Protein AF-M5S3R7-F1 (afdb_monomer_lite)

InterPro domains:
  IPR040481 DpnII/MboI-like, REase domain [PF18742] (263-420)

Secondary structure (DSSP, 8-state):
--PPP-S-HHHHHHHHHHHHHHH--TT-HHHHHHHHHHHS-SSS----PPPPPPPTT--S-SHHHHHHHHHHHHH-TTTTGGGHHHHHHHHHHHHTS-SS-TT--SGGG-HHHHHHHHHHHHHHS-TT-HHHHHHHHHHHHHHHHS--SHHHHHHHHHHHHHH-TT---PPP---SS--HHHHHHHHHHHTSHHHHTTS-HHHHHHHHHHHHHHHHHT------HHHHHHHHHHHHHHHHHHHHHHHHHTTTS--SHHHHHHHHHHHHHHHHHHHHHHH--S--EE-TT-SSEEPPP-----SHHHHHHHHHHHHTTT-S--B-------SSS------EEEGGGTEEEEEEE--TT--HHHHHHHHHHHHHHHHHH-S-SEEEEEEE-TT---S-HHHHHHHH-B--SS-EEEEEEESPP-

Structure (mmCIF, N/CA/C/O backbone):
data_AF-M5S3R7-F1
#
_entry.id   AF-M5S3R7-F1
#
loop_
_atom_site.group_PDB
_atom_site.id
_atom_site.type_symbol
_atom_site.label_atom_id
_atom_site.label_alt_id
_atom_site.label_comp_id
_atom_site.label_asym_id
_atom_site.label_entity_id
_atom_site.label_seq_id
_atom_site.pdbx_PDB_ins_code
_atom_site.Cartn_x
_atom_site.Cartn_y
_atom_site.Cartn_z
_atom_site.occupancy
_atom_site.B_iso_or_equiv
_atom_site.auth_seq_id
_atom_site.auth_comp_id
_atom_site.auth_asym_id
_atom_site.auth_atom_id
_atom_site.pdbx_PDB_model_num
ATOM 1 N N . MET A 1 1 ? -26.407 0.211 -7.112 1.00 44.34 1 MET A N 1
ATOM 2 C CA . MET A 1 1 ? -25.237 -0.408 -7.764 1.00 44.34 1 MET A CA 1
ATOM 3 C C . MET A 1 1 ? -25.490 -1.900 -7.708 1.00 44.34 1 MET A C 1
ATOM 5 O O . MET A 1 1 ? -25.219 -2.494 -6.680 1.00 44.34 1 MET A O 1
ATOM 9 N N . ASP A 1 2 ? -26.092 -2.449 -8.763 1.00 52.12 2 ASP A N 1
ATOM 10 C CA . ASP A 1 2 ? -26.502 -3.860 -8.855 1.00 52.12 2 ASP A CA 1
ATOM 11 C C . ASP A 1 2 ? -25.746 -4.544 -10.008 1.00 52.12 2 ASP A C 1
ATOM 13 O O . ASP A 1 2 ? -26.348 -5.133 -10.902 1.00 52.12 2 ASP A O 1
ATOM 17 N N . GLU A 1 3 ? -24.417 -4.414 -10.051 1.00 67.62 3 GLU A N 1
ATOM 18 C CA . GLU A 1 3 ? -23.612 -5.304 -10.895 1.00 67.62 3 GLU A CA 1
ATOM 19 C C . GLU A 1 3 ? -23.214 -6.521 -10.045 1.00 67.62 3 GLU A C 1
ATOM 21 O O . GLU A 1 3 ? -22.602 -6.342 -8.988 1.00 67.62 3 GLU A O 1
ATOM 26 N N . PRO A 1 4 ? -23.574 -7.754 -10.447 1.00 76.38 4 PRO A N 1
ATOM 27 C CA . PRO A 1 4 ? -23.186 -8.945 -9.705 1.00 76.38 4 PRO A CA 1
ATOM 28 C C . PRO A 1 4 ? -21.662 -9.103 -9.709 1.00 76.38 4 PRO A C 1
ATOM 30 O O . PRO A 1 4 ? -20.989 -8.747 -10.676 1.00 76.38 4 PRO A O 1
ATOM 33 N N . LEU A 1 5 ? -21.116 -9.685 -8.640 1.00 80.94 5 LEU A N 1
ATOM 34 C CA . LEU A 1 5 ? -19.714 -10.096 -8.615 1.00 80.94 5 LEU A CA 1
ATOM 35 C C . LEU A 1 5 ? -19.476 -11.135 -9.716 1.00 80.94 5 LEU A C 1
ATOM 37 O O . LEU A 1 5 ? -20.125 -12.181 -9.742 1.00 80.94 5 LEU A O 1
ATOM 41 N N . VAL A 1 6 ? -18.530 -10.853 -10.609 1.00 79.69 6 VAL A N 1
ATOM 42 C CA . VAL A 1 6 ? -18.191 -11.725 -11.742 1.00 79.69 6 VAL A CA 1
ATOM 43 C C . VAL A 1 6 ? -16.968 -12.590 -11.425 1.00 79.69 6 VAL A C 1
ATOM 45 O O . VAL A 1 6 ? -16.870 -13.717 -11.917 1.00 79.69 6 VAL A O 1
ATOM 48 N N . GLN A 1 7 ? -16.039 -12.113 -10.586 1.00 79.50 7 GLN A N 1
ATOM 49 C CA . GLN A 1 7 ? -14.849 -12.861 -10.158 1.00 79.50 7 GLN A CA 1
ATOM 50 C C . GLN A 1 7 ? -14.432 -12.528 -8.719 1.00 79.50 7 GLN A C 1
ATOM 52 O O . GLN A 1 7 ? -14.655 -11.425 -8.230 1.00 79.50 7 GLN A O 1
ATOM 57 N N . SER A 1 8 ? -13.784 -13.484 -8.043 1.00 86.75 8 SER A N 1
ATOM 58 C CA . SER A 1 8 ? -13.124 -13.223 -6.761 1.00 86.75 8 SER A CA 1
ATOM 59 C C . SER A 1 8 ? -11.762 -12.555 -6.975 1.00 86.75 8 SER A C 1
ATOM 61 O O . SER A 1 8 ? -11.049 -12.880 -7.927 1.00 86.75 8 SER A O 1
ATOM 63 N N . PHE A 1 9 ? -11.353 -11.681 -6.049 1.00 89.88 9 PHE A N 1
ATOM 64 C CA . PHE A 1 9 ? -10.032 -11.038 -6.097 1.00 89.88 9 PHE A CA 1
ATOM 65 C C . PHE A 1 9 ? -8.880 -12.049 -6.119 1.00 89.88 9 PHE A C 1
ATOM 67 O O . PHE A 1 9 ? -7.880 -11.822 -6.792 1.00 89.88 9 PHE A O 1
ATOM 74 N N . ALA A 1 10 ? -9.035 -13.182 -5.423 1.00 87.81 10 ALA A N 1
ATOM 75 C CA . ALA A 1 10 ? -8.046 -14.256 -5.421 1.00 87.81 10 ALA A CA 1
ATOM 76 C C . ALA A 1 10 ? -7.815 -14.812 -6.834 1.00 87.81 10 ALA A C 1
ATOM 78 O O . ALA A 1 10 ? -6.676 -14.885 -7.283 1.00 87.81 10 ALA A O 1
ATOM 79 N N . LYS A 1 11 ? -8.896 -15.105 -7.570 1.00 89.75 11 LYS A N 1
ATOM 80 C CA . LYS A 1 11 ? -8.805 -15.598 -8.948 1.00 89.75 11 LYS A CA 1
ATOM 81 C C . LYS A 1 11 ? -8.145 -14.573 -9.872 1.00 89.75 11 LYS A C 1
ATOM 83 O O . LYS A 1 11 ? -7.261 -14.930 -10.640 1.00 89.75 11 LYS A O 1
ATOM 88 N N . VAL A 1 12 ? -8.546 -13.304 -9.769 1.00 90.69 12 VAL A N 1
ATOM 89 C CA . VAL A 1 12 ? -7.959 -12.211 -10.562 1.00 90.69 12 VAL A CA 1
ATOM 90 C C . VAL A 1 12 ? -6.454 -12.097 -10.304 1.00 90.69 12 VAL A C 1
ATOM 92 O O . VAL A 1 12 ? -5.668 -12.000 -11.246 1.00 90.69 12 VAL A O 1
ATOM 95 N N . ALA A 1 13 ? -6.042 -12.138 -9.035 1.00 90.94 13 ALA A N 1
ATOM 96 C CA . ALA A 1 13 ? -4.635 -12.082 -8.661 1.00 90.94 13 ALA A CA 1
ATOM 97 C C . ALA A 1 13 ? -3.851 -13.290 -9.201 1.00 90.94 13 ALA A C 1
ATOM 99 O O . ALA A 1 13 ? -2.754 -13.113 -9.723 1.00 90.94 13 ALA A O 1
ATOM 100 N N . ASP A 1 14 ? -4.413 -14.498 -9.133 1.00 90.50 14 ASP A N 1
ATOM 101 C CA . ASP A 1 14 ? -3.775 -15.711 -9.658 1.00 90.50 14 ASP A CA 1
ATOM 102 C C . ASP A 1 14 ? -3.641 -15.696 -11.187 1.00 90.50 14 ASP A C 1
ATOM 104 O O . ASP A 1 14 ? -2.612 -16.114 -11.722 1.00 90.50 14 ASP A O 1
ATOM 108 N N . ASP A 1 15 ? -4.644 -15.191 -11.906 1.00 92.88 15 ASP A N 1
ATOM 109 C CA . ASP A 1 15 ? -4.592 -15.032 -13.363 1.00 92.88 15 ASP A CA 1
ATOM 110 C C . ASP A 1 15 ? -3.490 -14.038 -13.769 1.00 92.88 15 ASP A C 1
ATOM 112 O O . ASP A 1 15 ? -2.685 -14.328 -14.660 1.00 92.88 15 ASP A O 1
ATOM 116 N N . LEU A 1 16 ? -3.395 -12.903 -13.066 1.00 93.44 16 LEU A N 1
ATOM 117 C CA . LEU A 1 16 ? -2.339 -11.910 -13.277 1.00 93.44 16 LEU A CA 1
ATOM 118 C C . LEU A 1 16 ? -0.948 -12.468 -12.953 1.00 93.44 16 LEU A C 1
ATOM 120 O O . LEU A 1 16 ? -0.031 -12.293 -13.752 1.00 93.44 16 LEU A O 1
ATOM 124 N N . ARG A 1 17 ? -0.780 -13.167 -11.821 1.00 93.38 17 ARG A N 1
ATOM 125 C CA . ARG A 1 17 ? 0.504 -13.781 -11.431 1.00 93.38 17 ARG A CA 1
ATOM 126 C C . ARG A 1 17 ? 0.995 -14.767 -12.481 1.00 93.38 17 ARG A C 1
ATOM 128 O O . ARG A 1 17 ? 2.126 -14.637 -12.938 1.00 93.38 17 ARG A O 1
ATOM 135 N N . ARG A 1 18 ? 0.131 -15.687 -12.925 1.00 93.12 18 ARG A N 1
ATOM 136 C CA . ARG A 1 18 ? 0.484 -16.677 -13.956 1.00 93.12 18 ARG A CA 1
ATOM 137 C C . ARG A 1 18 ? 0.896 -16.018 -15.266 1.00 93.12 18 ARG A C 1
ATOM 139 O O . ARG A 1 18 ? 1.861 -16.452 -15.890 1.00 93.12 18 ARG A O 1
ATOM 146 N N . TYR A 1 19 ? 0.192 -14.965 -15.678 1.00 95.38 19 TYR A N 1
ATOM 147 C CA . TYR A 1 19 ? 0.578 -14.206 -16.863 1.00 95.38 19 TYR A CA 1
ATOM 148 C C . TYR A 1 19 ? 1.941 -13.526 -16.684 1.00 95.38 19 TYR A C 1
ATOM 150 O O . TYR A 1 19 ? 2.788 -13.624 -17.568 1.00 95.38 19 TYR A O 1
ATOM 158 N N . ILE A 1 20 ? 2.182 -12.876 -15.544 1.00 94.56 20 ILE A N 1
ATOM 159 C CA . ILE A 1 20 ? 3.451 -12.195 -15.259 1.00 94.56 20 ILE A CA 1
ATOM 160 C C . ILE A 1 20 ? 4.618 -13.188 -15.270 1.00 94.56 20 ILE A C 1
ATOM 162 O O . ILE A 1 20 ? 5.624 -12.943 -15.935 1.00 94.56 20 ILE A O 1
ATOM 166 N N . GLU A 1 21 ? 4.476 -14.323 -14.589 1.00 91.19 21 GLU A N 1
ATOM 167 C CA . GLU A 1 21 ? 5.498 -15.374 -14.529 1.00 91.19 21 GLU A CA 1
ATOM 168 C C . GLU A 1 21 ? 5.821 -15.940 -15.917 1.00 91.19 21 GLU A C 1
ATOM 170 O O . GLU A 1 21 ? 6.989 -16.129 -16.246 1.00 91.19 21 GLU A O 1
ATOM 175 N N . ALA A 1 22 ? 4.805 -16.150 -16.760 1.00 93.06 22 ALA A N 1
ATOM 176 C CA . ALA A 1 22 ? 4.986 -16.698 -18.102 1.00 93.06 22 ALA A CA 1
ATOM 177 C C . ALA A 1 22 ? 5.637 -15.721 -19.101 1.00 93.06 22 ALA A C 1
ATOM 179 O O . ALA A 1 22 ? 6.207 -16.170 -20.093 1.00 93.06 22 ALA A O 1
ATOM 180 N N . ASN A 1 23 ? 5.538 -14.406 -18.870 1.00 94.81 23 ASN A N 1
ATOM 181 C CA . ASN A 1 23 ? 5.964 -13.379 -19.832 1.00 94.81 23 ASN A CA 1
ATOM 182 C C . ASN A 1 23 ? 7.184 -12.560 -19.376 1.00 94.81 23 ASN A C 1
ATOM 184 O O . ASN A 1 23 ? 7.691 -11.744 -20.142 1.00 94.81 23 ASN A O 1
ATOM 188 N N . THR A 1 24 ? 7.688 -12.763 -18.156 1.00 94.38 24 THR A N 1
ATOM 189 C CA . THR A 1 24 ? 8.873 -12.044 -17.658 1.00 94.38 24 THR A CA 1
ATOM 190 C C . THR A 1 24 ? 10.153 -12.657 -18.237 1.00 94.38 24 THR A C 1
ATOM 192 O O . THR A 1 24 ? 10.716 -13.595 -17.674 1.00 94.38 24 THR A O 1
ATOM 195 N N . VAL A 1 25 ? 10.626 -12.117 -19.366 1.00 94.38 25 VAL A N 1
ATOM 196 C CA . VAL A 1 25 ? 11.817 -12.600 -20.088 1.00 94.38 25 VAL A CA 1
ATOM 197 C C . VAL A 1 25 ? 12.818 -11.462 -20.307 1.00 94.38 25 VAL A C 1
ATOM 199 O O . VAL A 1 25 ? 12.508 -10.464 -20.946 1.00 94.38 25 VAL A O 1
ATOM 202 N N . LEU A 1 26 ? 14.044 -11.604 -19.795 1.00 95.50 26 LEU A N 1
ATOM 203 C CA . LEU A 1 26 ? 15.118 -10.623 -20.008 1.00 95.50 26 LEU A CA 1
ATOM 204 C C . LEU A 1 26 ? 15.719 -10.740 -21.426 1.00 95.50 26 LEU A C 1
ATOM 206 O O . LEU A 1 26 ? 15.764 -11.852 -21.960 1.00 95.50 26 LEU A O 1
ATOM 210 N N . PRO A 1 27 ? 16.256 -9.651 -22.019 1.00 96.19 27 PRO A N 1
ATOM 211 C CA . PRO A 1 27 ? 16.450 -8.304 -21.465 1.00 96.19 27 PRO A CA 1
ATOM 212 C C . PRO A 1 27 ? 15.354 -7.302 -21.890 1.00 96.19 27 PRO A C 1
ATOM 214 O O . PRO A 1 27 ? 15.657 -6.183 -22.304 1.00 96.19 27 PRO A O 1
ATOM 217 N N . ASP A 1 28 ? 14.084 -7.705 -21.831 1.00 96.62 28 ASP A N 1
ATOM 218 C CA . ASP A 1 28 ? 12.961 -6.845 -22.205 1.00 96.62 28 ASP A CA 1
ATOM 219 C C . ASP A 1 28 ? 12.647 -5.776 -21.126 1.00 96.62 28 ASP A C 1
ATOM 221 O O . ASP A 1 28 ? 12.605 -6.095 -19.931 1.00 96.62 28 ASP A O 1
ATOM 225 N N . PRO A 1 29 ? 12.425 -4.498 -21.497 1.00 97.88 29 PRO A N 1
ATOM 226 C CA . PRO A 1 29 ? 12.160 -3.427 -20.538 1.00 97.88 29 PRO A CA 1
ATOM 227 C C . PRO A 1 29 ? 10.859 -3.620 -19.751 1.00 97.88 29 PRO A C 1
ATOM 229 O O . PRO A 1 29 ? 10.823 -3.250 -18.575 1.00 97.88 29 PRO A O 1
ATOM 232 N N . ASP A 1 30 ? 9.827 -4.236 -20.333 1.00 98.00 30 ASP A N 1
ATOM 233 C CA . ASP A 1 30 ? 8.583 -4.534 -19.625 1.00 98.00 30 ASP A CA 1
ATOM 234 C C . ASP A 1 30 ? 8.801 -5.647 -18.593 1.00 98.00 30 ASP A C 1
ATOM 236 O O . ASP A 1 30 ? 8.251 -5.589 -17.489 1.00 98.00 30 ASP A O 1
ATOM 240 N N . ALA A 1 31 ? 9.663 -6.624 -18.897 1.00 96.88 31 ALA A N 1
ATOM 241 C CA . ALA A 1 31 ? 10.099 -7.631 -17.929 1.00 96.88 31 ALA A CA 1
ATOM 242 C C . ALA A 1 31 ? 10.888 -7.003 -16.767 1.00 96.88 31 ALA A C 1
ATOM 244 O O . ALA A 1 31 ? 10.620 -7.307 -15.600 1.00 96.88 31 ALA A O 1
ATOM 245 N N . GLY A 1 32 ? 11.808 -6.079 -17.062 1.00 96.88 32 GLY A N 1
ATOM 246 C CA . GLY A 1 32 ? 12.521 -5.304 -16.042 1.00 96.88 32 GLY A CA 1
ATOM 247 C C . GLY A 1 32 ? 11.570 -4.493 -15.154 1.00 96.88 32 GLY A C 1
ATOM 248 O O . GLY A 1 32 ? 11.647 -4.568 -13.925 1.00 96.88 32 GLY A O 1
ATOM 249 N N . PHE A 1 33 ? 10.618 -3.780 -15.760 1.00 97.44 33 PHE A N 1
ATOM 250 C CA . PHE A 1 33 ? 9.603 -3.012 -15.039 1.00 97.44 33 PHE A CA 1
ATOM 251 C C . PHE A 1 33 ? 8.707 -3.902 -14.177 1.00 97.44 33 PHE A C 1
ATOM 253 O O . PHE A 1 33 ? 8.433 -3.568 -13.028 1.00 97.44 33 PHE A O 1
ATOM 260 N N . SER A 1 34 ? 8.294 -5.060 -14.691 1.00 95.56 34 SER A N 1
ATOM 261 C CA . SER A 1 34 ? 7.494 -6.040 -13.956 1.00 95.56 34 SER A CA 1
ATOM 262 C C . SER A 1 34 ? 8.185 -6.510 -12.673 1.00 95.56 34 SER A C 1
ATOM 264 O O . SER A 1 34 ? 7.587 -6.476 -11.592 1.00 95.56 34 SER A O 1
ATOM 266 N N . LEU A 1 35 ? 9.471 -6.870 -12.765 1.00 93.69 35 LEU A N 1
ATOM 267 C CA . LEU A 1 35 ? 10.288 -7.241 -11.605 1.00 93.69 35 LEU A CA 1
ATOM 268 C C . LEU A 1 35 ? 10.420 -6.074 -10.618 1.00 93.69 35 LEU A C 1
ATOM 270 O O . LEU A 1 35 ? 10.322 -6.269 -9.404 1.00 93.69 35 LEU A O 1
ATOM 274 N N . PHE A 1 36 ? 10.593 -4.858 -11.136 1.00 93.69 36 PHE A N 1
ATOM 275 C CA . PHE A 1 36 ? 10.688 -3.644 -10.334 1.00 93.69 36 PHE A CA 1
ATOM 276 C C . PHE A 1 36 ? 9.396 -3.334 -9.568 1.00 93.69 36 PHE A C 1
ATOM 278 O O . PHE A 1 36 ? 9.432 -3.096 -8.359 1.00 93.69 36 PHE A O 1
ATOM 285 N N . VAL A 1 37 ? 8.238 -3.409 -10.225 1.00 92.62 37 VAL A N 1
ATOM 286 C CA . VAL A 1 37 ? 6.916 -3.257 -9.596 1.00 92.62 37 VAL A CA 1
ATOM 287 C C . VAL A 1 37 ? 6.689 -4.343 -8.543 1.00 92.62 37 VAL A C 1
ATOM 289 O O . VAL A 1 37 ? 6.270 -4.048 -7.425 1.00 92.62 37 VAL A O 1
ATOM 292 N N . GLY A 1 38 ? 7.010 -5.598 -8.870 1.00 85.69 38 GLY A N 1
ATOM 293 C CA . GLY A 1 38 ? 6.806 -6.744 -7.985 1.00 85.69 38 GLY A CA 1
ATOM 294 C C . GLY A 1 38 ? 7.581 -6.661 -6.668 1.00 85.69 38 GLY A C 1
ATOM 295 O O . GLY A 1 38 ? 7.084 -7.130 -5.646 1.00 85.69 38 GLY A O 1
ATOM 296 N N . ARG A 1 39 ? 8.764 -6.038 -6.666 1.00 80.12 39 ARG A N 1
ATOM 297 C CA . ARG A 1 39 ? 9.597 -5.870 -5.460 1.00 80.12 39 ARG A CA 1
ATOM 298 C C . ARG A 1 39 ? 9.388 -4.565 -4.711 1.00 80.12 39 ARG A C 1
ATOM 300 O O . ARG A 1 39 ? 9.771 -4.470 -3.554 1.00 80.12 39 ARG A O 1
ATOM 307 N N . THR A 1 40 ? 8.767 -3.580 -5.348 1.00 70.81 40 THR A N 1
ATOM 308 C CA . THR A 1 40 ? 8.394 -2.306 -4.717 1.00 70.81 40 THR A CA 1
ATOM 309 C C . THR A 1 40 ? 6.968 -2.335 -4.159 1.00 70.81 40 THR A C 1
ATOM 311 O O . THR A 1 40 ? 6.379 -1.283 -3.913 1.00 70.81 40 THR A O 1
ATOM 314 N N . ARG A 1 41 ? 6.389 -3.533 -3.958 1.00 65.56 41 ARG A N 1
ATOM 315 C CA . ARG A 1 41 ? 5.066 -3.702 -3.339 1.00 65.56 41 ARG A CA 1
ATOM 316 C C . ARG A 1 41 ? 5.042 -3.009 -1.975 1.00 65.56 41 ARG A C 1
ATOM 318 O O . ARG A 1 41 ? 5.942 -3.178 -1.162 1.00 65.56 41 ARG A O 1
ATOM 325 N N . CYS A 1 42 ? 3.980 -2.247 -1.720 1.00 51.75 42 CYS A N 1
ATOM 326 C CA . CYS A 1 42 ? 3.808 -1.407 -0.528 1.00 51.75 42 CYS A CA 1
ATOM 327 C C . CYS A 1 42 ? 3.545 -2.185 0.778 1.00 51.75 42 CYS A C 1
ATOM 329 O O . CYS A 1 42 ? 3.085 -1.594 1.753 1.00 51.75 42 CYS A O 1
ATOM 331 N N . LEU A 1 43 ? 3.778 -3.497 0.788 1.00 46.66 43 LEU A N 1
ATOM 332 C CA . LEU A 1 43 ? 3.544 -4.388 1.917 1.00 46.66 43 LEU A CA 1
ATOM 333 C C . LEU A 1 43 ? 4.881 -5.024 2.290 1.00 46.66 43 LEU A C 1
ATOM 335 O O . LEU A 1 43 ? 5.538 -5.626 1.443 1.00 46.66 43 LEU A O 1
ATOM 339 N N . ASP A 1 44 ? 5.279 -4.811 3.540 1.00 39.72 44 ASP A N 1
ATOM 340 C CA . ASP A 1 44 ? 6.582 -5.152 4.102 1.00 39.72 44 ASP A CA 1
ATOM 341 C C . ASP A 1 44 ? 7.121 -6.531 3.684 1.00 39.72 44 ASP A C 1
ATOM 343 O O . ASP A 1 44 ? 6.416 -7.539 3.711 1.00 39.72 44 ASP A O 1
ATOM 347 N N . ASN A 1 45 ? 8.422 -6.555 3.376 1.00 40.97 45 ASN A N 1
ATOM 348 C CA . ASN A 1 45 ? 9.284 -7.736 3.281 1.00 40.97 45 ASN A CA 1
ATOM 349 C C . ASN A 1 45 ? 8.729 -8.910 2.458 1.00 40.97 45 ASN A C 1
ATOM 351 O O . ASN A 1 45 ? 8.699 -10.052 2.925 1.00 40.97 45 ASN A O 1
ATOM 355 N N . ALA A 1 46 ? 8.391 -8.670 1.188 1.00 41.97 46 ALA A N 1
ATOM 356 C CA . ALA A 1 46 ? 8.387 -9.763 0.222 1.00 41.97 46 ALA A CA 1
ATOM 357 C C . ALA A 1 46 ? 9.792 -10.395 0.198 1.00 41.97 46 ALA A C 1
ATOM 359 O O . ALA A 1 46 ? 10.777 -9.740 -0.147 1.00 41.97 46 ALA A O 1
ATOM 360 N N . VAL A 1 47 ? 9.876 -11.659 0.626 1.00 40.69 47 VAL A N 1
ATOM 361 C CA . VAL A 1 47 ? 11.097 -12.473 0.620 1.00 40.69 47 VAL A CA 1
ATOM 362 C C . VAL A 1 47 ? 11.773 -12.337 -0.742 1.00 40.69 47 VAL A C 1
ATOM 364 O O . VAL A 1 47 ? 11.154 -12.570 -1.780 1.00 40.69 47 VAL A O 1
ATOM 367 N N . VAL A 1 48 ? 13.045 -11.937 -0.727 1.00 45.66 48 VAL A N 1
ATOM 368 C CA . VAL A 1 48 ? 13.868 -11.772 -1.926 1.00 45.66 48 VAL A CA 1
ATOM 369 C C . VAL A 1 48 ? 14.006 -13.134 -2.608 1.00 45.66 48 VAL A C 1
ATOM 371 O O . VAL A 1 48 ? 14.858 -13.940 -2.239 1.00 45.66 48 VAL A O 1
ATOM 374 N N . SER A 1 49 ? 13.187 -13.405 -3.626 1.00 58.44 49 SER A N 1
ATOM 375 C CA . SER A 1 49 ? 13.572 -14.371 -4.654 1.00 58.44 49 SER A CA 1
ATOM 376 C C . SER A 1 49 ? 14.854 -13.855 -5.316 1.00 58.44 49 SER A C 1
ATOM 378 O O . SER A 1 49 ? 15.074 -12.646 -5.391 1.00 58.44 49 SER A O 1
ATOM 380 N N . GLN A 1 50 ? 15.769 -14.714 -5.759 1.00 76.88 50 GLN A N 1
ATOM 381 C CA . GLN A 1 50 ? 16.943 -14.228 -6.495 1.00 76.88 50 GLN A CA 1
ATOM 382 C C . GLN A 1 50 ? 16.495 -13.531 -7.791 1.00 76.88 50 GLN A C 1
ATOM 384 O O . GLN A 1 50 ? 15.537 -13.966 -8.430 1.00 76.88 50 GLN A O 1
ATOM 389 N N . LEU A 1 51 ? 17.141 -12.413 -8.155 1.00 87.81 51 LEU A N 1
ATOM 390 C CA . LEU A 1 51 ? 16.906 -11.797 -9.467 1.00 87.81 51 LEU A CA 1
ATOM 391 C C . LEU A 1 51 ? 17.359 -12.777 -10.561 1.00 87.81 51 LEU A C 1
ATOM 393 O O . LEU A 1 51 ? 18.384 -13.439 -10.377 1.00 87.81 51 LEU A O 1
ATOM 397 N N . PRO A 1 52 ? 16.645 -12.867 -11.696 1.00 91.06 52 PRO A N 1
ATOM 398 C CA . PRO A 1 52 ? 17.104 -13.672 -12.820 1.00 91.06 52 PRO A CA 1
ATOM 399 C C . PRO A 1 52 ? 18.466 -13.172 -13.315 1.00 91.06 52 PRO A C 1
ATOM 401 O O . PRO A 1 52 ? 18.730 -11.966 -13.357 1.00 91.06 52 PRO A O 1
ATOM 404 N N . GLY A 1 53 ? 19.341 -14.107 -13.686 1.00 92.50 53 GLY A N 1
ATOM 405 C CA . GLY A 1 53 ? 20.636 -13.781 -14.277 1.00 92.50 53 GLY A CA 1
ATOM 406 C C . GLY A 1 53 ? 20.474 -13.094 -15.632 1.00 92.50 53 GLY A C 1
ATOM 407 O O . GLY A 1 53 ? 19.540 -13.394 -16.378 1.00 92.50 53 GLY A O 1
ATOM 408 N N . TRP A 1 54 ? 21.387 -12.178 -15.953 1.00 96.19 54 TRP A N 1
ATOM 409 C CA . TRP A 1 54 ? 21.386 -11.512 -17.252 1.00 96.19 54 TRP A CA 1
ATOM 410 C C . TRP A 1 54 ? 21.637 -12.538 -18.374 1.00 96.19 54 TRP A C 1
ATOM 412 O O . TRP A 1 54 ? 22.526 -13.383 -18.217 1.00 96.19 54 TRP A O 1
ATOM 422 N N . PRO A 1 55 ? 20.891 -12.509 -19.496 1.00 95.44 55 PRO A N 1
ATOM 423 C CA . PRO A 1 55 ? 21.049 -13.498 -20.559 1.00 95.44 55 PRO A CA 1
ATOM 424 C C . PRO A 1 55 ? 22.460 -13.498 -21.157 1.00 95.44 55 PRO A C 1
ATOM 426 O O . PRO A 1 55 ? 23.022 -12.450 -21.483 1.00 95.44 55 PRO A O 1
ATOM 429 N N . ALA A 1 56 ? 23.033 -14.688 -21.345 1.00 91.06 56 ALA A N 1
ATOM 430 C CA . ALA A 1 56 ? 24.360 -14.828 -21.934 1.00 91.06 56 ALA A CA 1
ATOM 431 C C . ALA A 1 56 ? 24.388 -14.252 -23.362 1.00 91.06 56 ALA A C 1
ATOM 433 O O . ALA A 1 56 ? 23.570 -14.611 -24.205 1.00 91.06 56 ALA A O 1
ATOM 434 N N . GLY A 1 57 ? 25.344 -13.361 -23.633 1.00 85.31 57 GLY A N 1
ATOM 435 C CA . GLY A 1 57 ? 25.501 -12.719 -24.941 1.00 85.31 57 GLY A CA 1
ATOM 436 C C . GLY A 1 57 ? 24.575 -11.524 -25.201 1.00 85.31 57 GLY A C 1
ATOM 437 O O . GLY A 1 57 ? 24.754 -10.860 -26.221 1.00 85.31 57 GLY A O 1
ATOM 438 N N . ALA A 1 58 ? 23.640 -11.204 -24.296 1.00 91.25 58 ALA A N 1
ATOM 439 C CA . ALA A 1 58 ? 22.863 -9.970 -24.383 1.00 91.25 58 ALA A CA 1
ATOM 440 C C . ALA A 1 58 ? 23.742 -8.760 -24.034 1.00 91.25 58 ALA A C 1
ATOM 442 O O . ALA A 1 58 ? 24.339 -8.697 -22.955 1.00 91.25 58 ALA A O 1
ATOM 443 N N . GLY A 1 59 ? 23.830 -7.808 -24.963 1.00 91.88 59 GLY A N 1
ATOM 444 C CA . GLY A 1 59 ? 24.585 -6.572 -24.781 1.00 91.88 59 GLY A CA 1
ATOM 445 C C . GLY A 1 59 ? 23.800 -5.505 -24.019 1.00 91.88 59 GLY A C 1
ATOM 446 O O . GLY A 1 59 ? 22.664 -5.710 -23.606 1.00 91.88 59 GLY A O 1
ATOM 447 N N . LEU A 1 60 ? 24.433 -4.345 -23.852 1.00 96.00 60 LEU A N 1
ATOM 448 C CA . LEU A 1 60 ? 23.819 -3.131 -23.313 1.00 96.00 60 LEU A CA 1
ATOM 449 C C . LEU A 1 60 ? 23.960 -1.996 -24.324 1.00 96.00 60 LEU A C 1
ATOM 451 O O . LEU A 1 60 ? 24.561 -0.972 -24.033 1.00 96.00 60 LEU A O 1
ATOM 455 N N . LYS A 1 61 ? 23.492 -2.201 -25.554 1.00 94.56 61 LYS A N 1
ATOM 456 C CA . LYS A 1 61 ? 23.685 -1.241 -26.655 1.00 94.56 61 LYS A CA 1
ATOM 457 C C . LYS A 1 61 ? 22.455 -0.374 -26.873 1.00 94.56 61 LYS A C 1
ATOM 459 O O . LYS A 1 61 ? 22.581 0.807 -27.217 1.00 94.56 61 LYS A O 1
ATOM 464 N N . HIS A 1 62 ? 21.278 -0.969 -26.722 1.00 96.12 62 HIS A N 1
ATOM 465 C CA . HIS A 1 62 ? 20.010 -0.344 -27.068 1.00 96.12 62 HIS A CA 1
ATOM 466 C C . HIS A 1 62 ? 19.266 0.161 -25.824 1.00 96.12 62 HIS A C 1
ATOM 468 O O . HIS A 1 62 ? 19.401 -0.432 -24.753 1.00 96.12 62 HIS A O 1
ATOM 474 N N . PRO A 1 63 ? 18.458 1.233 -25.939 1.00 97.50 63 PRO A N 1
ATOM 475 C CA . PRO A 1 63 ? 17.703 1.774 -24.808 1.00 97.50 63 PRO A CA 1
ATOM 476 C C . PRO A 1 63 ? 16.815 0.750 -24.086 1.00 97.50 63 PRO A C 1
ATOM 478 O O . PRO A 1 63 ? 16.725 0.808 -22.864 1.00 97.50 63 PRO A O 1
ATOM 481 N N . GLN A 1 64 ? 16.246 -0.225 -24.806 1.00 97.56 64 GLN A N 1
ATOM 482 C CA . GLN A 1 64 ? 15.447 -1.316 -24.229 1.00 97.56 64 GLN A CA 1
ATOM 483 C C . GLN A 1 64 ? 16.250 -2.138 -23.209 1.00 97.56 64 GLN A C 1
ATOM 485 O O . GLN A 1 64 ? 15.824 -2.321 -22.069 1.00 97.56 64 GLN A O 1
ATOM 490 N N . GLU A 1 65 ? 17.446 -2.580 -23.610 1.00 98.19 65 GLU A N 1
ATOM 491 C CA . GLU A 1 65 ? 18.359 -3.373 -22.779 1.00 98.19 65 GLU A CA 1
ATOM 492 C C . GLU A 1 65 ? 18.850 -2.543 -21.587 1.00 98.19 65 GLU A C 1
ATOM 494 O O . GLU A 1 65 ? 18.866 -3.013 -20.450 1.00 98.19 65 GLU A O 1
ATOM 499 N N . LEU A 1 66 ? 19.210 -1.278 -21.839 1.00 98.56 66 LEU A N 1
ATOM 500 C CA . LEU A 1 66 ? 19.667 -0.352 -20.804 1.00 98.56 66 LEU A CA 1
ATOM 501 C C . LEU A 1 66 ? 18.580 -0.088 -19.758 1.00 98.56 66 LEU A C 1
ATOM 503 O O . LEU A 1 66 ? 18.887 -0.072 -18.566 1.00 98.56 66 LEU A O 1
ATOM 507 N N . ALA A 1 67 ? 17.329 0.093 -20.178 1.00 98.75 67 ALA A N 1
ATOM 508 C CA . ALA A 1 67 ? 16.204 0.303 -19.278 1.00 98.75 67 ALA A CA 1
ATOM 509 C C . ALA A 1 67 ? 15.899 -0.947 -18.448 1.00 98.75 67 ALA A C 1
ATOM 511 O O . ALA A 1 67 ? 15.765 -0.850 -17.227 1.00 98.75 67 ALA A O 1
ATOM 512 N N . CYS A 1 68 ? 15.862 -2.122 -19.088 1.00 98.56 68 CYS A N 1
ATOM 513 C CA . CYS A 1 68 ? 15.714 -3.398 -18.395 1.00 98.56 68 CYS A CA 1
ATOM 514 C C . CYS A 1 68 ? 16.802 -3.577 -17.326 1.00 98.56 68 CYS A C 1
ATOM 516 O O . CYS A 1 68 ? 16.501 -3.891 -16.175 1.00 98.56 68 CYS A O 1
ATOM 518 N N . PHE A 1 69 ? 18.068 -3.343 -17.683 1.00 98.44 69 PHE A N 1
ATOM 519 C CA . PHE A 1 69 ? 19.192 -3.425 -16.750 1.00 98.44 69 PHE A CA 1
ATOM 520 C C . PHE A 1 69 ? 19.084 -2.385 -15.627 1.00 98.44 69 PHE A C 1
ATOM 522 O O . PHE A 1 69 ? 19.336 -2.703 -14.466 1.00 98.44 69 PHE A O 1
ATOM 529 N N . GLY A 1 70 ? 18.653 -1.163 -15.951 1.00 98.31 70 GLY A N 1
ATOM 530 C CA . GLY A 1 70 ? 18.452 -0.082 -14.987 1.00 98.31 70 GLY A CA 1
ATOM 531 C C . GLY A 1 70 ? 17.459 -0.451 -13.884 1.00 98.31 70 GLY A C 1
ATOM 532 O O . GLY A 1 70 ? 17.746 -0.226 -12.708 1.00 98.31 70 GLY A O 1
ATOM 533 N N . TYR A 1 71 ? 16.349 -1.111 -14.231 1.00 98.00 71 TYR A N 1
ATOM 534 C CA . TYR A 1 71 ? 15.413 -1.656 -13.244 1.00 98.00 71 TYR A CA 1
ATOM 535 C C . TYR A 1 71 ? 16.059 -2.690 -12.315 1.00 98.00 71 TYR A C 1
ATOM 537 O O . TYR A 1 71 ? 15.844 -2.643 -11.105 1.00 98.00 71 TYR A O 1
ATOM 545 N N . LEU A 1 72 ? 16.860 -3.611 -12.855 1.00 96.44 72 LEU A N 1
ATOM 546 C CA . LEU A 1 72 ? 17.497 -4.675 -12.072 1.00 96.44 72 LEU A CA 1
ATOM 547 C C . LEU A 1 72 ? 18.544 -4.121 -11.102 1.00 96.44 72 LEU A C 1
ATOM 549 O O . LEU A 1 72 ? 18.581 -4.528 -9.942 1.00 96.44 72 LEU A O 1
ATOM 553 N N . VAL A 1 73 ? 19.337 -3.144 -11.542 1.00 96.38 73 VAL A N 1
ATOM 554 C CA . VAL A 1 73 ? 20.317 -2.476 -10.678 1.00 96.38 73 VAL A CA 1
ATOM 555 C C . VAL A 1 73 ? 19.647 -1.626 -9.602 1.00 96.38 73 VAL A C 1
ATOM 557 O O . VAL A 1 73 ? 20.117 -1.584 -8.467 1.00 96.38 73 VAL A O 1
ATOM 560 N N . ALA A 1 74 ? 18.516 -0.990 -9.910 1.00 94.38 74 ALA A N 1
ATOM 561 C CA . ALA A 1 74 ? 17.742 -0.270 -8.903 1.00 94.38 74 ALA A CA 1
ATOM 562 C C . ALA A 1 74 ? 17.203 -1.198 -7.794 1.00 94.38 74 ALA A C 1
ATOM 564 O O . ALA A 1 74 ? 16.986 -0.743 -6.673 1.00 94.38 74 ALA A O 1
ATOM 565 N N . LEU A 1 75 ? 17.004 -2.489 -8.090 1.00 91.94 75 LEU A N 1
ATOM 566 C CA . LEU A 1 75 ? 16.626 -3.509 -7.104 1.00 91.94 75 LEU A CA 1
ATOM 567 C C . LEU A 1 75 ? 17.825 -4.091 -6.346 1.00 91.94 75 LEU A C 1
ATOM 569 O O . LEU A 1 75 ? 17.673 -4.477 -5.189 1.00 91.94 75 LEU A O 1
ATOM 573 N N . SER A 1 76 ? 18.988 -4.195 -6.992 1.00 92.31 76 SER A N 1
ATOM 574 C CA . SER A 1 76 ? 20.230 -4.695 -6.397 1.00 92.31 76 SER A CA 1
ATOM 575 C C . SER A 1 76 ? 21.413 -3.947 -6.999 1.00 92.31 76 SER A C 1
ATOM 577 O O . SER A 1 76 ? 21.779 -4.181 -8.149 1.00 92.31 76 SER A O 1
ATOM 579 N N . GLY A 1 77 ? 22.018 -3.039 -6.228 1.00 90.75 77 GLY A N 1
ATOM 580 C CA . GLY A 1 77 ? 23.050 -2.124 -6.732 1.00 90.75 77 GLY A CA 1
ATOM 581 C C . GLY A 1 77 ? 24.311 -2.807 -7.276 1.00 90.75 77 GLY A C 1
ATOM 582 O O . GLY A 1 77 ? 25.051 -2.198 -8.039 1.00 90.75 77 GLY A O 1
ATOM 583 N N . ASP A 1 78 ? 24.554 -4.066 -6.918 1.00 92.31 78 ASP A N 1
ATOM 584 C CA . ASP A 1 78 ? 25.654 -4.914 -7.389 1.00 92.31 78 ASP A CA 1
ATOM 585 C C . ASP A 1 78 ? 25.282 -5.810 -8.586 1.00 92.31 78 ASP A C 1
ATOM 587 O O . ASP A 1 78 ? 26.143 -6.509 -9.130 1.00 92.31 78 ASP A O 1
ATOM 591 N N . TYR A 1 79 ? 24.021 -5.783 -9.036 1.00 95.00 79 TYR A N 1
ATOM 592 C CA . TYR A 1 79 ? 23.562 -6.581 -10.166 1.00 95.00 79 TYR A CA 1
ATOM 593 C C . TYR A 1 79 ? 24.408 -6.285 -11.404 1.00 95.00 79 TYR A C 1
ATOM 595 O O . TYR A 1 79 ? 24.511 -5.141 -11.852 1.00 95.00 79 TYR A O 1
ATOM 603 N N . GLY A 1 80 ? 25.034 -7.330 -11.952 1.00 94.50 80 GLY A N 1
ATOM 604 C CA . GLY A 1 80 ? 25.858 -7.221 -13.152 1.00 94.50 80 GLY A CA 1
ATOM 605 C C . GLY A 1 80 ? 26.991 -6.199 -13.027 1.00 94.50 80 GLY A C 1
ATOM 606 O O . GLY A 1 80 ? 27.261 -5.503 -13.998 1.00 94.50 80 GLY A O 1
ATOM 607 N N . GLN A 1 81 ? 27.647 -6.087 -11.863 1.00 95.56 81 GLN A N 1
ATOM 608 C CA . GLN A 1 81 ? 28.668 -5.064 -11.572 1.00 95.56 81 GLN A CA 1
ATOM 609 C C . GLN A 1 81 ? 29.714 -4.854 -12.683 1.00 95.56 81 GLN A C 1
ATOM 611 O O . GLN A 1 81 ? 30.075 -3.721 -12.998 1.00 95.56 81 GLN A O 1
ATOM 616 N N . ALA A 1 82 ? 30.169 -5.933 -13.328 1.00 95.75 82 ALA A N 1
ATOM 617 C CA . ALA A 1 82 ? 31.125 -5.864 -14.436 1.00 95.75 82 ALA A CA 1
ATOM 618 C C . ALA A 1 82 ? 30.606 -5.074 -15.658 1.00 95.75 82 ALA A C 1
ATOM 620 O O . ALA A 1 82 ? 31.399 -4.550 -16.431 1.00 95.75 82 ALA A O 1
ATOM 621 N N . MET A 1 83 ? 29.286 -4.964 -15.817 1.00 96.62 83 MET A N 1
ATOM 622 C CA . MET A 1 83 ? 28.609 -4.313 -16.941 1.00 96.62 83 MET A CA 1
ATOM 623 C C . MET A 1 83 ? 28.280 -2.834 -16.675 1.00 96.62 83 MET A C 1
ATOM 625 O O . MET A 1 83 ? 27.817 -2.138 -17.576 1.00 96.62 83 MET A O 1
ATOM 629 N N . HIS A 1 84 ? 28.511 -2.317 -15.460 1.00 97.69 84 HIS A N 1
ATOM 630 C CA . HIS A 1 84 ? 28.150 -0.935 -15.099 1.00 97.69 84 HIS A CA 1
ATOM 631 C C . HIS A 1 84 ? 28.882 0.114 -15.944 1.00 97.69 84 HIS A C 1
ATOM 633 O O . HIS A 1 84 ? 28.297 1.140 -16.291 1.00 97.69 84 HIS A O 1
ATOM 639 N N . GLY A 1 85 ? 30.150 -0.134 -16.286 1.00 97.25 85 GLY A N 1
ATOM 640 C CA . GLY A 1 85 ? 30.926 0.748 -17.164 1.00 97.25 85 GLY A CA 1
ATOM 641 C C . GLY A 1 85 ? 30.329 0.822 -18.571 1.00 97.25 85 GLY A C 1
ATOM 642 O O . GLY A 1 85 ? 30.070 1.916 -19.076 1.00 97.25 85 GLY A O 1
ATOM 643 N N . ASP A 1 86 ? 30.030 -0.340 -19.156 1.00 97.06 86 ASP A N 1
ATOM 644 C CA . ASP A 1 86 ? 29.425 -0.460 -20.487 1.00 97.06 86 ASP A CA 1
ATOM 645 C C . ASP A 1 86 ? 28.028 0.165 -20.538 1.00 97.06 86 ASP A C 1
ATOM 647 O O . ASP A 1 86 ? 27.680 0.829 -21.519 1.00 97.06 86 ASP A O 1
ATOM 651 N N . TRP A 1 87 ? 27.246 0.013 -19.463 1.00 98.25 87 TRP A N 1
ATOM 652 C CA . TRP A 1 87 ? 25.935 0.643 -19.319 1.00 98.25 87 TRP A CA 1
ATOM 653 C C . TRP A 1 87 ? 26.035 2.173 -19.393 1.00 98.25 87 TRP A C 1
ATOM 655 O O . TRP A 1 87 ? 25.338 2.800 -20.190 1.00 98.25 87 TRP A O 1
ATOM 665 N N . LYS A 1 88 ? 26.950 2.783 -18.620 1.00 98.31 88 LYS A N 1
ATOM 666 C CA . LYS A 1 88 ? 27.160 4.245 -18.604 1.00 98.31 88 LYS A CA 1
ATOM 667 C C . LYS A 1 88 ? 27.629 4.768 -19.961 1.00 98.31 88 LYS A C 1
ATOM 669 O O . LYS A 1 88 ? 27.096 5.762 -20.454 1.00 98.31 88 LYS A O 1
ATOM 674 N N . ALA A 1 89 ? 28.600 4.091 -20.576 1.00 98.00 89 ALA A N 1
ATOM 675 C CA . ALA A 1 89 ? 29.117 4.467 -21.890 1.00 98.00 89 ALA A CA 1
ATOM 676 C C . ALA A 1 89 ? 28.022 4.409 -22.968 1.00 98.00 89 ALA A C 1
ATOM 678 O O . ALA A 1 89 ? 27.903 5.311 -23.800 1.00 98.00 89 ALA A O 1
ATOM 679 N N . SER A 1 90 ? 27.182 3.376 -22.921 1.00 98.12 90 SER A N 1
ATOM 680 C CA . SER A 1 90 ? 26.101 3.184 -23.885 1.00 98.12 90 SER A CA 1
ATOM 681 C C . SER A 1 90 ? 24.938 4.147 -23.662 1.00 98.12 90 SER A C 1
ATOM 683 O O . SER A 1 90 ? 24.367 4.629 -24.641 1.00 98.12 90 SER A O 1
ATOM 685 N N . LEU A 1 91 ? 24.619 4.500 -22.412 1.00 98.38 91 LEU A N 1
ATOM 686 C CA . LEU A 1 91 ? 23.683 5.584 -22.117 1.00 98.38 91 LEU A CA 1
ATOM 687 C C . LEU A 1 91 ? 24.175 6.893 -22.742 1.00 98.38 91 LEU A C 1
ATOM 689 O O . LEU A 1 91 ? 23.459 7.476 -23.553 1.00 98.38 91 LEU A O 1
ATOM 693 N N . ALA A 1 92 ? 25.413 7.304 -22.448 1.00 98.19 92 ALA A N 1
ATOM 694 C CA . ALA A 1 92 ? 25.996 8.528 -22.999 1.00 98.19 92 ALA A CA 1
ATOM 695 C C . ALA A 1 92 ? 25.943 8.546 -24.537 1.00 98.19 92 ALA A C 1
ATOM 697 O O . ALA A 1 92 ? 25.512 9.531 -25.134 1.00 98.19 92 ALA A O 1
ATOM 698 N N . ALA A 1 93 ? 26.292 7.432 -25.189 1.00 98.00 93 ALA A N 1
ATOM 699 C CA . ALA A 1 93 ? 26.202 7.304 -26.641 1.00 98.00 93 ALA A CA 1
ATOM 700 C C . ALA A 1 93 ? 24.763 7.462 -27.168 1.00 98.00 93 ALA A C 1
ATOM 702 O O . ALA A 1 93 ? 24.553 8.127 -28.184 1.00 98.00 93 ALA A O 1
ATOM 703 N N . ASN A 1 94 ? 23.762 6.888 -26.491 1.00 97.31 94 ASN A N 1
ATOM 704 C CA . ASN A 1 94 ? 22.359 7.014 -26.893 1.00 97.31 94 ASN A CA 1
ATOM 705 C C . ASN A 1 94 ? 21.820 8.445 -26.723 1.00 97.31 94 ASN A C 1
ATOM 707 O O . ASN A 1 94 ? 21.006 8.866 -27.545 1.00 97.31 94 ASN A O 1
ATOM 711 N N . LEU A 1 95 ? 22.312 9.217 -25.745 1.00 97.44 95 LEU A N 1
ATOM 712 C CA . LEU A 1 95 ? 21.903 10.618 -25.549 1.00 97.44 95 LEU A CA 1
ATOM 713 C C . LEU A 1 95 ? 22.381 11.569 -26.653 1.00 97.44 95 LEU A C 1
ATOM 715 O O . LEU A 1 95 ? 21.779 12.618 -26.854 1.00 97.44 95 LEU A O 1
ATOM 719 N N . THR A 1 96 ? 23.406 11.195 -27.423 1.00 96.44 96 THR A N 1
ATOM 720 C CA . THR A 1 96 ? 23.882 12.004 -28.564 1.00 96.44 96 THR A CA 1
ATOM 721 C C . THR A 1 96 ? 23.014 11.890 -29.823 1.00 96.44 96 THR A C 1
ATOM 723 O O . THR A 1 96 ? 23.224 12.621 -30.791 1.00 96.44 96 THR A O 1
ATOM 726 N N . ARG A 1 97 ? 22.053 10.957 -29.850 1.00 94.94 97 ARG A N 1
ATOM 727 C CA . ARG A 1 97 ? 21.187 10.707 -31.012 1.00 94.94 97 ARG A CA 1
ATOM 728 C C . ARG A 1 97 ? 20.046 11.725 -31.086 1.00 94.94 97 ARG A C 1
ATOM 730 O O . ARG A 1 97 ? 19.820 12.502 -30.166 1.00 94.94 97 ARG A O 1
ATOM 737 N N . ASN A 1 98 ? 19.272 11.699 -32.175 1.00 95.25 98 ASN A N 1
ATOM 738 C CA . ASN A 1 98 ? 18.015 12.446 -32.216 1.00 95.25 98 ASN A CA 1
ATOM 739 C C . ASN A 1 98 ? 17.005 11.815 -31.247 1.00 95.25 98 ASN A C 1
ATOM 741 O O . ASN A 1 98 ? 16.394 10.793 -31.556 1.00 95.25 98 ASN A O 1
ATOM 745 N N . LEU A 1 99 ? 16.844 12.435 -30.080 1.00 96.94 99 LEU A N 1
ATOM 746 C CA . LEU A 1 99 ? 16.009 11.920 -29.000 1.00 96.94 99 LEU A CA 1
ATOM 747 C C . LEU A 1 99 ? 14.514 12.095 -29.245 1.00 96.94 99 LEU A C 1
ATOM 749 O O . LEU A 1 99 ? 13.741 11.317 -28.702 1.00 96.94 99 LEU A O 1
ATOM 753 N N . PHE A 1 100 ? 14.096 13.055 -30.070 1.00 97.12 100 PHE A N 1
ATOM 754 C CA . PHE A 1 100 ? 12.684 13.352 -30.331 1.00 97.12 100 PHE A CA 1
ATOM 755 C C . PHE A 1 100 ? 12.409 13.414 -31.842 1.00 97.12 100 PHE A C 1
ATOM 757 O O . PHE A 1 100 ? 12.115 14.489 -32.379 1.00 97.12 100 PHE A O 1
ATOM 764 N N . PRO A 1 101 ? 12.555 12.283 -32.557 1.00 96.31 101 PRO A N 1
ATOM 765 C CA . PRO A 1 101 ? 12.285 12.215 -33.985 1.00 96.31 101 PRO A CA 1
ATOM 766 C C . PRO A 1 101 ? 10.784 12.333 -34.278 1.00 96.31 101 PRO A C 1
ATOM 768 O O . PRO A 1 101 ? 9.937 11.985 -33.455 1.00 96.31 101 PRO A O 1
ATOM 771 N N . ILE A 1 102 ? 10.454 12.795 -35.488 1.00 93.81 102 ILE A N 1
ATOM 772 C CA . ILE A 1 102 ? 9.066 13.014 -35.936 1.00 93.81 102 ILE A CA 1
ATOM 773 C C . ILE A 1 102 ? 8.259 11.705 -35.947 1.00 93.81 102 ILE A C 1
ATOM 775 O O . ILE A 1 102 ? 7.072 11.715 -35.629 1.00 93.81 102 ILE A O 1
ATOM 779 N N . ASP A 1 103 ? 8.901 10.582 -36.276 1.00 94.62 103 ASP A N 1
ATOM 780 C CA . ASP A 1 103 ? 8.285 9.248 -36.324 1.00 94.62 103 ASP A CA 1
ATOM 781 C C . ASP A 1 103 ? 8.018 8.626 -34.942 1.00 94.62 103 ASP A C 1
ATOM 783 O O . ASP A 1 103 ? 7.383 7.574 -34.853 1.00 94.62 103 ASP A O 1
ATOM 787 N N . ARG A 1 104 ? 8.485 9.279 -33.869 1.00 95.12 104 ARG A N 1
ATOM 788 C CA . ARG A 1 104 ? 8.347 8.849 -32.475 1.00 95.12 104 ARG A CA 1
ATOM 789 C C . ARG A 1 104 ? 8.918 7.456 -32.173 1.00 95.12 104 ARG A C 1
ATOM 791 O O . ARG A 1 104 ? 8.471 6.803 -31.233 1.00 95.12 104 ARG A O 1
ATOM 798 N N . GLN A 1 105 ? 9.921 6.998 -32.926 1.00 93.75 105 GLN A N 1
ATOM 799 C CA . GLN A 1 105 ? 10.544 5.680 -32.715 1.00 93.75 105 GLN A CA 1
ATOM 800 C C . GLN A 1 105 ? 11.670 5.666 -31.660 1.00 93.75 105 GLN A C 1
ATOM 802 O O . GLN A 1 105 ? 12.289 4.631 -31.427 1.00 93.75 105 GLN A O 1
ATOM 807 N N . SER A 1 106 ? 11.938 6.796 -31.003 1.00 96.44 106 SER A N 1
ATOM 808 C CA . SER A 1 106 ? 12.926 6.903 -29.919 1.00 96.44 106 SER A CA 1
ATOM 809 C C . SER A 1 106 ? 12.380 6.413 -28.570 1.00 96.44 106 SER A C 1
ATOM 811 O O . SER A 1 106 ? 11.175 6.469 -28.317 1.00 96.44 106 SER A O 1
ATOM 813 N N . PHE A 1 107 ? 13.284 6.017 -27.666 1.00 97.50 107 PHE A N 1
ATOM 814 C CA . PHE A 1 107 ? 12.959 5.578 -26.302 1.00 97.50 107 PHE A CA 1
ATOM 815 C C . PHE A 1 107 ? 12.233 6.648 -25.478 1.00 97.50 107 PHE A C 1
ATOM 817 O O . PHE A 1 107 ? 11.492 6.329 -24.557 1.00 97.50 107 PHE A O 1
ATOM 824 N N . THR A 1 108 ? 12.391 7.929 -25.816 1.00 98.06 108 THR A N 1
ATOM 825 C CA . THR A 1 108 ? 11.680 9.036 -25.156 1.00 98.06 108 THR A CA 1
ATOM 826 C C . THR A 1 108 ? 10.160 8.932 -25.307 1.00 98.06 108 THR A C 1
ATOM 828 O O . THR A 1 108 ? 9.435 9.453 -24.467 1.00 98.06 108 THR A O 1
ATOM 831 N N . TYR A 1 109 ? 9.660 8.196 -26.309 1.00 97.94 109 TYR A N 1
ATOM 832 C CA . TYR A 1 109 ? 8.240 7.864 -26.509 1.00 97.94 109 TYR A CA 1
ATOM 833 C C . TYR A 1 109 ? 7.846 6.495 -25.924 1.00 97.94 109 TYR A C 1
ATOM 835 O O . TYR A 1 109 ? 6.766 5.969 -26.209 1.00 97.94 109 TYR A O 1
ATOM 843 N N . ARG A 1 110 ? 8.726 5.896 -25.116 1.00 97.81 110 ARG A N 1
ATOM 844 C CA . ARG A 1 110 ? 8.545 4.619 -24.420 1.00 97.81 110 ARG A CA 1
ATOM 845 C C . ARG A 1 110 ? 8.715 4.866 -22.916 1.00 97.81 110 ARG A C 1
ATOM 847 O O . ARG A 1 110 ? 9.822 4.758 -22.397 1.00 97.81 110 ARG A O 1
ATOM 854 N N . PRO A 1 111 ? 7.643 5.230 -22.190 1.00 97.69 111 PRO A N 1
ATOM 855 C CA . PRO A 1 111 ? 7.752 5.650 -20.791 1.00 97.69 111 PRO A CA 1
ATOM 856 C C . PRO A 1 111 ? 8.378 4.597 -19.867 1.00 97.69 111 PRO A C 1
ATOM 858 O O . PRO A 1 111 ? 9.096 4.962 -18.939 1.00 97.69 111 PRO A O 1
ATOM 861 N N . VAL A 1 112 ? 8.154 3.305 -20.142 1.00 98.12 112 VAL A N 1
ATOM 862 C CA . VAL A 1 112 ? 8.821 2.189 -19.446 1.00 98.12 112 VAL A CA 1
ATOM 863 C C . VAL A 1 112 ? 10.337 2.265 -19.623 1.00 98.12 112 VAL A C 1
ATOM 865 O O . VAL A 1 112 ? 11.079 2.184 -18.649 1.00 98.12 112 VAL A O 1
ATOM 868 N N . GLU A 1 113 ? 10.819 2.520 -20.840 1.00 98.62 113 GLU A N 1
ATOM 869 C CA . GLU A 1 113 ? 12.254 2.672 -21.084 1.00 98.62 113 GLU A CA 1
ATOM 870 C C . GLU A 1 113 ? 12.821 3.901 -20.352 1.00 98.62 113 GLU A C 1
ATOM 872 O O . GLU A 1 113 ? 13.839 3.801 -19.670 1.00 98.62 113 GLU A O 1
ATOM 877 N N . VAL A 1 114 ? 12.132 5.048 -20.419 1.00 98.69 114 VAL A N 1
ATOM 878 C CA . VAL A 1 114 ? 12.557 6.283 -19.729 1.00 98.69 114 VAL A CA 1
ATOM 879 C C . VAL A 1 114 ? 12.655 6.080 -18.218 1.00 98.69 114 VAL A C 1
ATOM 881 O O . VAL A 1 114 ? 13.647 6.480 -17.608 1.00 98.69 114 VAL A O 1
ATOM 884 N N . LEU A 1 115 ? 11.656 5.439 -17.607 1.00 98.50 115 LEU A N 1
ATOM 885 C CA . LEU A 1 115 ? 11.665 5.166 -16.174 1.00 98.50 115 LEU A CA 1
ATOM 886 C C . LEU A 1 115 ? 12.775 4.174 -15.794 1.00 98.50 115 LEU A C 1
ATOM 888 O O . LEU A 1 115 ? 13.457 4.408 -14.798 1.00 98.50 115 LEU A O 1
ATOM 892 N N . GLY A 1 116 ? 12.987 3.112 -16.578 1.00 98.50 116 GLY A N 1
ATOM 893 C CA . GLY A 1 116 ? 14.063 2.139 -16.354 1.00 98.50 116 GLY A CA 1
ATOM 894 C C . GLY A 1 116 ? 15.449 2.779 -16.391 1.00 98.50 116 GLY A C 1
ATOM 895 O O . GLY A 1 116 ? 16.280 2.543 -15.513 1.00 98.50 116 GLY A O 1
ATOM 896 N N . LEU A 1 117 ? 15.674 3.672 -17.356 1.00 98.75 117 LEU A N 1
ATOM 897 C CA . LEU A 1 117 ? 16.889 4.479 -17.419 1.00 98.75 117 LEU A CA 1
ATOM 898 C C . LEU A 1 117 ? 17.012 5.418 -16.214 1.00 98.75 117 LEU A C 1
ATOM 900 O O . LEU A 1 117 ? 18.079 5.474 -15.614 1.00 98.75 117 LEU A O 1
ATOM 904 N N . ALA A 1 118 ? 15.941 6.106 -15.807 1.00 98.44 118 ALA A N 1
ATOM 905 C CA . ALA A 1 118 ? 15.973 7.035 -14.674 1.00 98.44 118 ALA A CA 1
ATOM 906 C C . ALA A 1 118 ? 16.330 6.351 -13.350 1.00 98.44 118 ALA A C 1
ATOM 908 O O . ALA A 1 118 ? 17.186 6.846 -12.612 1.00 98.44 118 ALA A O 1
ATOM 909 N N . VAL A 1 119 ? 15.733 5.191 -13.060 1.00 97.50 119 VAL A N 1
ATOM 910 C CA . VAL A 1 119 ? 16.081 4.429 -11.851 1.00 97.50 119 VAL A CA 1
ATOM 911 C C . VAL A 1 119 ? 17.507 3.871 -11.929 1.00 97.50 119 VAL A C 1
ATOM 913 O O . VAL A 1 119 ? 18.211 3.886 -10.920 1.00 97.50 119 VAL A O 1
ATOM 916 N N . GLY A 1 120 ? 17.972 3.476 -13.121 1.00 98.06 120 GLY A N 1
ATOM 917 C CA . GLY A 1 120 ? 19.353 3.046 -13.354 1.00 98.06 120 GLY A CA 1
ATOM 918 C C . GLY A 1 120 ? 20.374 4.171 -13.161 1.00 98.06 120 GLY A C 1
ATOM 919 O O . GLY A 1 120 ? 21.369 3.986 -12.462 1.00 98.06 120 GLY A O 1
ATOM 920 N N . VAL A 1 121 ? 20.106 5.363 -13.706 1.00 98.44 121 VAL A N 1
ATOM 921 C CA . VAL A 1 121 ? 20.923 6.572 -13.498 1.00 98.44 121 VAL A CA 1
ATOM 922 C C . VAL A 1 121 ? 20.977 6.903 -12.013 1.00 98.44 121 VAL A C 1
ATOM 924 O O . VAL A 1 121 ? 22.062 7.108 -11.476 1.00 98.44 121 VAL A O 1
ATOM 927 N N . ASN A 1 122 ? 19.831 6.903 -11.329 1.00 96.75 122 ASN A N 1
ATOM 928 C CA . ASN A 1 122 ? 19.785 7.200 -9.904 1.00 96.75 122 ASN A CA 1
ATOM 929 C C . ASN A 1 122 ? 20.582 6.194 -9.053 1.00 96.75 122 ASN A C 1
ATOM 931 O O . ASN A 1 122 ? 21.132 6.586 -8.026 1.00 96.75 122 ASN A O 1
ATOM 935 N N . ALA A 1 123 ? 20.659 4.929 -9.478 1.00 96.31 123 ALA A N 1
ATOM 936 C CA . ALA A 1 123 ? 21.407 3.885 -8.783 1.00 96.31 123 ALA A CA 1
ATOM 937 C C . ALA A 1 123 ? 22.920 3.909 -9.080 1.00 96.31 123 ALA A C 1
ATOM 939 O O . ALA A 1 123 ? 23.722 3.675 -8.178 1.00 96.31 123 ALA A O 1
ATOM 940 N N . LEU A 1 124 ? 23.327 4.181 -10.326 1.00 96.94 124 LEU A N 1
ATOM 941 C CA . LEU A 1 124 ? 24.717 4.010 -10.781 1.00 96.94 124 LEU A CA 1
ATOM 942 C C . LEU A 1 124 ? 25.519 5.303 -10.920 1.00 96.94 124 LEU A C 1
ATOM 944 O O . LEU A 1 124 ? 26.754 5.248 -10.996 1.00 96.94 124 LEU A O 1
ATOM 948 N N . ILE A 1 125 ? 24.853 6.450 -11.037 1.00 96.50 125 ILE A N 1
ATOM 949 C CA . ILE A 1 125 ? 25.477 7.723 -11.397 1.00 96.50 125 ILE A CA 1
ATOM 950 C C . ILE A 1 125 ? 25.283 8.740 -10.264 1.00 96.50 125 ILE A C 1
ATOM 952 O O . ILE A 1 125 ? 24.168 8.998 -9.799 1.00 96.50 125 ILE A O 1
ATOM 956 N N . GLY A 1 126 ? 26.402 9.320 -9.818 1.00 93.19 126 GLY A N 1
ATOM 957 C CA . GLY A 1 126 ? 26.441 10.292 -8.725 1.00 93.19 126 GLY A CA 1
ATOM 958 C C . GLY A 1 126 ? 25.662 11.573 -9.032 1.00 93.19 126 GLY A C 1
ATOM 959 O O . GLY A 1 126 ? 25.409 11.894 -10.190 1.00 93.19 126 GLY A O 1
ATOM 960 N N . GLN A 1 127 ? 25.282 12.307 -7.983 1.00 90.88 127 GLN A N 1
ATOM 961 C CA . GLN A 1 127 ? 24.474 13.532 -8.097 1.00 90.88 127 GLN A CA 1
ATOM 962 C C . GLN A 1 127 ? 25.159 14.623 -8.935 1.00 90.88 127 GLN A C 1
ATOM 964 O O . GLN A 1 127 ? 24.498 15.268 -9.740 1.00 90.88 127 GLN A O 1
ATOM 969 N N . ASP A 1 128 ? 26.478 14.776 -8.790 1.00 91.81 128 ASP A N 1
ATOM 970 C CA . ASP A 1 128 ? 27.266 15.819 -9.464 1.00 91.81 128 ASP A CA 1
ATOM 971 C C . ASP A 1 128 ? 27.779 15.403 -10.858 1.00 91.81 128 ASP A C 1
ATOM 973 O O . ASP A 1 128 ? 28.555 16.122 -11.488 1.00 91.81 128 ASP A O 1
ATOM 977 N N . ASP A 1 129 ? 27.402 14.216 -11.340 1.00 95.75 129 ASP A N 1
ATOM 978 C CA . ASP A 1 129 ? 27.864 13.704 -12.629 1.00 95.75 129 ASP A CA 1
ATOM 979 C C . ASP A 1 129 ? 27.087 14.350 -13.784 1.00 95.75 129 ASP A C 1
ATOM 981 O O . ASP A 1 129 ? 25.853 14.363 -13.810 1.00 95.75 129 ASP A O 1
ATOM 985 N N . ARG A 1 130 ? 27.813 14.833 -14.794 1.00 96.50 130 ARG A N 1
ATOM 986 C CA . ARG A 1 130 ? 27.229 15.462 -15.982 1.00 96.50 130 ARG A CA 1
ATOM 987 C C . ARG A 1 130 ? 26.271 14.538 -16.738 1.00 96.50 130 ARG A C 1
ATOM 989 O O . ARG A 1 130 ? 25.264 15.003 -17.254 1.00 96.50 130 ARG A O 1
ATOM 996 N N . LEU A 1 131 ? 26.531 13.231 -16.784 1.00 97.12 131 LEU A N 1
ATOM 997 C CA . LEU A 1 131 ? 25.635 12.295 -17.468 1.00 97.12 131 LEU A CA 1
ATOM 998 C C . LEU A 1 131 ? 24.259 12.226 -16.786 1.00 97.12 131 LEU A C 1
ATOM 1000 O O . LEU A 1 131 ? 23.246 12.023 -17.457 1.00 97.12 131 LEU A O 1
ATOM 1004 N N . ARG A 1 132 ? 24.207 12.429 -15.462 1.00 97.62 132 ARG A N 1
ATOM 1005 C CA . ARG A 1 132 ? 22.947 12.518 -14.715 1.00 97.62 132 ARG A CA 1
ATOM 1006 C C . ARG A 1 132 ? 22.188 13.792 -15.069 1.00 97.62 132 ARG A C 1
ATOM 1008 O O . ARG A 1 132 ? 20.989 13.689 -15.316 1.00 97.62 132 ARG A O 1
ATOM 1015 N N . SER A 1 133 ? 22.855 14.950 -15.117 1.00 96.38 133 SER A N 1
ATOM 1016 C CA . SER A 1 133 ? 22.195 16.208 -15.504 1.00 96.38 133 SER A CA 1
ATOM 1017 C C . SER A 1 133 ? 21.695 16.153 -16.945 1.00 96.38 133 SER A C 1
ATOM 1019 O O . SER A 1 133 ? 20.535 16.460 -17.197 1.00 96.38 133 SER A O 1
ATOM 1021 N N . ASP A 1 134 ? 22.528 15.660 -17.867 1.00 97.38 134 ASP A N 1
ATOM 1022 C CA . ASP A 1 134 ? 22.174 15.528 -19.282 1.00 97.38 134 ASP A CA 1
ATOM 1023 C C . ASP A 1 134 ? 20.935 14.627 -19.454 1.00 97.38 134 ASP A C 1
ATOM 1025 O O . ASP A 1 134 ? 20.044 14.927 -20.247 1.00 97.38 134 ASP A O 1
ATOM 1029 N N . PHE A 1 135 ? 20.835 13.529 -18.693 1.00 98.06 135 PHE A N 1
ATOM 1030 C CA . PHE A 1 135 ? 19.650 12.670 -18.734 1.00 98.06 135 PHE A CA 1
ATOM 1031 C C . PHE A 1 135 ? 18.427 13.291 -18.043 1.00 98.06 135 PHE A C 1
ATOM 1033 O O . PHE A 1 135 ? 17.309 13.126 -18.533 1.00 98.06 135 PHE A O 1
ATOM 1040 N N . ALA A 1 136 ? 18.608 14.015 -16.936 1.00 96.81 136 ALA A N 1
ATOM 1041 C CA . ALA A 1 136 ? 17.517 14.713 -16.259 1.00 96.81 136 ALA A CA 1
ATOM 1042 C C . ALA A 1 136 ? 16.845 15.745 -17.184 1.00 96.81 136 ALA A C 1
ATOM 1044 O O . ALA A 1 136 ? 15.618 15.754 -17.287 1.00 96.81 136 ALA A O 1
ATOM 1045 N N . ASP A 1 137 ? 17.632 16.505 -17.953 1.00 96.12 137 ASP A N 1
ATOM 1046 C CA . ASP A 1 137 ? 17.123 17.444 -18.963 1.00 96.12 137 ASP A CA 1
ATOM 1047 C C . ASP A 1 137 ? 16.301 16.734 -20.054 1.00 96.12 137 ASP A C 1
ATOM 1049 O O . ASP A 1 137 ? 15.307 17.262 -20.562 1.00 96.12 137 ASP A O 1
ATOM 1053 N N . VAL A 1 138 ? 16.689 15.509 -20.428 1.00 97.69 138 VAL A N 1
ATOM 1054 C CA . VAL A 1 138 ? 15.925 14.683 -21.377 1.00 97.69 138 VAL A CA 1
ATOM 1055 C C . VAL A 1 138 ? 14.596 14.242 -20.771 1.00 97.69 138 VAL A C 1
ATOM 1057 O O . VAL A 1 138 ? 13.569 14.310 -21.448 1.00 97.69 138 VAL A O 1
ATOM 1060 N N . VAL A 1 139 ? 14.584 13.823 -19.503 1.00 97.00 139 VAL A N 1
ATOM 1061 C CA . VAL A 1 139 ? 13.354 13.434 -18.797 1.00 97.00 139 VAL A CA 1
ATOM 1062 C C . VAL A 1 139 ? 12.398 14.622 -18.654 1.00 97.00 139 VAL A C 1
ATOM 1064 O O . VAL A 1 139 ? 11.199 14.461 -18.891 1.00 97.00 139 VAL A O 1
ATOM 1067 N N . GLN A 1 140 ? 12.912 15.821 -18.370 1.00 94.75 140 GLN A N 1
ATOM 1068 C CA . GLN A 1 140 ? 12.106 17.042 -18.357 1.00 94.75 140 GLN A CA 1
ATOM 1069 C C . GLN A 1 140 ? 11.507 17.324 -19.744 1.00 94.75 140 GLN A C 1
ATOM 1071 O O . GLN A 1 140 ? 10.310 17.568 -19.867 1.00 94.75 140 GLN A O 1
ATOM 1076 N N . GLN A 1 141 ? 12.286 17.189 -20.821 1.00 96.25 141 GLN A N 1
ATOM 1077 C CA . GLN A 1 141 ? 11.755 17.327 -22.182 1.00 96.25 141 GLN A CA 1
ATOM 1078 C C . GLN A 1 141 ? 10.697 16.267 -22.528 1.00 96.25 141 GLN A C 1
ATOM 1080 O O . GLN A 1 141 ? 9.775 16.559 -23.291 1.00 96.25 141 GLN A O 1
ATOM 1085 N N . CYS A 1 142 ? 10.772 15.052 -21.970 1.00 96.69 142 CYS A N 1
ATOM 1086 C CA . CYS A 1 142 ? 9.734 14.031 -22.156 1.00 96.69 142 CYS A CA 1
ATOM 1087 C C . CYS A 1 142 ? 8.371 14.482 -21.609 1.00 96.69 142 CYS A C 1
ATOM 1089 O O . CYS A 1 142 ? 7.353 14.151 -22.216 1.00 96.69 142 CYS A O 1
ATOM 1091 N N . ARG A 1 143 ? 8.335 15.280 -20.531 1.00 92.38 143 ARG A N 1
ATOM 1092 C CA . ARG A 1 143 ? 7.089 15.854 -19.986 1.00 92.38 143 ARG A CA 1
ATOM 1093 C C . ARG A 1 143 ? 6.369 16.760 -20.986 1.00 92.38 143 ARG A C 1
ATOM 1095 O O . ARG A 1 143 ? 5.146 16.847 -20.955 1.00 92.38 143 ARG A O 1
ATOM 1102 N N . GLU A 1 144 ? 7.122 17.427 -21.856 1.00 90.88 144 GLU A N 1
ATOM 1103 C CA . GLU A 1 144 ? 6.599 18.408 -22.813 1.00 90.88 144 GLU A CA 1
ATOM 1104 C C . GLU A 1 144 ? 6.393 17.820 -24.215 1.00 90.88 144 GLU A C 1
ATOM 1106 O O . GLU A 1 144 ? 5.452 18.181 -24.920 1.00 90.88 144 GLU A O 1
ATOM 1111 N N . ARG A 1 145 ? 7.291 16.924 -24.641 1.00 94.81 145 ARG A N 1
ATOM 1112 C CA . ARG A 1 145 ? 7.411 16.460 -26.035 1.00 94.81 145 ARG A CA 1
ATOM 1113 C C . ARG A 1 145 ? 7.109 14.976 -26.227 1.00 94.81 145 ARG A C 1
ATOM 1115 O O . ARG A 1 145 ? 7.032 14.527 -27.375 1.00 94.81 145 ARG A O 1
ATOM 1122 N N . GLY A 1 146 ? 7.012 14.222 -25.133 1.00 93.50 146 GLY A N 1
ATOM 1123 C CA . GLY A 1 146 ? 6.757 12.786 -25.127 1.00 93.50 146 GLY A CA 1
ATOM 1124 C C . GLY A 1 146 ? 5.287 12.436 -25.362 1.00 93.50 146 GLY A C 1
ATOM 1125 O O . GLY A 1 146 ? 4.512 13.196 -25.946 1.00 93.50 146 GLY A O 1
ATOM 1126 N N . CYS A 1 147 ? 4.902 11.240 -24.924 1.00 93.56 147 CYS A N 1
ATOM 1127 C CA . CYS A 1 147 ? 3.513 10.793 -24.955 1.00 93.56 147 CYS A CA 1
ATOM 1128 C C . CYS A 1 147 ? 2.653 11.559 -23.932 1.00 93.56 147 CYS A C 1
ATOM 1130 O O . CYS A 1 147 ? 3.042 11.732 -22.781 1.00 93.56 147 CYS A O 1
ATOM 1132 N N . THR A 1 148 ? 1.466 12.001 -24.350 1.00 90.25 148 THR A N 1
ATOM 1133 C CA . THR A 1 148 ? 0.595 12.892 -23.559 1.00 90.25 148 THR A CA 1
ATOM 1134 C C . THR A 1 148 ? -0.564 12.172 -22.874 1.00 90.25 148 THR A C 1
ATOM 1136 O O . THR A 1 148 ? -1.405 12.816 -22.252 1.00 90.25 148 THR A O 1
ATOM 1139 N N . ASP A 1 149 ? -0.673 10.850 -23.021 1.00 92.31 149 ASP A N 1
ATOM 1140 C CA . ASP A 1 149 ? -1.684 10.080 -22.302 1.00 92.31 149 ASP A CA 1
ATOM 1141 C C . ASP A 1 149 ? -1.377 10.046 -20.794 1.00 92.31 149 ASP A C 1
ATOM 1143 O O . ASP A 1 149 ? -0.250 10.303 -20.352 1.00 92.31 149 ASP A O 1
ATOM 1147 N N . THR A 1 150 ? -2.398 9.752 -19.988 1.00 92.31 150 THR A N 1
ATOM 1148 C CA . THR A 1 150 ? -2.292 9.772 -18.524 1.00 92.31 150 THR A CA 1
ATOM 1149 C C . THR A 1 150 ? -1.207 8.820 -18.025 1.00 92.31 150 THR A C 1
ATOM 1151 O O . THR A 1 150 ? -0.388 9.225 -17.202 1.00 92.31 150 THR A O 1
ATOM 1154 N N . THR A 1 151 ? -1.141 7.595 -18.550 1.00 93.06 151 THR A N 1
ATOM 1155 C CA . THR A 1 151 ? -0.138 6.595 -18.156 1.00 93.06 151 THR A CA 1
ATOM 1156 C C . THR A 1 151 ? 1.272 7.131 -18.388 1.00 93.06 151 THR A C 1
ATOM 1158 O O . THR A 1 151 ? 2.071 7.200 -17.452 1.00 93.06 151 THR A O 1
ATOM 1161 N N . SER A 1 152 ? 1.557 7.597 -19.605 1.00 95.25 152 SER A N 1
ATOM 1162 C CA . SER A 1 152 ? 2.863 8.152 -19.965 1.00 95.25 152 SER A CA 1
ATOM 1163 C C . SER A 1 152 ? 3.241 9.361 -19.112 1.00 95.25 152 SER A C 1
ATOM 1165 O O . SER A 1 152 ? 4.356 9.428 -18.596 1.00 95.25 152 SER A O 1
ATOM 1167 N N . SER A 1 153 ? 2.301 10.283 -18.889 1.00 94.62 153 SER A N 1
ATOM 1168 C CA . SER A 1 153 ? 2.531 11.502 -18.101 1.00 94.62 153 SER A CA 1
ATOM 1169 C C . SER A 1 153 ? 2.953 11.193 -16.661 1.00 94.62 153 SER A C 1
ATOM 1171 O O . SER A 1 153 ? 3.876 11.813 -16.127 1.00 94.62 153 SER A O 1
ATOM 1173 N N . TRP A 1 154 ? 2.302 10.209 -16.035 1.00 94.38 154 TRP A N 1
ATOM 1174 C CA . TRP A 1 154 ? 2.632 9.747 -14.686 1.00 94.38 154 TRP A CA 1
ATOM 1175 C C . TRP A 1 154 ? 3.962 8.992 -14.627 1.00 94.38 154 TRP A C 1
ATOM 1177 O O . TRP A 1 154 ? 4.713 9.156 -13.666 1.00 94.38 154 TRP A O 1
ATOM 1187 N N . MET A 1 155 ? 4.306 8.227 -15.663 1.00 96.31 155 MET A N 1
ATOM 1188 C CA . MET A 1 155 ? 5.606 7.559 -15.745 1.00 96.31 155 MET A CA 1
ATOM 1189 C C . MET A 1 155 ? 6.767 8.537 -15.955 1.00 96.31 155 MET A C 1
ATOM 1191 O O . MET A 1 155 ? 7.790 8.402 -15.284 1.00 96.31 155 MET A O 1
ATOM 1195 N N . TYR A 1 156 ? 6.611 9.550 -16.814 1.00 96.69 156 TYR A N 1
ATOM 1196 C CA . TYR A 1 156 ? 7.620 10.603 -16.969 1.00 96.69 156 TYR A CA 1
ATOM 1197 C C . TYR A 1 156 ? 7.780 11.422 -15.691 1.00 96.69 156 TYR A C 1
ATOM 1199 O O . TYR A 1 156 ? 8.902 11.694 -15.283 1.00 96.69 156 TYR A O 1
ATOM 1207 N N . TRP A 1 157 ? 6.675 11.754 -15.016 1.00 95.00 157 TRP A N 1
ATOM 1208 C CA . TRP A 1 157 ? 6.731 12.419 -13.714 1.00 95.00 157 TRP A CA 1
ATOM 1209 C C . TRP A 1 157 ? 7.491 11.601 -12.668 1.00 95.00 157 TRP A C 1
ATOM 1211 O O . TRP A 1 157 ? 8.285 12.149 -11.905 1.00 95.00 157 TRP A O 1
ATOM 1221 N N . LEU A 1 158 ? 7.257 10.286 -12.621 1.00 94.25 158 LEU A N 1
ATOM 1222 C CA . LEU A 1 158 ? 7.971 9.409 -11.701 1.00 94.25 158 LEU A CA 1
ATOM 1223 C C . LEU A 1 158 ? 9.467 9.344 -12.043 1.00 94.25 158 LEU A C 1
ATOM 1225 O O . LEU A 1 158 ? 10.297 9.364 -11.134 1.00 94.25 158 LEU A O 1
ATOM 1229 N N . ALA A 1 159 ? 9.815 9.277 -13.330 1.00 96.25 159 ALA A N 1
ATOM 1230 C CA . ALA A 1 159 ? 11.204 9.314 -13.781 1.00 96.25 159 ALA A CA 1
ATOM 1231 C C . ALA A 1 159 ? 11.892 10.627 -13.364 1.00 96.25 159 ALA A C 1
ATOM 1233 O O . ALA A 1 159 ? 12.988 10.594 -12.808 1.00 96.25 159 ALA A O 1
ATOM 1234 N N . GLU A 1 160 ? 11.217 11.764 -13.549 1.00 94.81 160 GLU A N 1
ATOM 1235 C CA . GLU A 1 160 ? 11.692 13.097 -13.157 1.00 94.81 160 GLU A CA 1
ATOM 1236 C C . GLU A 1 160 ? 11.907 13.176 -11.640 1.00 94.81 160 GLU A C 1
ATOM 1238 O O . GLU A 1 160 ? 13.010 13.455 -11.179 1.00 94.81 160 GLU A O 1
ATOM 1243 N N . SER A 1 161 ? 10.896 12.778 -10.862 1.00 91.75 161 SER A N 1
ATOM 1244 C CA . SER A 1 161 ? 10.931 12.765 -9.390 1.00 91.75 161 SER A CA 1
ATOM 1245 C C . SER A 1 161 ? 11.990 11.816 -8.814 1.00 91.75 161 SER A C 1
ATOM 1247 O O . SER A 1 161 ? 12.442 11.989 -7.682 1.00 91.75 161 SER A O 1
ATOM 1249 N N . THR A 1 162 ? 12.380 10.788 -9.574 1.00 92.50 162 THR A N 1
ATOM 1250 C CA . THR A 1 162 ? 13.454 9.858 -9.198 1.00 92.50 162 THR A CA 1
ATOM 1251 C C . THR A 1 162 ? 14.828 10.519 -9.315 1.00 92.50 162 THR A C 1
ATOM 1253 O O . THR A 1 162 ? 15.710 10.253 -8.498 1.00 92.50 162 THR A O 1
ATOM 1256 N N . LEU A 1 163 ? 15.020 11.372 -10.324 1.00 93.06 163 LEU A N 1
ATOM 1257 C CA . LEU A 1 163 ? 16.290 12.050 -10.579 1.00 93.06 163 LEU A CA 1
ATOM 1258 C C . LEU A 1 163 ? 16.424 13.337 -9.765 1.00 93.06 163 LEU A C 1
ATOM 1260 O O . LEU A 1 163 ? 17.494 13.555 -9.189 1.00 93.06 163 LEU A O 1
ATOM 1264 N N . ASP A 1 164 ? 15.345 14.119 -9.680 1.00 85.62 164 ASP A N 1
ATOM 1265 C CA . ASP A 1 164 ? 15.239 15.362 -8.921 1.00 85.62 164 ASP A CA 1
ATOM 1266 C C . ASP A 1 164 ? 14.034 15.344 -7.964 1.00 85.62 164 ASP A C 1
ATOM 1268 O O . ASP A 1 164 ? 12.866 15.428 -8.355 1.00 85.62 164 ASP A O 1
ATOM 1272 N N . LYS A 1 165 ? 14.342 15.315 -6.664 1.00 74.06 165 LYS A N 1
ATOM 1273 C CA . LYS A 1 165 ? 13.353 15.306 -5.577 1.00 74.06 165 LYS A CA 1
ATOM 1274 C C . LYS A 1 165 ? 12.638 16.649 -5.389 1.00 74.06 165 LYS A C 1
ATOM 1276 O O . LYS A 1 165 ? 11.695 16.714 -4.604 1.00 74.06 165 LYS A O 1
ATOM 1281 N N . SER A 1 166 ? 13.080 17.713 -6.063 1.00 76.06 166 SER A N 1
ATOM 1282 C CA . SER A 1 166 ? 12.437 19.031 -6.032 1.00 76.06 166 SER A CA 1
ATOM 1283 C C . SER A 1 166 ? 11.171 19.105 -6.901 1.00 76.06 166 SER A C 1
ATOM 1285 O O . SER A 1 166 ? 10.377 20.041 -6.778 1.00 76.06 166 SER A O 1
ATOM 1287 N N . THR A 1 167 ? 10.936 18.086 -7.734 1.00 74.25 167 THR A N 1
ATOM 1288 C CA . THR A 1 167 ? 9.773 17.976 -8.619 1.00 74.25 167 THR A CA 1
ATOM 1289 C C . THR A 1 167 ? 8.466 17.914 -7.825 1.00 74.25 167 THR A C 1
ATOM 1291 O O . THR A 1 167 ? 8.188 16.943 -7.125 1.00 74.25 167 THR A O 1
ATOM 1294 N N . THR A 1 168 ? 7.615 18.936 -7.962 1.00 66.56 168 THR A N 1
ATOM 1295 C CA . THR A 1 168 ? 6.356 19.041 -7.193 1.00 66.56 168 THR A CA 1
ATOM 1296 C C . THR A 1 168 ? 5.084 18.961 -8.040 1.00 66.56 168 THR A C 1
ATOM 1298 O O . THR A 1 168 ? 4.032 18.579 -7.524 1.00 66.56 168 THR A O 1
ATOM 1301 N N . SER A 1 169 ? 5.142 19.277 -9.339 1.00 83.19 169 SER A N 1
ATOM 1302 C CA . SER A 1 169 ? 3.943 19.359 -10.186 1.00 83.19 169 SER A CA 1
ATOM 1303 C C . SER A 1 169 ? 3.518 17.994 -10.741 1.00 83.19 169 SER A C 1
ATOM 1305 O O . SER A 1 169 ? 4.040 17.502 -11.751 1.00 83.19 169 SER A O 1
ATOM 1307 N N . ARG A 1 170 ? 2.536 17.381 -10.074 1.00 85.50 170 ARG A N 1
ATOM 1308 C CA . ARG A 1 170 ? 1.922 16.118 -10.502 1.00 85.50 170 ARG A CA 1
ATOM 1309 C C . ARG A 1 170 ? 1.084 16.291 -11.774 1.00 85.50 170 ARG A C 1
ATOM 1311 O O . ARG A 1 170 ? 0.466 17.340 -11.951 1.00 85.50 170 ARG A O 1
ATOM 1318 N N . PRO A 1 171 ? 1.003 15.260 -12.632 1.00 88.69 171 PRO A N 1
ATOM 1319 C CA . PRO A 1 171 ? 0.056 15.256 -13.739 1.00 88.69 171 PRO A CA 1
ATOM 1320 C C . PRO A 1 171 ? -1.394 15.273 -13.243 1.00 88.69 171 PRO A C 1
ATOM 1322 O O . PRO A 1 171 ? -1.724 14.670 -12.220 1.00 88.69 171 PRO A O 1
ATOM 1325 N N . ASN A 1 172 ? -2.274 15.915 -14.010 1.00 83.50 172 ASN A N 1
ATOM 1326 C CA . ASN A 1 172 ? -3.705 15.896 -13.733 1.00 83.50 172 ASN A CA 1
ATOM 1327 C C . ASN A 1 172 ? -4.310 14.521 -14.031 1.00 83.50 172 ASN A C 1
ATOM 1329 O O . ASN A 1 172 ? -3.984 13.860 -15.019 1.00 83.50 172 ASN A O 1
ATOM 1333 N N . ILE A 1 173 ? -5.255 14.131 -13.188 1.00 78.44 173 ILE A N 1
ATOM 1334 C CA . ILE A 1 173 ? -6.094 12.953 -13.373 1.00 78.44 173 ILE A CA 1
ATOM 1335 C C . ILE A 1 173 ? -7.343 13.466 -14.085 1.00 78.44 173 ILE A C 1
ATOM 1337 O O . ILE A 1 173 ? -8.261 13.970 -13.453 1.00 78.44 173 ILE A O 1
ATOM 1341 N N . GLY A 1 174 ? -7.285 13.514 -15.418 1.00 66.69 174 GLY A N 1
ATOM 1342 C CA . GLY A 1 174 ? -8.235 14.295 -16.217 1.00 66.69 174 GLY A CA 1
ATOM 1343 C C . GLY A 1 174 ? -9.699 13.855 -16.104 1.00 66.69 174 GLY A C 1
ATOM 1344 O O . GLY A 1 174 ? -10.576 14.713 -16.107 1.00 66.69 174 GLY A O 1
ATOM 1345 N N . ASP A 1 175 ? -9.962 12.547 -16.010 1.00 65.25 175 ASP A N 1
ATOM 1346 C CA . ASP A 1 175 ? -11.310 11.963 -16.058 1.00 65.25 175 ASP A CA 1
ATOM 1347 C C . ASP A 1 175 ? -11.711 11.336 -14.712 1.00 65.25 175 ASP A C 1
ATOM 1349 O O . ASP A 1 175 ? -10.903 10.698 -14.037 1.00 65.25 175 ASP A O 1
ATOM 1353 N N . SER A 1 176 ? -12.987 11.486 -14.358 1.00 64.44 176 SER A N 1
ATOM 1354 C CA . SER A 1 176 ? -13.631 10.832 -13.214 1.00 64.44 176 SER A CA 1
ATOM 1355 C C . SER A 1 176 ? -13.777 9.314 -13.381 1.00 64.44 176 SER A C 1
ATOM 1357 O O . SER A 1 176 ? -13.848 8.599 -12.385 1.00 64.44 176 SER A O 1
ATOM 1359 N N . ASN A 1 177 ? -13.798 8.803 -14.620 1.00 78.94 177 ASN A N 1
ATOM 1360 C CA . ASN A 1 177 ? -13.986 7.379 -14.908 1.00 78.94 177 ASN A CA 1
ATOM 1361 C C . ASN A 1 177 ? -12.696 6.723 -15.426 1.00 78.94 177 ASN A C 1
ATOM 1363 O O . ASN A 1 177 ? -12.566 6.387 -16.605 1.00 78.94 177 ASN A O 1
ATOM 1367 N N . LEU A 1 178 ? -11.717 6.554 -14.536 1.00 87.69 178 LEU A N 1
ATOM 1368 C CA . LEU A 1 178 ? -10.422 5.973 -14.887 1.00 87.69 178 LEU A CA 1
ATOM 1369 C C . LEU A 1 178 ? -10.531 4.481 -15.258 1.00 87.69 178 LEU A C 1
ATOM 1371 O O . LEU A 1 178 ? -11.157 3.700 -14.531 1.00 87.69 178 LEU A O 1
ATOM 1375 N N . PRO A 1 179 ? -9.853 4.037 -16.333 1.00 90.31 179 PRO A N 1
ATOM 1376 C CA . PRO A 1 179 ? -9.611 2.619 -16.567 1.00 90.31 179 PRO A CA 1
ATOM 1377 C C . PRO A 1 179 ? -8.797 1.997 -15.425 1.00 90.31 179 PRO A C 1
ATOM 1379 O O . PRO A 1 179 ? -7.857 2.621 -14.922 1.00 90.31 179 PRO A O 1
ATOM 1382 N N . ILE A 1 180 ? -9.100 0.745 -15.064 1.00 91.56 180 ILE A N 1
ATOM 1383 C CA . ILE A 1 180 ? -8.430 0.032 -13.965 1.00 91.56 180 ILE A CA 1
ATOM 1384 C C . ILE A 1 180 ? -6.898 0.047 -14.055 1.00 91.56 180 ILE A C 1
ATOM 1386 O O . ILE A 1 180 ? -6.235 0.221 -13.040 1.00 91.56 180 ILE A O 1
ATOM 1390 N N . ASN A 1 181 ? -6.321 -0.078 -15.251 1.00 91.56 181 ASN A N 1
ATOM 1391 C CA . ASN A 1 181 ? -4.869 -0.094 -15.430 1.00 91.56 181 ASN A CA 1
ATOM 1392 C C . ASN A 1 181 ? -4.230 1.284 -15.178 1.00 91.56 181 ASN A C 1
ATOM 1394 O O . ASN A 1 181 ? -3.144 1.365 -14.608 1.00 91.56 181 ASN A O 1
ATOM 1398 N N . VAL A 1 182 ? -4.924 2.371 -15.536 1.00 92.94 182 VAL A N 1
ATOM 1399 C CA . VAL A 1 182 ? -4.482 3.742 -15.237 1.00 92.94 182 VAL A CA 1
ATOM 1400 C C . VAL A 1 182 ? -4.590 4.002 -13.735 1.00 92.94 182 VAL A C 1
ATOM 1402 O O . VAL A 1 182 ? -3.643 4.499 -13.129 1.00 92.94 182 VAL A O 1
ATOM 1405 N N . ALA A 1 183 ? -5.707 3.604 -13.116 1.00 93.81 183 ALA A N 1
ATOM 1406 C CA . ALA A 1 183 ? -5.889 3.716 -11.671 1.00 93.81 183 ALA A CA 1
ATOM 1407 C C . ALA A 1 183 ? -4.835 2.905 -10.898 1.00 93.81 183 ALA A C 1
ATOM 1409 O O . ALA A 1 183 ? -4.262 3.414 -9.938 1.00 93.81 183 ALA A O 1
ATOM 1410 N N . ALA A 1 184 ? -4.520 1.689 -11.355 1.00 94.38 184 ALA A N 1
ATOM 1411 C CA . ALA A 1 184 ? -3.477 0.842 -10.785 1.00 94.38 184 ALA A CA 1
ATOM 1412 C C . ALA A 1 184 ? -2.097 1.495 -10.859 1.00 94.38 184 ALA A C 1
ATOM 1414 O O . ALA A 1 184 ? -1.385 1.535 -9.861 1.00 94.38 184 ALA A O 1
ATOM 1415 N N . LEU A 1 185 ? -1.715 2.035 -12.020 1.00 94.44 185 LEU A N 1
ATOM 1416 C CA . LEU A 1 185 ? -0.431 2.715 -12.159 1.00 94.44 185 LEU A CA 1
ATOM 1417 C C . LEU A 1 185 ? -0.336 3.907 -11.200 1.00 94.44 185 LEU A C 1
ATOM 1419 O O . LEU A 1 185 ? 0.646 4.022 -10.470 1.00 94.44 185 LEU A O 1
ATOM 1423 N N . ILE A 1 186 ? -1.350 4.779 -11.188 1.00 93.69 186 ILE A N 1
ATOM 1424 C CA . ILE A 1 186 ? -1.351 5.963 -10.323 1.00 93.69 186 ILE A CA 1
ATOM 1425 C C . ILE A 1 186 ? -1.287 5.524 -8.860 1.00 93.69 186 ILE A C 1
ATOM 1427 O O . ILE A 1 186 ? -0.427 6.014 -8.132 1.00 93.69 186 ILE A O 1
ATOM 1431 N N . TYR A 1 187 ? -2.124 4.567 -8.447 1.00 92.38 187 TYR A N 1
ATOM 1432 C CA . TYR A 1 187 ? -2.141 4.042 -7.083 1.00 92.38 187 TYR A CA 1
ATOM 1433 C C . TYR A 1 187 ? -0.777 3.485 -6.671 1.00 92.38 187 TYR A C 1
ATOM 1435 O O . TYR A 1 187 ? -0.273 3.849 -5.609 1.00 92.38 187 TYR A O 1
ATOM 1443 N N . TRP A 1 188 ? -0.137 2.670 -7.514 1.00 92.94 188 TRP A N 1
ATOM 1444 C CA . TRP A 1 188 ? 1.211 2.155 -7.261 1.00 92.94 188 TRP A CA 1
ATOM 1445 C C . TRP A 1 188 ? 2.244 3.279 -7.095 1.00 92.94 188 TRP A C 1
ATOM 1447 O O . TRP A 1 188 ? 3.068 3.220 -6.183 1.00 92.94 188 TRP A O 1
ATOM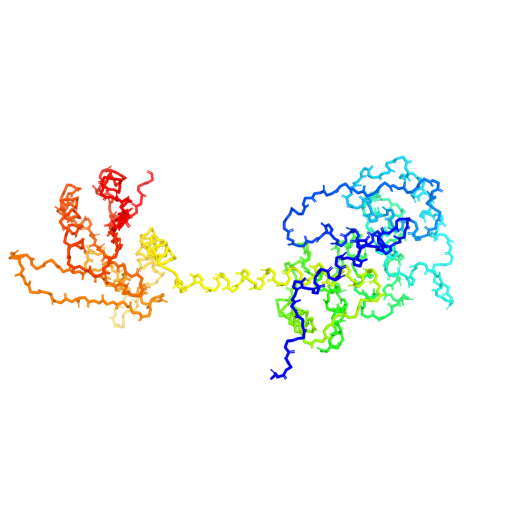 1457 N N . ILE A 1 189 ? 2.185 4.326 -7.924 1.00 91.62 189 ILE A N 1
ATOM 1458 C CA . ILE A 1 189 ? 3.088 5.482 -7.827 1.00 91.62 189 ILE A CA 1
ATOM 1459 C C . ILE A 1 189 ? 2.876 6.230 -6.506 1.00 91.62 189 ILE A C 1
ATOM 1461 O O . ILE A 1 189 ? 3.834 6.470 -5.770 1.00 91.62 189 ILE A O 1
ATOM 1465 N N . VAL A 1 190 ? 1.634 6.604 -6.192 1.00 87.88 190 VAL A N 1
ATOM 1466 C CA . VAL A 1 190 ? 1.330 7.459 -5.034 1.00 87.88 190 VAL A CA 1
ATOM 1467 C C . VAL A 1 190 ? 1.370 6.712 -3.696 1.00 87.88 190 VAL A C 1
ATOM 1469 O O . VAL A 1 190 ? 1.472 7.342 -2.644 1.00 87.88 190 VAL A O 1
ATOM 1472 N N . SER A 1 191 ? 1.346 5.377 -3.720 1.00 84.12 191 SER A N 1
ATOM 1473 C CA . SER A 1 191 ? 1.469 4.531 -2.524 1.00 84.12 191 SER A CA 1
ATOM 1474 C C . SER A 1 191 ? 2.908 4.365 -2.029 1.00 84.12 191 SER A C 1
ATOM 1476 O O . SER A 1 191 ? 3.122 3.808 -0.949 1.00 84.12 191 SER A O 1
ATOM 1478 N N . ARG A 1 192 ? 3.903 4.849 -2.780 1.00 82.25 192 ARG A N 1
ATOM 1479 C CA . ARG A 1 192 ? 5.311 4.788 -2.375 1.00 82.25 192 ARG A CA 1
ATOM 1480 C C . ARG A 1 192 ? 5.567 5.599 -1.098 1.00 82.25 192 ARG A C 1
ATOM 1482 O O . ARG A 1 192 ? 5.067 6.724 -1.001 1.00 82.25 192 ARG A O 1
ATOM 1489 N N . PRO A 1 193 ? 6.352 5.083 -0.131 1.00 75.62 193 PRO A N 1
ATOM 1490 C CA . PRO A 1 193 ? 6.573 5.746 1.157 1.00 75.62 193 PRO A CA 1
ATOM 1491 C C . PRO A 1 193 ? 7.061 7.193 1.037 1.00 75.62 193 PRO A C 1
ATOM 1493 O O . PRO A 1 193 ? 6.623 8.054 1.796 1.00 75.62 193 PRO A O 1
ATOM 1496 N N . GLU A 1 194 ? 7.919 7.468 0.055 1.00 76.94 194 GLU A N 1
ATOM 1497 C CA . GLU A 1 194 ? 8.532 8.778 -0.176 1.00 76.94 194 GLU A CA 1
ATOM 1498 C C . GLU A 1 194 ? 7.515 9.830 -0.634 1.00 76.94 194 GLU A C 1
ATOM 1500 O O . GLU A 1 194 ? 7.724 11.024 -0.434 1.00 76.94 194 GLU A O 1
ATOM 1505 N N . LEU A 1 195 ? 6.412 9.391 -1.245 1.00 73.00 195 LEU A N 1
ATOM 1506 C CA . LEU A 1 195 ? 5.384 10.260 -1.814 1.00 73.00 195 LEU A CA 1
ATOM 1507 C C . LEU A 1 195 ? 4.120 10.309 -0.948 1.00 73.00 195 LEU A C 1
ATOM 1509 O O . LEU A 1 195 ? 3.418 11.322 -0.946 1.00 73.00 195 LEU A O 1
ATOM 1513 N N . ARG A 1 196 ? 3.854 9.255 -0.168 1.00 65.81 196 ARG A N 1
ATOM 1514 C CA . ARG A 1 196 ? 2.592 9.015 0.546 1.00 65.81 196 ARG A CA 1
ATOM 1515 C C . ARG A 1 196 ? 2.138 10.158 1.459 1.00 65.81 196 ARG A C 1
ATOM 1517 O O . ARG A 1 196 ? 0.945 10.431 1.526 1.00 65.81 196 ARG A O 1
ATOM 1524 N N . SER A 1 197 ? 3.054 10.842 2.147 1.00 61.09 197 SER A N 1
ATOM 1525 C CA . SER A 1 197 ? 2.720 11.939 3.079 1.00 61.09 197 SER A CA 1
ATOM 1526 C C . SER A 1 197 ? 2.150 13.188 2.397 1.00 61.09 197 SER A C 1
ATOM 1528 O O . SER A 1 197 ? 1.554 14.033 3.058 1.00 61.09 197 SER A O 1
ATOM 1530 N N . SER A 1 198 ? 2.324 13.304 1.080 1.00 67.75 198 SER A N 1
ATOM 1531 C CA . SER A 1 198 ? 1.927 14.465 0.279 1.00 67.75 198 SER A CA 1
ATOM 1532 C C . SER A 1 198 ? 0.741 14.175 -0.651 1.00 67.75 198 SER A C 1
ATOM 1534 O O . SER A 1 198 ? 0.457 14.961 -1.558 1.00 67.75 198 SER A O 1
ATOM 1536 N N . VAL A 1 199 ? 0.090 13.019 -0.504 1.00 70.56 199 VAL A N 1
ATOM 1537 C CA . VAL A 1 199 ? -1.016 12.567 -1.362 1.00 70.56 199 VAL A CA 1
ATOM 1538 C C . VAL A 1 199 ? -2.339 12.781 -0.637 1.00 70.56 199 VAL A C 1
ATOM 1540 O O . VAL A 1 199 ? -2.466 12.444 0.537 1.00 70.56 199 VAL A O 1
ATOM 1543 N N . ASP A 1 200 ? -3.315 13.334 -1.355 1.00 74.62 200 ASP A N 1
ATOM 1544 C CA . ASP A 1 200 ? -4.679 13.513 -0.863 1.00 74.62 200 ASP A CA 1
ATOM 1545 C C . ASP A 1 200 ? -5.304 12.144 -0.512 1.00 74.62 200 ASP A C 1
ATOM 1547 O O . ASP A 1 200 ? -5.362 11.261 -1.381 1.00 74.62 200 ASP A O 1
ATOM 1551 N N . PRO A 1 201 ? -5.754 11.929 0.739 1.00 74.50 201 PRO A N 1
ATOM 1552 C CA . PRO A 1 201 ? -6.453 10.710 1.127 1.00 74.50 201 PRO A CA 1
ATOM 1553 C C . PRO A 1 201 ? -7.655 10.383 0.234 1.00 74.50 201 PRO A C 1
ATOM 1555 O O . PRO A 1 201 ? -7.867 9.207 -0.066 1.00 74.50 201 PRO A O 1
ATOM 1558 N N . ASP A 1 202 ? -8.392 11.388 -0.244 1.00 79.25 202 ASP A N 1
ATOM 1559 C CA . ASP A 1 202 ? -9.589 11.177 -1.065 1.00 79.25 202 ASP A CA 1
ATOM 1560 C C . ASP A 1 202 ? -9.232 10.616 -2.444 1.00 79.25 202 ASP A C 1
ATOM 1562 O O . ASP A 1 202 ? -9.907 9.717 -2.952 1.00 79.25 202 ASP A O 1
ATOM 1566 N N . LEU A 1 203 ? -8.104 11.052 -3.015 1.00 83.06 203 LEU A N 1
ATOM 1567 C CA . LEU A 1 203 ? -7.577 10.474 -4.249 1.00 83.06 203 LEU A CA 1
ATOM 1568 C C . LEU A 1 203 ? -7.224 8.992 -4.061 1.00 83.06 203 LEU A C 1
ATOM 1570 O O . LEU A 1 203 ? -7.564 8.157 -4.899 1.00 83.06 203 LEU A O 1
ATOM 1574 N N . MET A 1 204 ? -6.561 8.651 -2.954 1.00 83.06 204 MET A N 1
ATOM 1575 C CA . MET A 1 204 ? -6.223 7.258 -2.649 1.00 83.06 204 MET A CA 1
ATOM 1576 C C . MET A 1 204 ? -7.475 6.389 -2.523 1.00 83.06 204 MET A C 1
ATOM 1578 O O . MET A 1 204 ? -7.488 5.268 -3.026 1.00 83.06 204 MET A O 1
ATOM 1582 N N . LEU A 1 205 ? -8.528 6.898 -1.879 1.00 83.38 205 LEU A N 1
ATOM 1583 C CA . LEU A 1 205 ? -9.799 6.186 -1.749 1.00 83.38 205 LEU A CA 1
ATOM 1584 C C . LEU A 1 205 ? -10.492 6.003 -3.106 1.00 83.38 205 LEU A C 1
ATOM 1586 O O . LEU A 1 205 ? -10.982 4.909 -3.376 1.00 83.38 205 LEU A O 1
ATOM 1590 N N . ALA A 1 206 ? -10.496 7.029 -3.962 1.00 88.12 206 ALA A N 1
ATOM 1591 C CA . ALA A 1 206 ? -11.099 6.962 -5.294 1.00 88.12 206 ALA A CA 1
ATOM 1592 C C . ALA A 1 206 ? -10.394 5.944 -6.209 1.00 88.12 206 ALA A C 1
ATOM 1594 O O . ALA A 1 206 ? -11.049 5.176 -6.911 1.00 88.12 206 ALA A O 1
ATOM 1595 N N . LEU A 1 207 ? -9.059 5.887 -6.173 1.00 91.12 207 LEU A N 1
ATOM 1596 C CA . LEU A 1 207 ? -8.285 4.904 -6.940 1.00 91.12 207 LEU A CA 1
ATOM 1597 C C . LEU A 1 207 ? -8.550 3.469 -6.461 1.00 91.12 207 LEU A C 1
ATOM 1599 O O . LEU A 1 207 ? -8.702 2.565 -7.281 1.00 91.12 207 LEU A O 1
ATOM 1603 N N . GLU A 1 208 ? -8.635 3.256 -5.145 1.00 89.94 208 GLU A N 1
ATOM 1604 C CA . GLU A 1 208 ? -8.991 1.950 -4.578 1.00 89.94 208 GLU A CA 1
ATOM 1605 C C . GLU A 1 208 ? -10.404 1.515 -4.962 1.00 89.94 208 GLU A C 1
ATOM 1607 O O . GLU A 1 208 ? -10.607 0.343 -5.267 1.00 89.94 208 GLU A O 1
ATOM 1612 N N . ASP A 1 209 ? -11.367 2.438 -4.964 1.00 89.69 209 ASP A N 1
ATOM 1613 C CA . ASP A 1 209 ? -12.743 2.145 -5.368 1.00 89.69 209 ASP A CA 1
ATOM 1614 C C . ASP A 1 209 ? -12.801 1.652 -6.820 1.00 89.69 209 ASP A C 1
ATOM 1616 O O . ASP A 1 209 ? -13.397 0.611 -7.104 1.00 89.69 209 ASP A O 1
ATOM 1620 N N . VAL A 1 210 ? -12.076 2.320 -7.724 1.00 92.06 210 VAL A N 1
ATOM 1621 C CA . VAL A 1 210 ? -11.928 1.878 -9.117 1.00 92.06 210 VAL A CA 1
ATOM 1622 C C . VAL A 1 210 ? -11.302 0.482 -9.194 1.00 92.06 210 VAL A C 1
ATOM 1624 O O . VAL A 1 210 ? -11.830 -0.386 -9.893 1.00 92.06 210 VAL A O 1
ATOM 1627 N N . LEU A 1 211 ? -10.198 0.248 -8.475 1.00 92.31 211 LEU A N 1
ATOM 1628 C CA . LEU A 1 211 ? -9.478 -1.029 -8.485 1.00 92.31 211 LEU A CA 1
ATOM 1629 C C . LEU A 1 211 ? -10.348 -2.185 -7.997 1.00 92.31 211 LEU A C 1
ATOM 1631 O O . LEU A 1 211 ? -10.414 -3.225 -8.654 1.00 92.31 211 LEU A O 1
ATOM 1635 N N . LEU A 1 212 ? -11.017 -2.014 -6.859 1.00 91.62 212 LEU A N 1
ATOM 1636 C CA . LEU A 1 212 ? -11.814 -3.059 -6.224 1.00 91.62 212 LEU A CA 1
ATOM 1637 C C . LEU A 1 212 ? -13.119 -3.302 -6.984 1.00 91.62 212 LEU A C 1
ATOM 1639 O O . LEU A 1 212 ? -13.456 -4.450 -7.261 1.00 91.62 212 LEU A O 1
ATOM 1643 N N . THR A 1 213 ? -13.823 -2.246 -7.386 1.00 90.38 213 THR A N 1
ATOM 1644 C CA . THR A 1 213 ? -15.115 -2.387 -8.064 1.00 90.38 213 THR A CA 1
ATOM 1645 C C . THR A 1 213 ? -14.941 -2.964 -9.467 1.00 90.38 213 THR A C 1
ATOM 1647 O O . THR A 1 213 ? -15.567 -3.972 -9.793 1.00 90.38 213 THR A O 1
ATOM 1650 N N . GLN A 1 214 ? -14.041 -2.411 -10.294 1.00 91.12 214 GLN A N 1
ATOM 1651 C CA . GLN A 1 214 ? -13.879 -2.896 -11.672 1.00 91.12 214 GLN A CA 1
ATOM 1652 C C . GLN A 1 214 ? -13.299 -4.316 -11.731 1.00 91.12 214 GLN A C 1
ATOM 1654 O O . GLN A 1 214 ? -13.717 -5.103 -12.583 1.00 91.12 214 GLN A O 1
ATOM 1659 N N . SER A 1 215 ? -12.376 -4.678 -10.829 1.00 90.62 215 SER A N 1
ATOM 1660 C CA . SER A 1 215 ? -11.843 -6.050 -10.790 1.00 90.62 215 SER A CA 1
ATOM 1661 C C . SER A 1 215 ? -12.895 -7.073 -10.360 1.00 90.62 215 SER A C 1
ATOM 1663 O O . SER A 1 215 ? -12.902 -8.188 -10.883 1.00 90.62 215 SER A O 1
ATOM 1665 N N . ALA A 1 216 ? -13.819 -6.688 -9.477 1.00 88.12 216 ALA A N 1
ATOM 1666 C CA . ALA A 1 216 ? -14.884 -7.553 -8.994 1.00 88.12 216 ALA A CA 1
ATOM 1667 C C . ALA A 1 216 ? -16.049 -7.716 -9.990 1.00 88.12 216 ALA A C 1
ATOM 1669 O O . ALA A 1 216 ? -16.593 -8.819 -10.107 1.00 88.12 216 ALA A O 1
ATOM 1670 N N . THR A 1 217 ? -16.440 -6.657 -10.712 1.00 87.50 217 THR A N 1
ATOM 1671 C CA . THR A 1 217 ? -17.666 -6.668 -11.538 1.00 87.50 217 THR A CA 1
ATOM 1672 C C . THR A 1 217 ? -17.437 -6.819 -13.041 1.00 87.50 217 THR A C 1
ATOM 1674 O O . THR A 1 217 ? -18.341 -7.266 -13.741 1.00 87.50 217 THR A O 1
ATOM 1677 N N . ARG A 1 218 ? -16.252 -6.489 -13.576 1.00 82.38 218 ARG A N 1
ATOM 1678 C CA . ARG A 1 218 ? -16.022 -6.464 -15.041 1.00 82.38 218 ARG A CA 1
ATOM 1679 C C . ARG A 1 218 ? -15.020 -7.499 -15.545 1.00 82.38 218 ARG A C 1
ATOM 1681 O O . ARG A 1 218 ? -14.992 -7.776 -16.743 1.00 82.38 218 ARG A O 1
ATOM 1688 N N . GLY A 1 219 ? -14.225 -8.086 -14.649 1.00 73.12 219 GLY A N 1
ATOM 1689 C CA . GLY A 1 219 ? -13.061 -8.893 -15.018 1.00 73.12 219 GLY A CA 1
ATOM 1690 C C . GLY A 1 219 ? -11.940 -8.039 -15.628 1.00 73.12 219 GLY A C 1
ATOM 1691 O O . GLY A 1 219 ? -12.170 -6.958 -16.170 1.00 73.12 219 GLY A O 1
ATOM 1692 N N . ILE A 1 220 ? -10.695 -8.507 -15.527 1.00 82.31 220 ILE A N 1
ATOM 1693 C CA . ILE A 1 220 ? -9.524 -7.754 -15.999 1.00 82.31 220 ILE A CA 1
ATOM 1694 C C . ILE A 1 220 ? -9.031 -8.338 -17.321 1.00 82.31 220 ILE A C 1
ATOM 1696 O O . ILE A 1 220 ? -8.626 -9.496 -17.391 1.00 82.31 220 ILE A O 1
ATOM 1700 N N . ALA A 1 221 ? -9.029 -7.520 -18.374 1.00 83.75 221 ALA A N 1
ATOM 1701 C CA . ALA A 1 221 ? -8.391 -7.880 -19.633 1.00 83.75 221 ALA A CA 1
ATOM 1702 C C . ALA A 1 221 ? -6.868 -7.744 -19.494 1.00 83.75 221 ALA A C 1
ATOM 1704 O O . ALA A 1 221 ? -6.339 -6.633 -19.465 1.00 83.75 221 ALA A O 1
ATOM 1705 N N . ILE A 1 222 ? -6.167 -8.874 -19.423 1.00 84.25 222 ILE A N 1
ATOM 1706 C CA . ILE A 1 222 ? -4.705 -8.915 -19.371 1.00 84.25 222 ILE A CA 1
ATOM 1707 C C . ILE A 1 222 ? -4.165 -8.686 -20.789 1.00 84.25 222 ILE A C 1
ATOM 1709 O O . ILE A 1 222 ? -4.400 -9.505 -21.677 1.00 84.25 222 ILE A O 1
ATOM 1713 N N . ARG A 1 223 ? -3.509 -7.544 -21.020 1.00 84.88 223 ARG A N 1
ATOM 1714 C CA . ARG A 1 223 ? -3.075 -7.108 -22.363 1.00 84.88 223 ARG A CA 1
ATOM 1715 C C . ARG A 1 223 ? -1.566 -7.101 -22.538 1.00 84.88 223 ARG A C 1
ATOM 1717 O O . ARG A 1 223 ? -1.075 -7.523 -23.578 1.00 84.88 223 ARG A O 1
ATOM 1724 N N . ASP A 1 224 ? -0.866 -6.611 -21.528 1.00 93.50 224 ASP A N 1
ATOM 1725 C CA . ASP A 1 224 ? 0.574 -6.420 -21.537 1.00 93.50 224 ASP A CA 1
ATOM 1726 C C . ASP A 1 224 ? 1.130 -6.562 -20.121 1.00 93.50 224 ASP A C 1
ATOM 1728 O O . ASP A 1 224 ? 0.405 -6.478 -19.119 1.00 93.50 224 ASP A O 1
ATOM 1732 N N . LEU A 1 225 ? 2.432 -6.821 -20.065 1.00 94.75 225 LEU A N 1
ATOM 1733 C CA . LEU A 1 225 ? 3.146 -7.113 -18.837 1.00 94.75 225 LEU A CA 1
ATOM 1734 C C . LEU A 1 225 ? 3.180 -5.915 -17.866 1.00 94.75 225 LEU A C 1
ATOM 1736 O O . LEU A 1 225 ? 2.855 -6.129 -16.696 1.00 94.75 225 LEU A O 1
ATOM 1740 N N . PRO A 1 226 ? 3.452 -4.661 -18.291 1.00 95.31 226 PRO A N 1
ATOM 1741 C CA . PRO A 1 226 ? 3.439 -3.512 -17.386 1.00 95.31 226 PRO A CA 1
ATOM 1742 C C . PRO A 1 226 ? 2.091 -3.304 -16.695 1.00 95.31 226 PRO A C 1
ATOM 1744 O O . PRO A 1 226 ? 2.047 -3.173 -15.467 1.00 95.31 226 PRO A O 1
ATOM 1747 N N . ASN A 1 227 ? 0.989 -3.324 -17.456 1.00 94.12 227 ASN A N 1
ATOM 1748 C CA . ASN A 1 227 ? -0.353 -3.146 -16.907 1.00 94.12 227 ASN A CA 1
ATOM 1749 C C . ASN A 1 227 ? -0.732 -4.298 -15.971 1.00 94.12 227 ASN A C 1
ATOM 1751 O O . ASN A 1 227 ? -1.318 -4.049 -14.914 1.00 94.12 227 ASN A O 1
ATOM 1755 N N . ALA A 1 228 ? -0.382 -5.544 -16.312 1.00 94.56 228 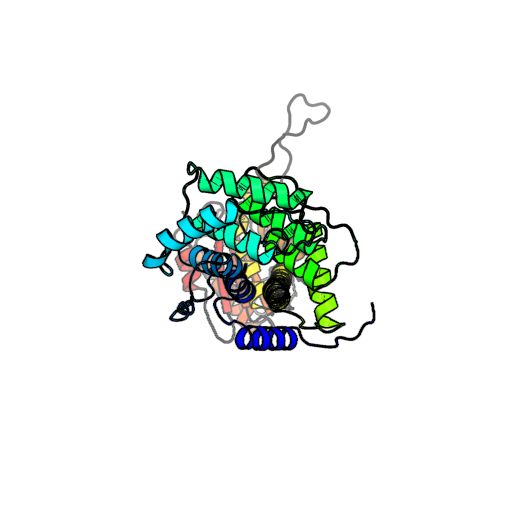ALA A N 1
ATOM 1756 C CA . ALA A 1 228 ? -0.633 -6.693 -15.447 1.00 94.56 228 ALA A CA 1
ATOM 1757 C C . ALA A 1 228 ? 0.081 -6.545 -14.093 1.00 94.56 228 ALA A C 1
ATOM 1759 O O . ALA A 1 228 ? -0.536 -6.739 -13.041 1.00 94.56 228 ALA A O 1
ATOM 1760 N N . SER A 1 229 ? 1.349 -6.130 -14.111 1.00 94.75 229 SER A N 1
ATOM 1761 C CA . SER A 1 229 ? 2.180 -6.016 -12.911 1.00 94.75 229 SER A CA 1
ATOM 1762 C C . SER A 1 229 ? 1.712 -4.916 -11.964 1.00 94.75 229 SER A C 1
ATOM 1764 O O . SER A 1 229 ? 1.574 -5.174 -10.766 1.00 94.75 229 SER A O 1
ATOM 1766 N N . VAL A 1 230 ? 1.399 -3.714 -12.468 1.00 94.62 230 VAL A N 1
ATOM 1767 C CA . VAL A 1 230 ? 0.880 -2.630 -11.606 1.00 94.62 230 VAL A CA 1
ATOM 1768 C C . VAL A 1 230 ? -0.516 -2.938 -11.081 1.00 94.62 230 VAL A C 1
ATOM 1770 O O . VAL A 1 230 ? -0.812 -2.615 -9.930 1.00 94.62 230 VAL A O 1
ATOM 1773 N N . THR A 1 231 ? -1.354 -3.600 -11.886 1.00 94.44 231 THR A N 1
ATOM 1774 C CA . THR A 1 231 ? -2.704 -4.016 -11.481 1.00 94.44 231 THR A CA 1
ATOM 1775 C C . THR A 1 231 ? -2.641 -5.044 -10.365 1.00 94.44 231 THR A C 1
ATOM 1777 O O . THR A 1 231 ? -3.304 -4.860 -9.349 1.00 94.44 231 THR A O 1
ATOM 1780 N N . LEU A 1 232 ? -1.800 -6.075 -10.498 1.00 93.12 232 LEU A N 1
ATOM 1781 C CA . LEU A 1 232 ? -1.600 -7.064 -9.442 1.00 93.12 232 LEU A CA 1
ATOM 1782 C C . LEU A 1 232 ? -1.085 -6.410 -8.157 1.00 93.12 232 LEU A C 1
ATOM 1784 O O . LEU A 1 232 ? -1.671 -6.605 -7.094 1.00 93.12 232 LEU A O 1
ATOM 1788 N N . ALA A 1 233 ? -0.008 -5.623 -8.258 1.00 92.00 233 ALA A N 1
ATOM 1789 C CA . ALA A 1 233 ? 0.620 -4.998 -7.099 1.00 92.00 233 ALA A CA 1
ATOM 1790 C C . ALA A 1 233 ? -0.350 -4.064 -6.362 1.00 92.00 233 ALA A C 1
ATOM 1792 O O . ALA A 1 233 ? -0.425 -4.087 -5.136 1.00 92.00 233 ALA A O 1
ATOM 1793 N N . SER A 1 234 ? -1.124 -3.276 -7.106 1.00 93.31 234 SER A N 1
ATOM 1794 C CA . SER A 1 234 ? -2.080 -2.333 -6.530 1.00 93.31 234 SER A CA 1
ATOM 1795 C C . SER A 1 234 ? -3.292 -3.041 -5.942 1.00 93.31 234 SER A C 1
ATOM 1797 O O . SER A 1 234 ? -3.670 -2.739 -4.816 1.00 93.31 234 SER A O 1
ATOM 1799 N N . LEU A 1 235 ? -3.853 -4.031 -6.645 1.00 92.12 235 LEU A N 1
ATOM 1800 C CA . LEU A 1 235 ? -5.006 -4.793 -6.170 1.00 92.12 235 LEU A CA 1
ATOM 1801 C C . LEU A 1 235 ? -4.703 -5.526 -4.858 1.00 92.12 235 LEU A C 1
ATOM 1803 O O . LEU A 1 235 ? -5.494 -5.443 -3.922 1.00 92.12 235 LEU A O 1
ATOM 1807 N N . GLU A 1 236 ? -3.560 -6.209 -4.762 1.00 89.94 236 GLU A N 1
ATOM 1808 C CA . GLU A 1 236 ? -3.156 -6.900 -3.531 1.00 89.94 236 GLU A CA 1
ATOM 1809 C C . GLU A 1 236 ? -3.040 -5.929 -2.348 1.00 89.94 236 GLU A C 1
ATOM 1811 O O . GLU A 1 236 ? -3.569 -6.206 -1.269 1.00 89.94 236 GLU A O 1
ATOM 1816 N N . VAL A 1 237 ? -2.401 -4.770 -2.556 1.00 87.25 237 VAL A N 1
ATOM 1817 C CA . VAL A 1 237 ? -2.258 -3.734 -1.523 1.00 87.25 237 VAL A CA 1
ATOM 1818 C C . VAL A 1 237 ? -3.621 -3.177 -1.116 1.00 87.25 237 VAL A C 1
ATOM 1820 O O . VAL A 1 237 ? -3.896 -3.070 0.079 1.00 87.25 237 VAL A O 1
ATOM 1823 N N . SER A 1 238 ? -4.486 -2.843 -2.076 1.00 89.81 238 SER A N 1
ATOM 1824 C CA . SER A 1 238 ? -5.825 -2.307 -1.807 1.00 89.81 238 SER A CA 1
ATOM 1825 C C . SER A 1 238 ? -6.689 -3.303 -1.034 1.00 89.81 238 SER A C 1
ATOM 1827 O O . SER A 1 238 ? -7.307 -2.929 -0.037 1.00 89.81 238 SER A O 1
ATOM 1829 N N . VAL A 1 239 ? -6.693 -4.582 -1.432 1.00 89.44 239 VAL A N 1
ATOM 1830 C CA . VAL A 1 239 ? -7.441 -5.640 -0.735 1.00 89.44 239 VAL A CA 1
ATOM 1831 C C . VAL A 1 239 ? -6.929 -5.803 0.694 1.00 89.44 239 VAL A C 1
ATOM 1833 O O . VAL A 1 239 ? -7.723 -5.745 1.631 1.00 89.44 239 VAL A O 1
ATOM 1836 N N . GLN A 1 240 ? -5.615 -5.947 0.894 1.00 83.75 240 GLN A N 1
ATOM 1837 C CA . GLN A 1 240 ? -5.054 -6.118 2.237 1.00 83.75 240 GLN A CA 1
ATOM 1838 C C . GLN A 1 240 ? -5.302 -4.903 3.132 1.00 83.75 240 GLN A C 1
ATOM 1840 O O . GLN A 1 240 ? -5.706 -5.060 4.283 1.00 83.75 240 GLN A O 1
ATOM 1845 N N . ARG A 1 241 ? -5.111 -3.688 2.607 1.00 81.19 241 ARG A N 1
ATOM 1846 C CA . ARG A 1 241 ? -5.354 -2.449 3.351 1.00 81.19 241 ARG A CA 1
ATOM 1847 C C . ARG A 1 241 ? -6.820 -2.315 3.748 1.00 81.19 241 ARG A C 1
ATOM 1849 O O . ARG A 1 241 ? -7.088 -1.928 4.881 1.00 81.19 241 ARG A O 1
ATOM 1856 N N . ARG A 1 242 ? -7.767 -2.633 2.860 1.00 84.06 242 ARG A N 1
ATOM 1857 C CA . ARG A 1 242 ? -9.203 -2.561 3.176 1.00 84.06 242 ARG A CA 1
ATOM 1858 C C . ARG A 1 242 ? -9.644 -3.648 4.139 1.00 84.06 242 ARG A C 1
ATOM 1860 O O . ARG A 1 242 ? -10.394 -3.337 5.056 1.00 84.06 242 ARG A O 1
ATOM 1867 N N . LEU A 1 243 ? -9.144 -4.873 3.991 1.00 81.75 243 LEU A N 1
ATOM 1868 C CA . LEU A 1 243 ? -9.385 -5.938 4.964 1.00 81.75 243 LEU A CA 1
ATOM 1869 C C . LEU A 1 243 ? -8.858 -5.536 6.341 1.00 81.75 243 LEU A C 1
ATOM 1871 O O . LEU A 1 243 ? -9.610 -5.577 7.305 1.00 81.75 243 LEU A O 1
ATOM 1875 N N . ARG A 1 244 ? -7.612 -5.058 6.426 1.00 72.56 244 ARG A N 1
ATOM 1876 C CA . ARG A 1 244 ? -7.023 -4.595 7.686 1.00 72.56 244 ARG A CA 1
ATOM 1877 C C . ARG A 1 244 ? -7.778 -3.406 8.270 1.00 72.56 244 ARG A C 1
ATOM 1879 O O . ARG A 1 244 ? -8.120 -3.448 9.435 1.00 72.56 244 ARG A O 1
ATOM 1886 N N . SER A 1 245 ? -8.126 -2.407 7.459 1.00 68.12 245 SER A N 1
ATOM 1887 C CA . SER A 1 245 ? -8.926 -1.258 7.902 1.00 68.12 245 SER A CA 1
ATOM 1888 C C . SER A 1 245 ? -10.291 -1.675 8.447 1.00 68.12 245 SER A C 1
ATOM 1890 O O . SER A 1 245 ? -10.742 -1.098 9.425 1.00 68.12 245 SER A O 1
ATOM 1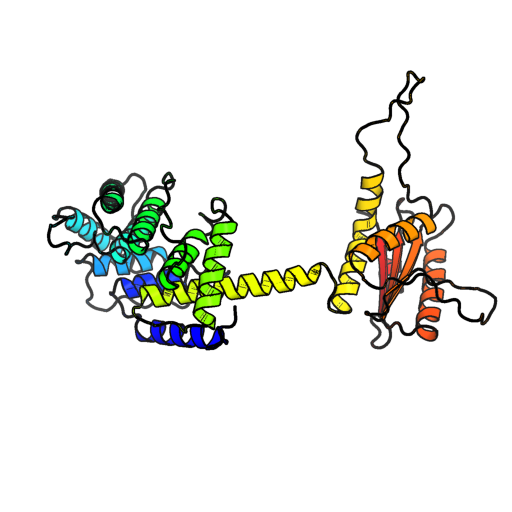892 N N . ARG A 1 246 ? -10.958 -2.663 7.836 1.00 72.31 246 ARG A N 1
ATOM 1893 C CA . ARG A 1 246 ? -12.246 -3.173 8.327 1.00 72.31 246 ARG A CA 1
ATOM 1894 C C . ARG A 1 246 ? -12.096 -4.016 9.591 1.00 72.31 246 ARG A C 1
ATOM 1896 O O . ARG A 1 246 ? -12.916 -3.881 10.488 1.00 72.31 246 ARG A O 1
ATOM 1903 N N . LEU A 1 247 ? -11.047 -4.833 9.672 1.00 65.31 247 LEU A N 1
ATOM 1904 C CA . LEU A 1 247 ? -10.703 -5.579 10.884 1.00 65.31 247 LEU A CA 1
ATOM 1905 C C . LEU A 1 247 ? -10.303 -4.635 12.034 1.00 65.31 247 LEU A C 1
ATOM 1907 O O . LEU A 1 247 ? -10.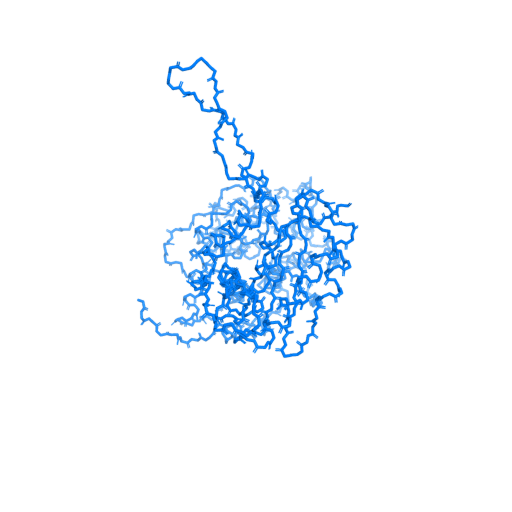627 -4.906 13.185 1.00 65.31 247 LEU A O 1
ATOM 1911 N N . ASP A 1 248 ? -9.668 -3.503 11.722 1.00 57.91 248 ASP A N 1
ATOM 1912 C CA . ASP A 1 248 ? -9.301 -2.463 12.687 1.00 57.91 248 ASP A CA 1
ATOM 1913 C C . ASP A 1 248 ? -10.517 -1.597 13.100 1.00 57.91 248 ASP A C 1
ATOM 1915 O O . ASP A 1 248 ? -10.580 -1.105 14.226 1.00 57.91 248 ASP A O 1
ATOM 1919 N N . GLU A 1 249 ? -11.511 -1.414 12.219 1.00 54.09 249 GLU A N 1
ATOM 1920 C CA . GLU A 1 249 ? -12.795 -0.766 12.547 1.00 54.09 249 GLU A CA 1
ATOM 1921 C C . GLU A 1 249 ? -13.632 -1.613 13.517 1.00 54.09 249 GLU A C 1
ATOM 1923 O O . GLU A 1 249 ? -14.249 -1.063 14.432 1.00 54.09 249 GLU A O 1
ATOM 1928 N N . THR A 1 250 ? -13.598 -2.945 13.389 1.00 49.91 250 THR A N 1
ATOM 1929 C CA . THR A 1 250 ? -14.174 -3.862 14.389 1.00 49.91 250 THR A CA 1
ATOM 1930 C C . THR A 1 250 ? -13.446 -3.835 15.735 1.00 49.91 250 THR A C 1
ATOM 1932 O O . THR A 1 250 ? -13.909 -4.452 16.679 1.00 49.91 250 THR A O 1
ATOM 1935 N N . THR A 1 251 ? -12.345 -3.097 15.885 1.00 50.12 251 THR A N 1
ATOM 1936 C CA . THR A 1 251 ? -11.643 -2.979 17.174 1.00 50.12 251 THR A CA 1
ATOM 1937 C C . THR A 1 251 ? -12.242 -1.899 18.083 1.00 50.12 251 THR A C 1
ATOM 1939 O O . THR A 1 251 ? -11.908 -1.852 19.264 1.00 50.12 251 THR A O 1
ATOM 1942 N N . ILE A 1 252 ? -13.117 -1.014 17.574 1.00 59.62 252 ILE A N 1
ATOM 1943 C CA . ILE A 1 252 ? -13.824 -0.037 18.428 1.00 59.62 252 ILE A CA 1
ATOM 1944 C C . ILE A 1 252 ? -14.985 -0.712 19.169 1.00 59.62 252 ILE A C 1
ATOM 1946 O O . ILE A 1 252 ? -15.243 -0.378 20.319 1.00 59.62 252 ILE A O 1
ATOM 1950 N N . VAL A 1 253 ? -15.661 -1.676 18.544 1.00 68.19 253 VAL A N 1
ATOM 1951 C CA . VAL A 1 253 ? -16.751 -2.443 19.163 1.00 68.19 253 VAL A CA 1
ATOM 1952 C C . VAL A 1 253 ? -16.312 -3.900 19.227 1.00 68.19 253 VAL A C 1
ATOM 1954 O O . VAL A 1 253 ? -16.179 -4.509 18.169 1.00 68.19 253 VAL A O 1
ATOM 1957 N N . PRO A 1 254 ? -16.078 -4.471 20.416 1.00 72.81 254 PRO A N 1
ATOM 1958 C CA . PRO A 1 254 ? -15.554 -5.823 20.523 1.00 72.81 254 PRO A CA 1
ATOM 1959 C C . PRO A 1 254 ? -16.466 -6.822 19.805 1.00 72.81 254 PRO A C 1
ATOM 1961 O O . PRO A 1 254 ? -17.678 -6.836 20.006 1.00 72.81 254 PRO A O 1
ATOM 1964 N N . SER A 1 255 ? -15.871 -7.639 18.935 1.00 71.81 255 SER A N 1
ATOM 1965 C CA . SER A 1 255 ? -16.593 -8.617 18.108 1.00 71.81 255 SER A CA 1
ATOM 1966 C C . SER A 1 255 ? -16.582 -10.026 18.702 1.00 71.81 255 SER A C 1
ATOM 1968 O O . SER A 1 255 ? -17.401 -10.871 18.344 1.00 71.81 255 SER A O 1
ATOM 1970 N N . THR A 1 256 ? -15.659 -10.270 19.631 1.00 83.00 256 THR A N 1
ATOM 1971 C CA . THR A 1 256 ? -15.491 -11.527 20.359 1.00 83.00 256 THR A CA 1
ATOM 1972 C C . THR A 1 256 ? -15.295 -11.256 21.850 1.00 83.00 256 THR A C 1
ATOM 1974 O O . THR A 1 256 ? -14.874 -10.166 22.241 1.00 83.00 256 THR A O 1
ATOM 1977 N N . THR A 1 257 ? -15.524 -12.265 22.696 1.00 86.50 257 THR A N 1
ATOM 1978 C CA . THR A 1 257 ? -15.237 -12.186 24.141 1.00 86.50 257 THR A CA 1
ATOM 1979 C C . THR A 1 257 ? -13.779 -11.827 24.423 1.00 86.50 257 THR A C 1
ATOM 1981 O O . THR A 1 257 ? -13.498 -11.021 25.305 1.00 86.50 257 THR A O 1
ATOM 1984 N N . LYS A 1 258 ? -12.838 -12.339 23.620 1.00 85.75 258 LYS A N 1
ATOM 1985 C CA . LYS A 1 258 ? -11.414 -12.003 23.744 1.00 85.75 258 LYS A CA 1
ATOM 1986 C C . LYS A 1 258 ? -11.144 -10.517 23.484 1.00 85.75 258 LYS A C 1
ATOM 1988 O O . LYS A 1 258 ? -10.378 -9.906 24.227 1.00 85.75 258 LYS A O 1
ATOM 1993 N N . ASP A 1 259 ? -11.780 -9.936 22.465 1.00 83.81 259 ASP A N 1
ATOM 1994 C CA . ASP A 1 259 ? -11.657 -8.502 22.170 1.00 83.81 259 ASP A CA 1
ATOM 1995 C C . ASP A 1 259 ? -12.241 -7.659 23.309 1.00 83.81 259 ASP A C 1
ATOM 1997 O O . ASP A 1 259 ? -11.645 -6.661 23.712 1.00 83.81 259 ASP A O 1
ATOM 2001 N N . ALA A 1 260 ? -13.389 -8.078 23.854 1.00 90.69 260 ALA A N 1
ATOM 2002 C CA . ALA A 1 260 ? -14.039 -7.408 24.977 1.00 90.69 260 ALA A CA 1
ATOM 2003 C C . ALA A 1 260 ? -13.152 -7.418 26.230 1.00 90.69 260 ALA A C 1
ATOM 2005 O O . ALA A 1 260 ? -12.951 -6.368 26.838 1.00 90.69 260 ALA A O 1
ATOM 2006 N N . ILE A 1 261 ? -12.560 -8.569 26.570 1.00 92.62 261 ILE A N 1
ATOM 2007 C CA . ILE A 1 261 ? -11.614 -8.705 27.686 1.00 92.62 261 ILE A CA 1
ATOM 2008 C C . ILE A 1 261 ? -10.416 -7.766 27.506 1.00 92.62 261 ILE A C 1
ATOM 2010 O O . ILE A 1 261 ? -10.054 -7.045 28.437 1.00 92.62 261 ILE A O 1
ATOM 2014 N N . GLU A 1 262 ? -9.804 -7.742 26.319 1.00 91.25 262 GLU A N 1
ATOM 2015 C CA . GLU A 1 262 ? -8.639 -6.891 26.048 1.00 91.25 262 GLU A CA 1
ATOM 2016 C C . GLU A 1 262 ? -8.995 -5.396 26.092 1.00 91.25 262 GLU A C 1
ATOM 2018 O O . GLU A 1 262 ? -8.225 -4.575 26.598 1.00 91.25 262 GLU A O 1
ATOM 2023 N N . LEU A 1 263 ? -10.190 -5.026 25.624 1.00 92.50 263 LEU A N 1
ATOM 2024 C CA . LEU A 1 263 ? -10.679 -3.655 25.700 1.00 92.50 263 LEU A CA 1
ATOM 2025 C C . LEU A 1 263 ? -10.919 -3.215 27.149 1.00 92.50 263 LEU A C 1
ATOM 2027 O O . LEU A 1 263 ? -10.434 -2.150 27.538 1.00 92.50 263 LEU A O 1
ATOM 2031 N N . VAL A 1 264 ? -11.612 -4.025 27.957 1.00 95.31 264 VAL A N 1
ATOM 2032 C CA . VAL A 1 264 ? -11.832 -3.735 29.386 1.00 95.31 264 VAL A CA 1
ATOM 2033 C C . VAL A 1 264 ? -10.491 -3.643 30.111 1.00 95.31 264 VAL A C 1
ATOM 2035 O O . VAL A 1 264 ? -10.261 -2.667 30.825 1.00 95.31 264 VAL A O 1
ATOM 2038 N N . LYS A 1 265 ? -9.556 -4.566 29.840 1.00 94.88 265 LYS A N 1
ATOM 2039 C CA . LYS A 1 265 ? -8.182 -4.500 30.358 1.00 94.88 265 LYS A CA 1
ATOM 2040 C C . LYS A 1 265 ? -7.527 -3.158 30.072 1.00 94.88 265 LYS A C 1
ATOM 2042 O O . LYS A 1 265 ? -7.049 -2.477 30.981 1.00 94.88 265 LYS A O 1
ATOM 2047 N N . ARG A 1 266 ? -7.549 -2.746 28.807 1.00 94.00 266 ARG A N 1
ATOM 2048 C CA . ARG A 1 266 ? -6.941 -1.495 28.361 1.00 94.00 266 ARG A CA 1
ATOM 2049 C C . ARG A 1 266 ? -7.622 -0.268 28.965 1.00 94.00 266 ARG A C 1
ATOM 2051 O O . ARG A 1 266 ? -6.933 0.716 29.248 1.00 94.00 266 ARG A O 1
ATOM 2058 N N . ILE A 1 267 ? -8.940 -0.298 29.165 1.00 95.50 267 ILE A N 1
ATOM 2059 C CA . ILE A 1 267 ? -9.685 0.756 29.867 1.00 95.50 267 ILE A CA 1
ATOM 2060 C C . ILE A 1 267 ? -9.210 0.847 31.322 1.00 95.50 267 ILE A C 1
ATOM 2062 O O . ILE A 1 267 ? -8.805 1.929 31.745 1.00 95.50 267 ILE A O 1
ATOM 2066 N N . SER A 1 268 ? -9.176 -0.270 32.055 1.00 96.50 268 SER A N 1
ATOM 2067 C CA . SER A 1 268 ? -8.722 -0.346 33.451 1.00 96.50 268 SER A CA 1
ATOM 2068 C C . SER A 1 268 ? -7.275 0.129 33.628 1.00 96.50 268 SER A C 1
ATOM 2070 O O . SER A 1 268 ? -6.973 0.942 34.505 1.00 96.50 268 SER A O 1
ATOM 2072 N N . GLU A 1 269 ? -6.363 -0.294 32.750 1.00 94.88 269 GLU A N 1
ATOM 2073 C CA . GLU A 1 269 ? -4.961 0.138 32.786 1.00 94.88 269 GLU A CA 1
ATOM 2074 C C . GLU A 1 269 ? -4.800 1.642 32.512 1.00 94.88 269 GLU A C 1
ATOM 2076 O O . GLU A 1 269 ? -3.977 2.303 33.149 1.00 94.88 269 GLU A O 1
ATOM 2081 N N . ASN A 1 270 ? -5.608 2.215 31.613 1.00 95.12 270 ASN A N 1
ATOM 2082 C CA . ASN A 1 270 ? -5.556 3.641 31.271 1.00 95.12 270 ASN A CA 1
ATOM 2083 C C . ASN A 1 270 ? -6.459 4.530 32.140 1.00 95.12 270 ASN A C 1
ATOM 2085 O O . ASN A 1 270 ? -6.360 5.760 32.057 1.00 95.12 270 ASN A O 1
ATOM 2089 N N . PHE A 1 271 ? -7.292 3.952 33.005 1.00 96.44 271 PHE A N 1
ATOM 2090 C CA . PHE A 1 271 ? -8.209 4.679 33.882 1.00 96.44 271 PHE A CA 1
ATOM 2091 C C . PHE A 1 271 ? -7.528 5.788 34.715 1.00 96.44 271 PHE A C 1
ATOM 2093 O O . PHE A 1 271 ? -8.065 6.899 34.772 1.00 96.44 271 PHE A O 1
ATOM 2100 N N . PRO A 1 272 ? -6.305 5.612 35.267 1.00 94.50 272 PRO A N 1
ATOM 2101 C CA . PRO A 1 272 ? -5.614 6.694 35.976 1.00 94.50 272 PRO A CA 1
ATOM 2102 C C . PRO A 1 272 ? -5.282 7.900 35.084 1.00 94.50 272 PRO A C 1
ATOM 2104 O O . PRO A 1 272 ? -5.241 9.040 35.557 1.00 94.50 272 PRO A O 1
ATOM 2107 N N . LEU A 1 273 ? -5.037 7.685 33.784 1.00 93.81 273 LEU A N 1
ATOM 2108 C CA . LEU A 1 273 ? -4.813 8.775 32.830 1.00 93.81 273 LEU A CA 1
ATOM 2109 C C . LEU A 1 273 ? -6.097 9.573 32.618 1.00 93.81 273 LEU A C 1
ATOM 2111 O O . LEU A 1 273 ? -6.045 10.805 32.635 1.00 93.81 273 LEU A O 1
ATOM 2115 N N . PHE A 1 274 ? -7.225 8.875 32.468 1.00 94.50 274 PHE A N 1
ATOM 2116 C CA . PHE A 1 274 ? -8.556 9.467 32.383 1.00 94.50 274 PHE A CA 1
ATOM 2117 C C . PHE A 1 274 ? -8.880 10.285 33.643 1.00 94.50 274 PHE A C 1
ATOM 2119 O O . PHE A 1 274 ? -9.117 11.493 33.539 1.00 94.50 274 PHE A O 1
ATOM 2126 N N . ALA A 1 275 ? -8.766 9.681 34.830 1.00 93.19 275 ALA A N 1
ATOM 2127 C CA . ALA A 1 275 ? -9.033 10.342 36.106 1.00 93.19 275 ALA A CA 1
ATOM 2128 C C . ALA A 1 275 ? -8.159 11.596 36.287 1.00 93.19 275 ALA A C 1
ATOM 2130 O O . ALA A 1 275 ? -8.656 12.692 36.551 1.00 93.19 275 ALA A O 1
ATOM 2131 N N . ARG A 1 276 ? -6.846 11.495 36.033 1.00 90.44 276 ARG A N 1
ATOM 2132 C CA . ARG A 1 276 ? -5.929 12.645 36.106 1.00 90.44 276 ARG A CA 1
ATOM 2133 C C . ARG A 1 276 ? -6.253 13.725 35.074 1.00 90.44 276 ARG A C 1
ATOM 2135 O O . ARG A 1 276 ? -6.064 14.911 35.351 1.00 90.44 276 ARG A O 1
ATOM 2142 N N . GLN A 1 277 ? -6.697 13.349 33.878 1.00 90.31 277 GLN A N 1
ATOM 2143 C CA . GLN A 1 277 ? -7.056 14.304 32.833 1.00 90.31 277 GLN A CA 1
ATOM 2144 C C . GLN A 1 277 ? -8.317 15.100 33.199 1.00 90.31 277 GLN A C 1
ATOM 2146 O O . GLN A 1 277 ? -8.365 16.298 32.908 1.00 90.31 277 GLN A O 1
ATOM 2151 N N . LEU A 1 278 ? -9.287 14.493 33.893 1.00 87.94 278 LEU A N 1
ATOM 2152 C CA . LEU A 1 278 ? -10.456 15.202 34.432 1.00 87.94 278 LEU A CA 1
ATOM 2153 C C . LEU A 1 278 ? -10.068 16.282 35.454 1.00 87.94 278 LEU A C 1
ATOM 2155 O O . LEU A 1 278 ? -10.698 17.344 35.496 1.00 87.94 278 LEU A O 1
ATOM 2159 N N . LEU A 1 279 ? -8.989 16.064 36.211 1.00 84.88 279 LEU A N 1
ATOM 2160 C CA . LEU A 1 279 ? -8.434 17.050 37.148 1.00 84.88 279 LEU A CA 1
ATOM 2161 C C . LEU A 1 279 ? -7.635 18.165 36.445 1.00 84.88 279 LEU A C 1
ATOM 2163 O O . LEU A 1 279 ? -7.496 19.271 36.968 1.00 84.88 279 LEU A O 1
ATOM 2167 N N . ARG A 1 280 ? -7.113 17.916 35.236 1.00 77.06 280 ARG A N 1
ATOM 2168 C CA . ARG A 1 280 ? -6.295 18.872 34.467 1.00 77.06 280 ARG A CA 1
ATOM 2169 C C . ARG A 1 280 ? -7.157 19.759 33.563 1.00 77.06 280 ARG A C 1
ATOM 2171 O O . ARG A 1 280 ? -7.221 19.557 32.349 1.00 77.06 280 ARG A O 1
ATOM 2178 N N . ARG A 1 281 ? -7.774 20.807 34.123 1.00 65.69 281 ARG A N 1
ATOM 2179 C CA . ARG A 1 281 ? -8.435 21.882 33.345 1.00 65.69 281 ARG A CA 1
ATOM 2180 C C . ARG A 1 281 ? -7.676 23.213 33.404 1.00 65.69 281 ARG A C 1
ATOM 2182 O O . ARG A 1 281 ? -7.013 23.524 34.381 1.00 65.69 281 ARG A O 1
ATOM 2189 N N . ARG A 1 282 ? -7.774 24.008 32.323 1.00 57.81 282 ARG A N 1
ATOM 2190 C CA . ARG A 1 282 ? -6.923 25.196 32.076 1.00 57.81 282 ARG A CA 1
ATOM 2191 C C . ARG A 1 282 ? -7.424 26.534 32.653 1.00 57.81 282 ARG A C 1
ATOM 2193 O O . ARG A 1 282 ? -6.662 27.495 32.598 1.00 57.81 282 ARG A O 1
ATOM 2200 N N . LYS A 1 283 ? -8.683 26.673 33.103 1.00 67.19 283 LYS A N 1
ATOM 2201 C CA . LYS A 1 283 ? -9.239 27.984 33.520 1.00 67.19 283 LYS A CA 1
ATOM 2202 C C . LYS A 1 283 ? -10.301 27.882 34.622 1.00 67.19 283 LYS A C 1
ATOM 2204 O O . LYS A 1 283 ? -11.321 27.223 34.427 1.00 67.19 283 LYS A O 1
ATOM 2209 N N . ASP A 1 284 ? -10.092 28.636 35.698 1.00 73.62 284 ASP A N 1
ATOM 2210 C CA . ASP A 1 284 ? -11.091 28.921 36.735 1.00 73.62 284 ASP A CA 1
ATOM 2211 C C . ASP A 1 284 ? -12.254 29.768 36.193 1.00 73.62 284 ASP A C 1
ATOM 2213 O O . ASP A 1 284 ? -12.096 30.559 35.253 1.00 73.62 284 ASP A O 1
ATOM 2217 N N . VAL A 1 285 ? -13.432 29.632 36.805 1.00 71.56 285 VAL A N 1
ATOM 2218 C CA . VAL A 1 285 ? -14.653 30.339 36.399 1.00 71.56 285 VAL A CA 1
ATOM 2219 C C . VAL A 1 285 ? -14.746 31.681 37.120 1.00 71.56 285 VAL A C 1
ATOM 2221 O O . VAL A 1 285 ? -14.618 31.767 38.341 1.00 71.56 285 VAL A O 1
ATOM 2224 N N . LYS A 1 286 ? -15.019 32.752 36.368 1.00 70.44 286 LYS A N 1
ATOM 2225 C CA . LYS A 1 286 ? -15.375 34.055 36.941 1.00 70.44 286 LYS A CA 1
ATOM 2226 C C . LYS A 1 286 ? -16.846 34.015 37.351 1.00 70.44 286 LYS A C 1
ATOM 2228 O O . LYS A 1 286 ? -17.723 33.976 36.492 1.00 70.44 286 LYS A O 1
ATOM 2233 N N . VAL A 1 287 ? -17.119 34.007 38.651 1.00 71.25 287 VAL A N 1
ATOM 2234 C CA . VAL A 1 287 ? -18.493 34.034 39.167 1.00 71.25 287 VAL A CA 1
ATOM 2235 C C . VAL A 1 287 ? -18.992 35.480 39.159 1.00 71.25 287 VAL A C 1
ATOM 2237 O O . VAL A 1 287 ? -18.321 36.381 39.664 1.00 71.25 287 VAL A O 1
ATOM 2240 N N . ARG A 1 288 ? -20.163 35.726 38.558 1.00 68.69 288 ARG A N 1
ATOM 2241 C CA . ARG A 1 288 ? -20.765 37.067 38.493 1.00 68.69 288 ARG A CA 1
ATOM 2242 C C . ARG A 1 288 ? -20.986 37.588 39.918 1.00 68.69 288 ARG A C 1
ATOM 2244 O O . ARG A 1 288 ? -21.670 36.946 40.704 1.00 68.69 288 ARG A O 1
ATOM 2251 N N . GLY A 1 289 ? -20.391 38.736 40.241 1.00 73.38 289 GLY A N 1
ATOM 2252 C CA . GLY A 1 289 ? -20.466 39.345 41.575 1.00 73.38 289 GLY A CA 1
ATOM 2253 C C . GLY A 1 289 ? -19.303 39.017 42.521 1.00 73.38 289 GLY A C 1
ATOM 2254 O O . GLY A 1 289 ? -19.267 39.571 43.614 1.00 73.38 289 GLY A O 1
ATOM 2255 N N . LYS A 1 290 ? -18.326 38.190 42.117 1.00 70.44 290 LYS A N 1
ATOM 2256 C CA . LYS A 1 290 ? -17.089 37.956 42.884 1.00 70.44 290 LYS A CA 1
ATOM 2257 C C . LYS A 1 290 ? -15.853 38.415 42.109 1.00 70.44 290 LYS A C 1
ATOM 2259 O O . LYS A 1 290 ? -15.784 38.280 40.886 1.00 70.44 290 LYS A O 1
ATOM 2264 N N . LYS A 1 291 ? -14.891 39.008 42.827 1.00 71.06 291 LYS A N 1
ATOM 2265 C CA . LYS A 1 291 ? -13.614 39.482 42.262 1.00 71.06 291 LYS A CA 1
ATOM 2266 C C . LYS A 1 291 ? -12.687 38.316 41.913 1.00 71.06 291 LYS A C 1
ATOM 2268 O O . LYS A 1 291 ? -12.032 38.363 40.872 1.00 71.06 291 LYS A O 1
ATOM 2273 N N . ASP A 1 292 ? -12.702 37.276 42.741 1.00 75.06 292 ASP A N 1
ATOM 2274 C CA . ASP A 1 292 ? -11.837 36.111 42.591 1.00 75.06 292 ASP A CA 1
ATOM 2275 C C . ASP A 1 292 ? -12.457 35.065 41.663 1.00 75.06 292 ASP A C 1
ATOM 2277 O O . ASP A 1 292 ? -13.677 34.868 41.616 1.00 75.06 292 ASP A O 1
ATOM 2281 N N . LYS A 1 293 ? -11.599 34.398 40.887 1.00 70.00 293 LYS A N 1
ATOM 2282 C CA . LYS A 1 293 ? -12.010 33.239 40.096 1.00 70.00 293 LYS A CA 1
ATOM 2283 C C . LYS A 1 293 ? -12.152 32.039 41.030 1.00 70.00 293 LYS A C 1
ATOM 2285 O O . LYS A 1 293 ? -11.343 31.858 41.933 1.00 70.00 293 LYS A O 1
ATOM 2290 N N . HIS A 1 294 ? -13.167 31.219 40.796 1.00 69.81 294 HIS A N 1
ATOM 2291 C CA . HIS A 1 294 ? -13.386 29.989 41.545 1.00 69.81 294 HIS A CA 1
ATOM 2292 C C . HIS A 1 294 ? -12.955 28.780 40.720 1.00 69.81 294 HIS A C 1
ATOM 2294 O O . HIS A 1 294 ? -13.267 28.703 39.525 1.00 69.81 294 HIS A O 1
ATOM 2300 N N . SER A 1 295 ? -12.288 27.828 41.376 1.00 70.38 295 SER A N 1
ATOM 2301 C CA . SER A 1 295 ? -12.023 26.516 40.788 1.00 70.38 295 SER A CA 1
ATOM 2302 C C . SER A 1 295 ? -13.346 25.886 40.361 1.00 70.38 295 SER A C 1
ATOM 2304 O O . SER A 1 295 ? -14.331 25.898 41.107 1.00 70.38 295 SER A O 1
ATOM 2306 N N . ARG A 1 296 ? -13.402 25.410 39.118 1.00 73.62 296 ARG A N 1
ATOM 2307 C CA . ARG A 1 296 ? -14.607 24.782 38.579 1.00 73.62 296 ARG A CA 1
ATOM 2308 C C . ARG A 1 296 ? -14.757 23.389 39.199 1.00 73.62 296 ARG A C 1
ATOM 2310 O O . ARG A 1 296 ? -13.770 22.656 39.192 1.00 73.62 296 ARG A O 1
ATOM 2317 N N . PRO A 1 297 ? -15.964 22.988 39.635 1.00 77.81 297 PRO A N 1
ATOM 2318 C CA . PRO A 1 297 ? -16.217 21.601 40.001 1.00 77.81 297 PRO A CA 1
ATOM 2319 C C . PRO A 1 297 ? -15.836 20.659 38.853 1.00 77.81 297 PRO A C 1
ATOM 2321 O O . PRO A 1 297 ? -16.084 20.963 37.679 1.00 77.81 297 PRO A O 1
ATOM 2324 N N . THR A 1 298 ? -15.219 19.537 39.198 1.00 85.75 298 THR A N 1
ATOM 2325 C CA . THR A 1 298 ? -14.867 18.445 38.286 1.00 85.75 298 THR A CA 1
ATOM 2326 C C . THR A 1 298 ? -15.199 17.118 38.962 1.00 85.75 298 THR A C 1
ATOM 2328 O O . THR A 1 298 ? -15.475 17.103 40.160 1.00 85.75 298 THR A O 1
ATOM 2331 N N . VAL A 1 299 ? -15.185 16.027 38.202 1.00 86.69 299 VAL A N 1
ATOM 2332 C CA . VAL A 1 299 ? -15.372 14.676 38.743 1.00 86.69 299 VAL A CA 1
ATOM 2333 C C . VAL A 1 299 ? -14.048 14.216 39.351 1.00 86.69 299 VAL A C 1
ATOM 2335 O O . VAL A 1 299 ? -13.005 14.299 38.695 1.00 86.69 299 VAL A O 1
ATOM 2338 N N . VAL A 1 300 ? -14.087 13.790 40.611 1.00 89.50 300 VAL A N 1
ATOM 2339 C CA . VAL A 1 300 ? -12.936 13.294 41.373 1.00 89.50 300 VAL A CA 1
ATOM 2340 C C . VAL A 1 300 ? -13.237 11.851 41.741 1.00 89.50 300 VAL A C 1
ATOM 2342 O O . VAL A 1 300 ? -14.309 11.593 42.258 1.00 89.50 300 VAL A O 1
ATOM 2345 N N . MET A 1 301 ? -12.297 10.941 41.485 1.00 93.38 301 MET A N 1
ATOM 2346 C CA . MET A 1 301 ? -12.427 9.535 41.878 1.00 93.38 301 MET A CA 1
ATOM 2347 C C . MET A 1 301 ? -12.026 9.403 43.349 1.00 93.38 301 MET A C 1
ATOM 2349 O O . MET A 1 301 ? -10.841 9.228 43.637 1.00 93.38 301 MET A O 1
ATOM 2353 N N . SER A 1 302 ? -12.969 9.633 44.261 1.00 90.81 302 SER A N 1
ATOM 2354 C CA . SER A 1 302 ? -12.709 9.707 45.706 1.00 90.81 302 SER A CA 1
ATOM 2355 C C . SER A 1 302 ? -12.964 8.373 46.404 1.00 90.81 302 SER A C 1
ATOM 2357 O O . SER A 1 302 ? -12.301 8.061 47.398 1.00 90.81 302 SER A O 1
ATOM 2359 N N . ASP A 1 303 ? -13.913 7.598 45.886 1.00 91.06 303 ASP A N 1
ATOM 2360 C CA . ASP A 1 303 ? -14.277 6.276 46.377 1.00 91.06 303 ASP A CA 1
ATOM 2361 C C . ASP A 1 303 ? -14.571 5.287 45.234 1.00 91.06 303 ASP A C 1
ATOM 2363 O O . ASP A 1 303 ? -14.282 5.544 44.065 1.00 91.06 303 ASP A O 1
ATOM 2367 N N . GLU A 1 304 ? -15.061 4.104 45.602 1.00 91.19 304 GLU A N 1
ATOM 2368 C CA . GLU A 1 304 ? -15.391 3.012 44.682 1.00 91.19 304 GLU A CA 1
ATOM 2369 C C . GLU A 1 304 ? -16.559 3.359 43.755 1.00 91.19 304 GLU A C 1
ATOM 2371 O O . GLU A 1 304 ? -16.475 3.087 42.559 1.00 91.19 304 GLU A O 1
ATOM 2376 N N . TYR A 1 305 ? -17.581 4.052 44.264 1.00 91.06 305 TYR A N 1
ATOM 2377 C CA . TYR A 1 305 ? -18.753 4.449 43.486 1.00 91.06 305 TYR A CA 1
ATOM 2378 C C . TYR A 1 305 ? -18.390 5.472 42.404 1.00 91.06 305 TYR A C 1
ATOM 2380 O O . TYR A 1 305 ? -18.832 5.342 41.264 1.00 91.06 305 TYR A O 1
ATOM 2388 N N . ASP A 1 306 ? -17.512 6.438 42.704 1.00 93.69 306 ASP A N 1
ATOM 2389 C CA . ASP A 1 306 ? -17.023 7.389 41.693 1.00 93.69 306 ASP A CA 1
ATOM 2390 C C . ASP A 1 306 ? -16.309 6.671 40.525 1.00 93.69 306 ASP A C 1
ATOM 2392 O O . ASP A 1 306 ? -16.414 7.075 39.356 1.00 93.69 306 ASP A O 1
ATOM 2396 N N . VAL A 1 307 ? -15.559 5.602 40.838 1.00 94.81 307 VAL A N 1
ATOM 2397 C CA . VAL A 1 307 ? -14.871 4.769 39.840 1.00 94.81 307 VAL A CA 1
ATOM 2398 C C . VAL A 1 307 ? -15.882 3.954 39.043 1.00 94.81 307 VAL A C 1
ATOM 2400 O O . VAL A 1 307 ? -15.778 3.940 37.817 1.00 94.81 307 VAL A O 1
ATOM 2403 N N . GLN A 1 308 ? -16.853 3.327 39.708 1.00 93.75 308 GLN A N 1
ATOM 2404 C CA . GLN A 1 308 ? -17.933 2.565 39.080 1.00 93.75 308 GLN A CA 1
ATOM 2405 C C . GLN A 1 308 ? -18.725 3.434 38.094 1.00 93.75 308 GLN A C 1
ATOM 2407 O O . GLN A 1 308 ? -18.773 3.103 36.911 1.00 93.75 308 GLN A O 1
ATOM 2412 N N . ASP A 1 309 ? -19.245 4.588 38.520 1.00 92.88 309 ASP A N 1
ATOM 2413 C CA . ASP A 1 309 ? -20.024 5.501 37.668 1.00 92.88 309 ASP A CA 1
ATOM 2414 C C . ASP A 1 309 ? -19.241 5.928 36.420 1.00 92.88 309 ASP A C 1
ATOM 2416 O O . ASP A 1 309 ? -19.745 5.955 35.290 1.00 92.88 309 ASP A O 1
ATOM 2420 N N . SER A 1 310 ? -17.964 6.251 36.615 1.00 95.44 310 SER A N 1
ATOM 2421 C CA . SER A 1 310 ? -17.086 6.674 35.530 1.00 95.44 310 SER A CA 1
ATOM 2422 C C . SER A 1 310 ? -16.742 5.530 34.583 1.00 95.44 310 SER A C 1
ATOM 2424 O O . SER A 1 310 ? -16.704 5.730 33.367 1.00 95.44 310 SER A O 1
ATOM 2426 N N . LEU A 1 311 ? -16.486 4.336 35.121 1.00 95.88 311 LEU A N 1
ATOM 2427 C CA . LEU A 1 311 ? -16.201 3.145 34.332 1.00 95.88 311 LEU A CA 1
ATOM 2428 C C . LEU A 1 311 ? -17.430 2.737 33.523 1.00 95.88 311 LEU A C 1
ATOM 2430 O O . LEU A 1 311 ? -17.296 2.501 32.326 1.00 95.88 311 LEU A O 1
ATOM 2434 N N . HIS A 1 312 ? -18.621 2.755 34.122 1.00 94.69 312 HIS A N 1
ATOM 2435 C CA . HIS A 1 312 ? -19.875 2.482 33.429 1.00 94.69 312 HIS A CA 1
ATOM 2436 C C . HIS A 1 312 ? -20.064 3.425 32.233 1.00 94.69 312 HIS A C 1
ATOM 2438 O O . HIS A 1 312 ? -20.302 2.979 31.106 1.00 94.69 312 HIS A O 1
ATOM 2444 N N . ALA A 1 313 ? -19.873 4.732 32.440 1.00 93.62 313 ALA A N 1
ATOM 2445 C CA . ALA A 1 313 ? -19.968 5.714 31.364 1.00 93.62 313 ALA A CA 1
ATOM 2446 C C . ALA A 1 313 ? -18.978 5.436 30.217 1.00 93.62 313 ALA A C 1
ATOM 2448 O O . ALA A 1 313 ? -19.319 5.650 29.054 1.00 93.62 313 ALA A O 1
ATOM 2449 N N . ILE A 1 314 ? -17.770 4.947 30.526 1.00 95.06 314 ILE A N 1
ATOM 2450 C CA . ILE A 1 314 ? -16.774 4.550 29.521 1.00 95.06 314 ILE A CA 1
ATOM 2451 C C . ILE A 1 314 ? -17.201 3.263 28.805 1.00 95.06 314 ILE A C 1
ATOM 2453 O O . ILE A 1 314 ? -17.136 3.212 27.580 1.00 95.06 314 ILE A O 1
ATOM 2457 N N . LEU A 1 315 ? -17.657 2.239 29.532 1.00 94.62 315 LEU A N 1
ATOM 2458 C CA . LEU A 1 315 ? -18.099 0.964 28.957 1.00 94.62 315 LEU A CA 1
ATOM 2459 C C . LEU A 1 315 ? -19.249 1.172 27.960 1.00 94.62 315 LEU A C 1
ATOM 2461 O O . LEU A 1 315 ? -19.226 0.621 26.861 1.00 94.62 315 LEU A O 1
ATOM 2465 N N . ARG A 1 316 ? -20.198 2.060 28.270 1.00 92.69 316 ARG A N 1
ATOM 2466 C CA . ARG A 1 316 ? -21.325 2.422 27.388 1.00 92.69 316 ARG A CA 1
ATOM 2467 C C . ARG A 1 316 ? -20.916 3.059 26.055 1.00 92.69 316 ARG A C 1
ATOM 2469 O O . ARG A 1 316 ? -21.752 3.166 25.163 1.00 92.69 316 ARG A O 1
ATOM 2476 N N . LEU A 1 317 ? -19.658 3.480 25.895 1.00 91.50 317 LEU A N 1
ATOM 2477 C CA . LEU A 1 317 ? -19.128 3.941 24.605 1.00 91.50 317 LEU A CA 1
ATOM 2478 C C . LEU A 1 317 ? -18.816 2.786 23.645 1.00 91.50 317 LEU A C 1
ATOM 2480 O O . LEU A 1 317 ? -18.745 3.014 22.440 1.00 91.50 317 LEU A O 1
ATOM 2484 N N . PHE A 1 318 ? -18.600 1.580 24.173 1.00 90.88 318 PHE A N 1
ATOM 2485 C CA . PHE A 1 318 ? -18.082 0.436 23.421 1.00 90.88 318 PHE A CA 1
ATOM 2486 C C . PHE A 1 318 ? -19.023 -0.774 23.426 1.00 90.88 318 PHE A C 1
ATOM 2488 O O . PHE A 1 318 ? -18.956 -1.603 22.522 1.00 90.88 318 PHE A O 1
ATOM 2495 N N . PHE A 1 319 ? -19.909 -0.869 24.418 1.00 89.75 319 PHE A N 1
ATOM 2496 C CA . PHE A 1 319 ? -20.818 -1.993 24.617 1.00 89.75 319 PHE A CA 1
ATOM 2497 C C . PHE A 1 319 ? -22.279 -1.536 24.515 1.00 89.75 319 PHE A C 1
ATOM 2499 O O . PHE A 1 319 ? -22.681 -0.564 25.157 1.00 89.75 319 PHE A O 1
ATOM 2506 N N . ASN A 1 320 ? -23.080 -2.255 23.720 1.00 85.50 320 ASN A N 1
ATOM 2507 C CA . ASN A 1 320 ? -24.503 -1.950 23.530 1.00 85.50 320 ASN A CA 1
ATOM 2508 C C . ASN A 1 320 ? -25.346 -2.308 24.768 1.00 85.50 320 ASN A C 1
ATOM 2510 O O . ASN A 1 320 ? -26.254 -1.557 25.126 1.00 85.50 320 ASN A O 1
ATOM 2514 N N . ASP A 1 321 ? -25.031 -3.433 25.420 1.00 87.06 321 ASP A N 1
ATOM 2515 C CA . ASP A 1 321 ? -25.679 -3.912 26.644 1.00 87.06 321 ASP A CA 1
ATOM 2516 C C . ASP A 1 321 ? -24.652 -3.962 27.787 1.00 87.06 321 ASP A C 1
ATOM 2518 O O . ASP A 1 321 ? -23.846 -4.886 27.888 1.00 87.06 321 ASP A O 1
ATOM 2522 N N . VAL A 1 322 ? -24.664 -2.919 28.621 1.00 91.75 322 VAL A N 1
ATOM 2523 C CA . VAL A 1 322 ? -23.986 -2.891 29.924 1.00 91.75 322 VAL A CA 1
ATOM 2524 C C . VAL A 1 322 ? -25.097 -2.882 30.955 1.00 91.75 322 VAL A C 1
ATOM 2526 O O . VAL A 1 322 ? -25.925 -1.965 30.944 1.00 91.75 322 VAL A O 1
ATOM 2529 N N . ARG A 1 323 ? -25.159 -3.925 31.781 1.00 87.12 323 ARG A N 1
ATOM 2530 C CA . ARG A 1 323 ? -26.196 -4.056 32.803 1.00 87.12 323 ARG A CA 1
ATOM 2531 C C . ARG A 1 323 ? -25.634 -3.723 34.169 1.00 87.12 323 ARG A C 1
ATOM 2533 O O . ARG A 1 323 ? -24.643 -4.322 34.587 1.00 87.12 323 ARG A O 1
ATOM 2540 N N . ASP A 1 324 ? -26.356 -2.843 34.845 1.00 72.00 324 ASP A N 1
ATOM 2541 C CA . ASP A 1 324 ? -26.240 -2.582 36.274 1.00 72.00 324 ASP A CA 1
ATOM 2542 C C . ASP A 1 324 ? -27.221 -3.535 36.972 1.00 72.00 324 ASP A C 1
ATOM 2544 O O . ASP A 1 324 ? -28.386 -3.575 36.579 1.00 72.00 324 ASP A O 1
ATOM 2548 N N . GLU A 1 325 ? -26.760 -4.286 37.974 1.00 60.31 325 GLU A N 1
ATOM 2549 C CA . GLU A 1 325 ? -27.548 -5.112 38.910 1.00 60.31 325 GLU A CA 1
ATOM 2550 C C . GLU A 1 325 ? -28.622 -6.083 38.333 1.00 60.31 325 GLU A C 1
ATOM 2552 O O . GLU A 1 325 ? -29.660 -5.709 37.785 1.00 60.31 325 GLU A O 1
ATOM 2557 N N . ILE A 1 326 ? -28.488 -7.375 38.664 1.00 47.47 326 ILE A N 1
ATOM 2558 C CA . ILE A 1 326 ? -29.651 -8.240 38.929 1.00 47.47 326 ILE A CA 1
ATOM 2559 C C . ILE A 1 326 ? -29.681 -8.491 40.438 1.00 47.47 326 ILE A C 1
ATOM 2561 O O . ILE A 1 326 ? -28.713 -8.986 41.007 1.00 47.47 326 ILE A O 1
ATOM 2565 N N . TRP A 1 327 ? -30.797 -8.159 41.089 1.00 45.56 327 TRP A N 1
ATOM 2566 C CA . TRP A 1 327 ? -31.078 -8.557 42.471 1.00 45.56 327 TRP A CA 1
ATOM 2567 C C . TRP A 1 327 ? -31.353 -10.070 42.504 1.00 45.56 327 TRP A C 1
ATOM 2569 O O . TRP A 1 327 ? -32.363 -10.509 41.947 1.00 45.56 327 TRP A O 1
ATOM 2579 N N . THR A 1 328 ? -30.501 -10.873 43.146 1.00 45.12 328 THR A N 1
ATOM 2580 C CA . THR A 1 328 ? -30.768 -12.303 43.394 1.00 45.12 328 THR A CA 1
ATOM 2581 C C . THR A 1 328 ? -31.164 -12.559 44.858 1.00 45.12 328 THR A C 1
ATOM 2583 O O . THR A 1 328 ? -30.830 -11.771 45.749 1.00 45.12 328 THR A O 1
ATOM 2586 N N . PRO A 1 329 ? -31.960 -13.611 45.150 1.00 40.12 329 PRO A N 1
ATOM 2587 C CA . PRO A 1 329 ? -32.449 -13.883 46.499 1.00 40.12 329 PRO A CA 1
ATOM 2588 C C . PRO A 1 329 ? -31.299 -14.330 47.405 1.00 40.12 329 PRO A C 1
ATOM 2590 O O . PRO A 1 329 ? -30.654 -15.343 47.157 1.00 40.12 329 PRO A O 1
ATOM 2593 N N . SER A 1 330 ? -31.085 -13.582 48.484 1.00 39.59 330 SER A N 1
ATOM 2594 C CA . SER A 1 330 ? -30.039 -13.788 49.486 1.00 39.59 330 SER A CA 1
ATOM 2595 C C . SER A 1 330 ? -29.920 -15.243 49.966 1.00 39.59 330 SER A C 1
ATOM 2597 O O . SER A 1 330 ? -30.791 -15.726 50.696 1.00 39.59 330 SER A O 1
ATOM 2599 N N . TYR A 1 331 ? -28.800 -15.901 49.670 1.00 37.16 331 TYR A N 1
ATOM 2600 C CA . TYR A 1 331 ? -28.295 -16.984 50.507 1.00 37.16 331 TYR A CA 1
ATOM 2601 C C . TYR A 1 331 ? -27.186 -16.407 51.398 1.00 37.16 331 TYR A C 1
ATOM 2603 O O . TYR A 1 331 ? -26.138 -16.005 50.913 1.00 37.16 331 TYR A O 1
ATOM 2611 N N . ALA A 1 332 ? -27.462 -16.346 52.705 1.00 40.28 332 ALA A N 1
ATOM 2612 C CA . ALA A 1 332 ? -26.566 -15.899 53.780 1.00 40.28 332 ALA A CA 1
ATOM 2613 C C . ALA A 1 332 ? -26.167 -14.404 53.784 1.00 40.28 332 ALA A C 1
ATOM 2615 O O . ALA A 1 332 ? -25.050 -14.066 53.432 1.00 40.28 332 ALA A O 1
ATOM 2616 N N . ASP A 1 333 ? -27.075 -13.539 54.262 1.00 37.06 333 ASP A N 1
ATOM 2617 C CA . ASP A 1 333 ? -26.879 -12.227 54.942 1.00 37.06 333 ASP A CA 1
ATOM 2618 C C . ASP A 1 333 ? -25.865 -11.185 54.399 1.00 37.06 333 ASP A C 1
ATOM 2620 O O . ASP A 1 333 ? -25.708 -10.118 54.985 1.00 37.06 333 ASP A O 1
ATOM 2624 N N . ASN A 1 334 ? -25.228 -11.424 53.254 1.00 43.97 334 ASN A N 1
ATOM 2625 C CA . ASN A 1 334 ? -24.376 -10.492 52.530 1.00 43.97 334 ASN A CA 1
ATOM 2626 C C . ASN A 1 334 ? -24.909 -10.394 51.100 1.00 43.97 334 ASN A C 1
ATOM 2628 O O . ASN A 1 334 ? -24.697 -11.277 50.274 1.00 43.97 334 ASN A O 1
ATOM 2632 N N . GLN A 1 335 ? -25.636 -9.313 50.819 1.00 48.38 335 GLN A N 1
ATOM 2633 C CA . GLN A 1 335 ? -26.030 -8.936 49.462 1.00 48.38 335 GLN A CA 1
ATOM 2634 C C . GLN A 1 335 ? -24.774 -8.494 48.703 1.00 48.38 335 GLN A C 1
ATOM 2636 O O . GLN A 1 335 ? -24.452 -7.306 48.694 1.00 48.38 335 GLN A O 1
ATOM 2641 N N . ASN A 1 336 ? -24.035 -9.441 48.127 1.00 52.22 336 ASN A N 1
ATOM 2642 C CA . ASN A 1 336 ? -22.901 -9.111 47.275 1.00 52.22 336 ASN A CA 1
ATOM 2643 C C . ASN A 1 336 ? -23.456 -8.656 45.919 1.00 52.22 336 ASN A C 1
ATOM 2645 O O . ASN A 1 336 ? -24.130 -9.417 45.225 1.00 52.22 336 ASN A O 1
ATOM 2649 N N . ARG A 1 337 ? -23.279 -7.371 45.612 1.00 63.50 337 ARG A N 1
ATOM 2650 C CA . ARG A 1 337 ? -23.806 -6.732 44.402 1.00 63.50 337 ARG A CA 1
ATOM 2651 C C . ARG A 1 337 ? -22.775 -6.847 43.295 1.00 63.50 337 ARG A C 1
ATOM 2653 O O . ARG A 1 337 ? -21.595 -6.664 43.551 1.00 63.50 337 ARG A O 1
ATOM 2660 N N . ILE A 1 338 ? -23.250 -7.145 42.092 1.00 67.81 338 ILE A N 1
ATOM 2661 C CA . ILE A 1 338 ? -22.423 -7.150 40.891 1.00 67.81 338 ILE A CA 1
ATOM 2662 C C . ILE A 1 338 ? -22.344 -5.730 40.359 1.00 67.81 338 ILE A C 1
ATOM 2664 O O . ILE A 1 338 ? -23.397 -5.128 40.129 1.00 67.81 338 ILE A O 1
ATOM 2668 N N . ASP A 1 339 ? -21.131 -5.238 40.114 1.00 83.81 339 ASP A N 1
ATOM 2669 C CA . ASP A 1 339 ? -20.953 -3.890 39.580 1.00 83.81 339 ASP A CA 1
ATOM 2670 C C . ASP A 1 339 ? -21.434 -3.814 38.128 1.00 83.81 339 ASP A C 1
ATOM 2672 O O . ASP A 1 339 ? -22.371 -3.071 37.841 1.00 83.81 339 ASP A O 1
ATOM 2676 N N . PHE A 1 340 ? -20.865 -4.622 37.218 1.00 91.12 340 PHE A N 1
ATOM 2677 C CA . PHE A 1 340 ? -21.302 -4.652 35.814 1.00 91.12 340 PHE A CA 1
ATOM 2678 C C . PHE A 1 340 ? -21.314 -6.052 35.207 1.00 91.12 340 PHE A C 1
ATOM 2680 O O . PHE A 1 340 ? -20.418 -6.865 35.439 1.00 91.12 340 PHE A O 1
ATOM 2687 N N . VAL A 1 341 ? -22.286 -6.294 34.326 1.00 91.12 341 VAL A N 1
ATOM 2688 C CA . VAL A 1 341 ? -22.314 -7.468 33.442 1.00 91.12 341 VAL A CA 1
ATOM 2689 C C . VAL A 1 341 ? -22.353 -7.018 31.987 1.00 91.12 341 VAL A C 1
ATOM 2691 O O . VAL A 1 341 ? -23.112 -6.116 31.626 1.00 91.12 341 VAL A O 1
ATOM 2694 N N . LEU A 1 342 ? -21.560 -7.688 31.149 1.00 92.44 342 LEU A N 1
ATOM 2695 C CA . LEU A 1 342 ? -21.570 -7.599 29.690 1.00 92.44 342 LEU A CA 1
ATOM 2696 C C . LEU A 1 342 ? -22.103 -8.933 29.128 1.00 92.44 342 LEU A C 1
ATOM 2698 O O . LEU A 1 342 ? -21.312 -9.840 28.842 1.00 92.44 342 LEU A O 1
ATOM 2702 N N . PRO A 1 343 ? -23.435 -9.101 28.999 1.00 88.56 343 PRO A N 1
ATOM 2703 C CA . PRO A 1 343 ? -24.051 -10.405 28.745 1.00 88.56 343 PRO A CA 1
ATOM 2704 C C . PRO A 1 343 ? -23.642 -11.012 27.405 1.00 88.56 343 PRO A C 1
ATOM 2706 O O . PRO A 1 343 ? -23.394 -12.211 27.335 1.00 88.56 343 PRO A O 1
ATOM 2709 N N . ASP A 1 344 ? -23.515 -10.176 26.369 1.00 87.25 344 ASP A N 1
ATOM 2710 C CA . ASP A 1 344 ? -23.130 -10.593 25.013 1.00 87.25 344 ASP A CA 1
ATOM 2711 C C . ASP A 1 344 ? -21.744 -11.257 24.963 1.00 87.25 344 ASP A C 1
ATOM 2713 O O . ASP A 1 344 ? -21.436 -11.985 24.020 1.00 87.25 344 ASP A O 1
ATOM 2717 N N . PHE A 1 345 ? -20.915 -11.015 25.982 1.00 90.25 345 PHE A N 1
ATOM 2718 C CA . PHE A 1 345 ? -19.550 -11.521 26.076 1.00 90.25 345 PHE A CA 1
ATOM 2719 C C . PHE A 1 345 ? -19.346 -12.481 27.253 1.00 90.25 345 PHE A C 1
ATOM 2721 O O . PHE A 1 345 ? -18.236 -12.976 27.420 1.00 90.25 345 PHE A O 1
ATOM 2728 N N . GLU A 1 346 ? -20.385 -12.761 28.051 1.0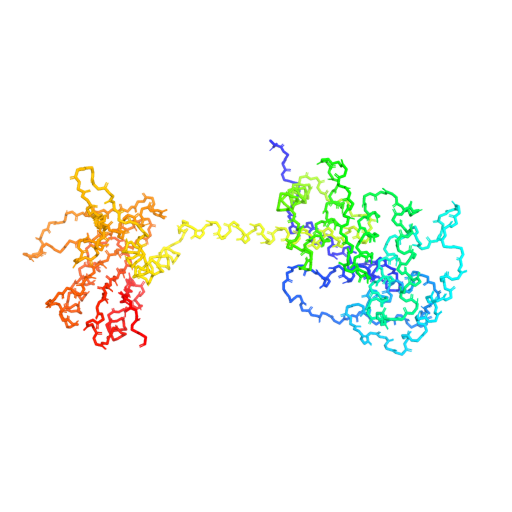0 91.31 346 GLU A N 1
ATOM 2729 C CA . GLU A 1 346 ? -20.304 -13.583 29.270 1.00 91.31 346 GLU A CA 1
ATOM 2730 C C . GLU A 1 346 ? -19.252 -13.058 30.280 1.00 91.31 346 GLU A C 1
ATOM 2732 O O . GLU A 1 346 ? -18.575 -13.847 30.946 1.00 91.31 346 GLU A O 1
ATOM 2737 N N . ILE A 1 347 ? -19.104 -11.727 30.391 1.00 92.44 347 ILE A N 1
ATOM 2738 C CA . ILE A 1 347 ? -18.130 -11.062 31.279 1.00 92.44 347 ILE A CA 1
ATOM 2739 C C . ILE A 1 347 ? -18.846 -10.375 32.448 1.00 92.44 347 ILE A C 1
ATOM 2741 O O . ILE A 1 347 ? -19.738 -9.552 32.235 1.00 92.44 347 ILE A O 1
ATOM 2745 N N . ALA A 1 348 ? -18.383 -10.639 33.668 1.00 92.19 348 ALA A N 1
ATOM 2746 C CA . ALA A 1 348 ? -18.642 -9.827 34.852 1.00 92.19 348 ALA A CA 1
ATOM 2747 C C . ALA A 1 348 ? -17.442 -8.911 35.143 1.00 92.19 348 ALA A C 1
ATOM 2749 O O . ALA A 1 348 ? -16.287 -9.301 34.947 1.00 92.19 348 ALA A O 1
ATOM 2750 N N . ILE A 1 349 ? -17.707 -7.693 35.609 1.00 94.19 349 ILE A N 1
ATOM 2751 C CA . ILE A 1 349 ? -16.684 -6.729 36.018 1.00 94.19 349 ILE A CA 1
ATOM 2752 C C . ILE A 1 349 ? -16.953 -6.336 37.465 1.00 94.19 349 ILE A C 1
ATOM 2754 O O . ILE A 1 349 ? -18.059 -5.916 37.789 1.00 94.19 349 ILE A O 1
ATOM 2758 N N . GLU A 1 350 ? -15.919 -6.439 38.292 1.00 93.50 350 GLU A N 1
ATOM 2759 C CA . GLU A 1 350 ? -15.910 -6.066 39.706 1.00 93.50 350 GLU A CA 1
ATOM 2760 C C . GLU A 1 350 ? -14.933 -4.904 39.908 1.00 93.50 350 GLU A C 1
ATOM 2762 O O . GLU A 1 350 ? -13.794 -4.966 39.435 1.00 93.50 350 GLU A O 1
ATOM 2767 N N . VAL A 1 351 ? -15.335 -3.841 40.601 1.00 94.12 351 VAL A N 1
ATOM 2768 C CA . VAL A 1 351 ? -14.526 -2.634 40.801 1.00 94.12 351 VAL A CA 1
ATOM 2769 C C . VAL A 1 351 ? -14.197 -2.465 42.276 1.00 94.12 351 VAL A C 1
ATOM 2771 O O . VAL A 1 351 ? -15.074 -2.494 43.125 1.00 94.12 351 VAL A O 1
ATOM 2774 N N . LYS A 1 352 ? -12.923 -2.213 42.591 1.00 93.06 352 LYS A N 1
ATOM 2775 C CA . LYS A 1 352 ? -12.475 -1.853 43.943 1.00 93.06 352 LYS A CA 1
ATOM 2776 C C . LYS A 1 352 ? -11.699 -0.544 43.941 1.00 93.06 352 LYS A C 1
ATOM 2778 O O . LYS A 1 352 ? -10.897 -0.290 43.042 1.00 93.06 352 LYS A O 1
ATOM 2783 N N . HIS A 1 353 ? -11.842 0.250 45.000 1.00 92.69 353 HIS A N 1
ATOM 2784 C CA . HIS A 1 353 ? -10.999 1.428 45.247 1.00 92.69 353 HIS A CA 1
ATOM 2785 C C . HIS A 1 353 ? -10.187 1.269 46.539 1.00 92.69 353 HIS A C 1
ATOM 2787 O O . HIS A 1 353 ? -10.723 0.924 47.590 1.00 92.69 353 HIS A O 1
ATOM 2793 N N . THR A 1 354 ? -8.893 1.607 46.530 1.00 86.69 354 THR A N 1
ATOM 2794 C CA . THR A 1 354 ? -8.011 1.489 47.713 1.00 86.69 354 THR A CA 1
ATOM 2795 C C . THR A 1 354 ? -8.224 2.593 48.757 1.00 86.69 354 THR A C 1
ATOM 2797 O O . THR A 1 354 ? -7.267 3.209 49.216 1.00 86.69 354 THR A O 1
ATOM 2800 N N . GLY A 1 355 ? -9.469 2.904 49.141 1.00 75.88 355 GLY A N 1
ATOM 2801 C CA . GLY A 1 355 ? -9.798 3.990 50.082 1.00 75.88 355 GLY A CA 1
ATOM 2802 C C . GLY A 1 355 ? -8.995 3.953 51.400 1.00 75.88 355 GLY A C 1
ATOM 2803 O O . GLY A 1 355 ? -8.296 2.989 51.701 1.00 75.88 355 GLY A O 1
ATOM 2804 N N . HIS A 1 356 ? -9.105 4.993 52.235 1.00 64.19 356 HIS A N 1
ATOM 2805 C CA . HIS A 1 356 ? -8.218 5.217 53.396 1.00 64.19 356 HIS A CA 1
ATOM 2806 C C . HIS A 1 356 ? -8.038 4.038 54.388 1.00 64.19 356 HIS A C 1
ATOM 2808 O O . HIS A 1 356 ? -7.072 4.047 55.150 1.00 64.19 356 HIS A O 1
ATOM 2814 N N . SER A 1 357 ? -8.927 3.037 54.414 1.00 65.88 357 SER A N 1
ATOM 2815 C CA . SER A 1 357 ? -8.925 1.923 55.380 1.00 65.88 357 SER A CA 1
ATOM 2816 C C . SER A 1 357 ? -8.803 0.510 54.771 1.00 65.88 357 SER A C 1
ATOM 2818 O O . SER A 1 357 ? -8.826 -0.483 55.519 1.00 65.88 357 SER A O 1
ATOM 2820 N N . LEU A 1 358 ? -8.660 0.394 53.443 1.00 74.94 358 LEU A N 1
ATOM 2821 C CA . LEU A 1 358 ? -8.551 -0.886 52.733 1.00 74.94 358 LEU A CA 1
ATOM 2822 C C . LEU A 1 358 ? -7.083 -1.305 52.594 1.00 74.94 358 LEU A C 1
ATOM 2824 O O . LEU A 1 358 ? -6.289 -0.681 51.896 1.00 74.94 358 LEU A O 1
ATOM 2828 N N . THR A 1 359 ? -6.710 -2.376 53.295 1.00 79.38 359 THR A N 1
ATOM 2829 C CA . THR A 1 359 ? -5.383 -2.989 53.166 1.00 79.38 359 THR A CA 1
ATOM 2830 C C . THR A 1 359 ? -5.363 -3.959 51.987 1.00 79.38 359 THR A C 1
ATOM 2832 O O . THR A 1 359 ? -6.395 -4.519 51.627 1.00 79.38 359 THR A O 1
ATOM 2835 N N . GLN A 1 360 ? -4.173 -4.248 51.451 1.00 84.38 360 GLN A N 1
ATOM 2836 C CA . GLN A 1 360 ? -3.975 -5.278 50.419 1.00 84.38 360 GLN A CA 1
ATOM 2837 C C . GLN A 1 360 ? -4.644 -6.615 50.775 1.00 84.38 360 GLN A C 1
ATOM 2839 O O . GLN A 1 360 ? -5.282 -7.225 49.926 1.00 84.38 360 GLN A O 1
ATOM 2844 N N . ARG A 1 361 ? -4.551 -7.037 52.043 1.00 84.88 361 ARG A N 1
ATOM 2845 C CA . ARG A 1 361 ? -5.204 -8.261 52.521 1.00 84.88 361 ARG A CA 1
ATOM 2846 C C . ARG A 1 361 ? -6.725 -8.190 52.401 1.00 84.88 361 ARG A C 1
ATOM 2848 O O . ARG A 1 361 ? -7.321 -9.131 51.914 1.00 84.88 361 ARG A O 1
ATOM 2855 N N . LYS A 1 362 ? -7.337 -7.074 52.804 1.00 86.94 362 LYS A N 1
ATOM 2856 C CA . LYS A 1 362 ? -8.794 -6.914 52.719 1.00 86.94 362 LYS A CA 1
ATOM 2857 C C . LYS A 1 362 ? -9.292 -6.926 51.276 1.00 86.94 362 LYS A C 1
ATOM 2859 O O . LYS A 1 362 ? -10.327 -7.521 51.024 1.00 86.94 362 LYS A O 1
ATOM 2864 N N . ILE A 1 363 ? -8.556 -6.301 50.353 1.00 88.31 363 ILE A N 1
ATOM 2865 C CA . ILE A 1 363 ? -8.903 -6.346 48.925 1.00 88.31 363 ILE A CA 1
ATOM 2866 C C . ILE A 1 363 ? -8.803 -7.778 48.403 1.00 88.31 363 ILE A C 1
ATOM 2868 O O . ILE A 1 363 ? -9.734 -8.249 47.768 1.00 88.31 363 ILE A O 1
ATOM 2872 N N . ALA A 1 364 ? -7.720 -8.493 48.716 1.00 88.00 364 ALA A N 1
ATOM 2873 C CA . ALA A 1 364 ? -7.584 -9.891 48.315 1.00 88.00 364 ALA A CA 1
ATOM 2874 C C . ALA A 1 364 ? -8.712 -10.771 48.886 1.00 88.00 364 ALA A C 1
ATOM 2876 O O . ALA A 1 364 ? -9.315 -11.537 48.141 1.00 88.00 364 ALA A O 1
ATOM 2877 N N . ASP A 1 365 ? -9.037 -10.618 50.175 1.00 88.38 365 ASP A N 1
ATOM 2878 C CA . ASP A 1 365 ? -10.117 -11.360 50.835 1.00 88.38 365 ASP A CA 1
ATOM 2879 C C . ASP A 1 365 ? -11.477 -11.087 50.158 1.00 88.38 365 ASP A C 1
ATOM 2881 O O . ASP A 1 365 ? -12.245 -12.020 49.938 1.00 88.38 365 ASP A O 1
ATOM 2885 N N . GLN A 1 366 ? -11.759 -9.834 49.780 1.00 88.81 366 GLN A N 1
ATOM 2886 C CA . GLN A 1 366 ? -12.973 -9.470 49.038 1.00 88.81 366 GLN A CA 1
ATOM 2887 C C . GLN A 1 366 ? -13.000 -10.102 47.643 1.00 88.81 366 GLN A C 1
ATOM 2889 O O . GLN A 1 366 ? -13.956 -10.792 47.316 1.00 88.81 366 GLN A O 1
ATOM 2894 N N . LEU A 1 367 ? -11.924 -9.962 46.864 1.00 89.50 367 LEU A N 1
ATOM 2895 C CA . LEU A 1 367 ? -11.856 -10.512 45.507 1.00 89.50 367 LEU A CA 1
ATOM 2896 C C . LEU A 1 367 ? -11.979 -12.045 45.471 1.00 89.50 367 LEU A C 1
ATOM 2898 O O . LEU A 1 367 ? -12.478 -12.591 44.492 1.00 89.50 367 LEU A O 1
ATOM 2902 N N . ILE A 1 368 ? -11.534 -12.749 46.519 1.00 87.94 368 ILE A N 1
ATOM 2903 C CA . ILE A 1 368 ? -11.726 -14.202 46.652 1.00 87.94 368 ILE A CA 1
ATOM 2904 C C . ILE A 1 368 ? -13.206 -14.543 46.860 1.00 87.94 368 ILE A C 1
ATOM 2906 O O . ILE A 1 368 ? -13.699 -15.491 46.250 1.00 87.94 368 ILE A O 1
ATOM 2910 N N . VAL A 1 369 ? -13.908 -13.781 47.704 1.00 85.81 369 VAL A N 1
ATOM 2911 C CA . VAL A 1 369 ? -15.353 -13.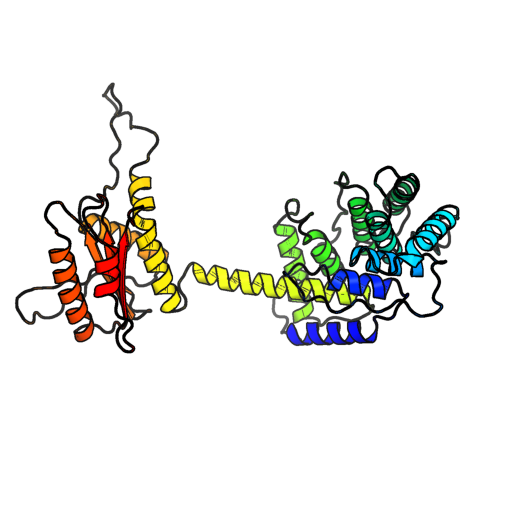952 47.919 1.00 85.81 369 VAL A CA 1
ATOM 2912 C C . VAL A 1 369 ? -16.118 -13.660 46.632 1.00 85.81 369 VAL A C 1
ATOM 2914 O O . VAL A 1 369 ? -16.962 -14.463 46.239 1.00 85.81 369 VAL A O 1
ATOM 2917 N N . ASP A 1 370 ? -15.769 -12.570 45.950 1.00 82.62 370 ASP A N 1
ATOM 2918 C CA . ASP A 1 370 ? -16.372 -12.180 44.676 1.00 82.62 370 ASP A CA 1
ATOM 2919 C C . ASP A 1 370 ? -16.166 -13.301 43.644 1.00 82.62 370 ASP A C 1
ATOM 2921 O O . ASP A 1 370 ? -17.130 -13.829 43.094 1.00 82.62 370 ASP A O 1
ATOM 2925 N N . LYS A 1 371 ? -14.924 -13.769 43.463 1.00 86.00 371 LYS A N 1
ATOM 2926 C CA . LYS A 1 371 ? -14.582 -14.887 42.568 1.00 86.00 371 LYS A CA 1
ATOM 2927 C C . LYS A 1 371 ? -15.441 -16.130 42.796 1.00 86.00 371 LYS A C 1
ATOM 2929 O O . LYS A 1 371 ? -15.932 -16.703 41.825 1.00 86.00 371 LYS A O 1
ATOM 2934 N N . GLU A 1 372 ? -15.594 -16.565 44.046 1.00 83.44 372 GLU A N 1
ATOM 2935 C CA . GLU A 1 372 ? -16.375 -17.767 44.358 1.00 83.44 372 GLU A CA 1
ATOM 2936 C C . GLU A 1 372 ? -17.867 -17.555 44.086 1.00 83.44 372 GLU A C 1
ATOM 2938 O O . GLU A 1 372 ? -18.528 -18.434 43.538 1.00 83.44 372 GLU A O 1
ATOM 2943 N N . TYR A 1 373 ? -18.383 -16.366 44.400 1.00 78.75 373 TYR A N 1
ATOM 2944 C CA . TYR A 1 373 ? -19.763 -15.998 44.114 1.00 78.75 373 TYR A CA 1
ATOM 2945 C C . TYR A 1 373 ? -20.061 -16.018 42.607 1.00 78.75 373 TYR A C 1
ATOM 2947 O O . TYR A 1 373 ? -20.992 -16.697 42.170 1.00 78.75 373 TYR A O 1
ATOM 2955 N N . TYR A 1 374 ? -19.236 -15.357 41.787 1.00 78.44 374 TYR A N 1
ATOM 2956 C CA . TYR A 1 374 ? -19.461 -15.289 40.337 1.00 78.44 374 TYR A CA 1
ATOM 2957 C C . TYR A 1 374 ? -19.352 -16.645 39.644 1.00 78.44 374 TYR A C 1
ATOM 2959 O O . TYR A 1 374 ? -20.076 -16.892 38.678 1.00 78.44 374 TYR A O 1
ATOM 2967 N N . ARG A 1 375 ? -18.491 -17.529 40.159 1.00 82.38 375 ARG A N 1
ATOM 2968 C CA . ARG A 1 375 ? -18.359 -18.900 39.663 1.00 82.38 375 ARG A CA 1
ATOM 2969 C C . ARG A 1 375 ? -19.637 -19.723 39.874 1.00 82.38 375 ARG A C 1
ATOM 2971 O O . ARG A 1 375 ? -19.872 -20.664 39.121 1.00 82.38 375 ARG A O 1
ATOM 2978 N N . GLN A 1 376 ? -20.439 -19.399 40.892 1.00 77.00 376 GLN A N 1
ATOM 2979 C CA . GLN A 1 376 ? -21.634 -20.161 41.268 1.00 77.00 376 GLN A CA 1
ATOM 2980 C C . GLN A 1 376 ? -22.953 -19.544 40.773 1.00 77.00 376 GLN A C 1
ATOM 2982 O O . GLN A 1 376 ? -23.876 -20.300 40.474 1.00 77.00 376 GLN A O 1
ATOM 2987 N N . ASP A 1 377 ? -23.060 -18.211 40.694 1.00 65.75 377 ASP A N 1
ATOM 2988 C CA . ASP A 1 377 ? -24.356 -17.509 40.577 1.00 65.75 377 ASP A CA 1
ATOM 2989 C C . ASP A 1 377 ? -24.471 -16.569 39.359 1.00 65.75 377 ASP A C 1
ATOM 2991 O O . ASP A 1 377 ? -25.280 -15.640 39.340 1.00 65.75 377 ASP A O 1
ATOM 2995 N N . THR A 1 378 ? -23.676 -16.786 38.301 1.00 65.38 378 THR A N 1
ATOM 2996 C CA . THR A 1 378 ? -23.832 -16.035 37.042 1.00 65.38 378 THR A CA 1
ATOM 2997 C C . THR A 1 378 ? -23.725 -16.911 35.795 1.00 65.38 378 THR A C 1
ATOM 2999 O O . THR A 1 378 ? -23.039 -17.925 35.782 1.00 65.38 378 THR A O 1
ATOM 3002 N N . ASN A 1 379 ? -24.359 -16.476 34.699 1.00 77.19 379 ASN A N 1
ATOM 3003 C CA . ASN A 1 379 ? -24.110 -17.018 33.354 1.00 77.19 379 ASN A CA 1
ATOM 3004 C C . ASN A 1 379 ? -22.770 -16.518 32.759 1.00 77.19 379 ASN A C 1
ATOM 3006 O O . ASN A 1 379 ? -22.550 -16.656 31.557 1.00 77.19 379 ASN A O 1
ATOM 3010 N N . CYS A 1 380 ? -21.903 -15.882 33.555 1.00 86.12 380 CYS A N 1
ATOM 3011 C CA . CYS A 1 380 ? -20.626 -15.358 33.083 1.00 86.12 380 CYS A CA 1
ATOM 3012 C C . CYS A 1 380 ? -19.554 -16.450 33.136 1.00 86.12 380 CYS A C 1
ATOM 3014 O O . CYS A 1 380 ? -19.508 -17.244 34.071 1.00 86.12 380 CYS A O 1
ATOM 3016 N N . LYS A 1 381 ? -18.659 -16.449 32.148 1.00 90.06 381 LYS A N 1
ATOM 3017 C CA . LYS A 1 381 ? -17.473 -17.321 32.103 1.00 90.06 381 LYS A CA 1
ATOM 3018 C C . LYS A 1 381 ? -16.183 -16.577 32.420 1.00 90.06 381 LYS A C 1
ATOM 3020 O O . LYS A 1 381 ? -15.135 -17.195 32.574 1.00 90.06 381 LYS A O 1
ATOM 3025 N N . HIS A 1 382 ? -16.256 -15.252 32.504 1.00 92.44 382 HIS A N 1
ATOM 3026 C CA . HIS A 1 382 ? -15.105 -14.399 32.744 1.00 92.44 382 HIS A CA 1
ATOM 3027 C C . HIS A 1 382 ? -15.429 -13.381 33.835 1.00 92.44 382 HIS A C 1
ATOM 3029 O O . HIS A 1 382 ? -16.487 -12.749 33.805 1.00 92.44 382 HIS A O 1
ATOM 3035 N N . LEU A 1 383 ? -14.497 -13.186 34.764 1.00 93.19 383 LEU A N 1
ATOM 3036 C CA . LEU A 1 383 ? -14.543 -12.141 35.782 1.00 93.19 383 LEU A CA 1
ATOM 3037 C C . LEU A 1 383 ? -13.319 -11.240 35.655 1.00 93.19 383 LEU A C 1
ATOM 3039 O O . LEU A 1 383 ? -12.181 -11.704 35.743 1.00 93.19 383 LEU A O 1
ATOM 3043 N N . ILE A 1 384 ? -13.556 -9.940 35.494 1.00 95.25 384 ILE A N 1
ATOM 3044 C CA . ILE A 1 384 ? -12.512 -8.918 35.491 1.00 95.25 384 ILE A CA 1
ATOM 3045 C C . ILE A 1 384 ? -12.624 -8.086 36.765 1.00 95.25 384 ILE A C 1
ATOM 3047 O O . ILE A 1 384 ? -13.551 -7.298 36.917 1.00 95.25 384 ILE A O 1
ATOM 3051 N N . CYS A 1 385 ? -11.645 -8.209 37.656 1.00 95.06 385 CYS A N 1
ATOM 3052 C CA . CYS A 1 385 ? -11.556 -7.410 38.871 1.00 95.06 385 CYS A CA 1
ATOM 3053 C C . CYS A 1 385 ? -10.629 -6.212 38.647 1.00 95.06 385 CYS A C 1
ATOM 3055 O O . CYS A 1 385 ? -9.408 -6.366 38.561 1.00 95.06 385 CYS A O 1
ATOM 3057 N N . PHE A 1 386 ? -11.188 -5.009 38.578 1.00 96.75 386 PHE A N 1
ATOM 3058 C CA . PHE A 1 386 ? -10.444 -3.765 38.449 1.00 96.75 386 PHE A CA 1
ATOM 3059 C C . PHE A 1 386 ? -10.249 -3.080 39.808 1.00 96.75 386 PHE A C 1
ATOM 3061 O O . PHE A 1 386 ? -11.188 -2.563 40.401 1.00 96.75 386 PHE A O 1
ATOM 3068 N N . VAL A 1 387 ? -9.004 -3.007 40.277 1.00 95.31 387 VAL A N 1
ATOM 3069 C CA . VAL A 1 387 ? -8.619 -2.312 41.509 1.00 95.31 387 VAL A CA 1
ATOM 3070 C C . VAL A 1 387 ? -7.943 -0.984 41.168 1.00 95.31 387 VAL A C 1
ATOM 3072 O O . VAL A 1 387 ? -6.813 -0.950 40.673 1.00 95.31 387 VAL A O 1
ATOM 3075 N N . TYR A 1 388 ? -8.611 0.126 41.470 1.00 95.31 388 TYR A N 1
ATOM 3076 C CA . TYR A 1 388 ? -8.054 1.465 41.318 1.00 95.31 388 TYR A CA 1
ATOM 3077 C C . TYR A 1 388 ? -7.316 1.904 42.594 1.00 95.31 388 TYR A C 1
ATOM 3079 O O . TYR A 1 388 ? -7.924 2.093 43.651 1.00 95.31 388 TYR A O 1
ATOM 3087 N N . ASP A 1 389 ? -5.993 2.076 42.490 1.00 93.19 389 ASP A N 1
ATOM 3088 C CA . ASP A 1 389 ? -5.091 2.455 43.587 1.00 93.19 389 ASP A CA 1
ATOM 3089 C C . ASP A 1 389 ? -4.412 3.821 43.371 1.00 93.19 389 ASP A C 1
ATOM 3091 O O . ASP A 1 389 ? -3.193 3.895 43.180 1.00 93.19 389 ASP A O 1
ATOM 3095 N N . PRO A 1 390 ? -5.166 4.938 43.382 1.00 91.81 390 PRO A N 1
ATOM 3096 C CA . PRO A 1 390 ? -4.649 6.249 42.974 1.00 91.81 390 PRO A CA 1
ATOM 3097 C C . PRO A 1 390 ? -3.450 6.737 43.796 1.00 91.81 390 PRO A C 1
ATOM 3099 O O . PRO A 1 390 ? -2.658 7.545 43.307 1.00 91.81 390 PRO A O 1
ATOM 3102 N N . GLU A 1 391 ? -3.322 6.265 45.036 1.00 89.75 391 GLU A N 1
ATOM 3103 C CA . GLU A 1 391 ? -2.276 6.661 45.981 1.00 89.75 391 GLU A CA 1
ATOM 3104 C C . GLU A 1 391 ? -1.176 5.604 46.167 1.00 89.75 391 GLU A C 1
ATOM 3106 O O . GLU A 1 391 ? -0.305 5.793 47.015 1.00 89.75 391 GLU A O 1
ATOM 3111 N N . LEU A 1 392 ? -1.178 4.522 45.376 1.00 89.31 392 LEU A N 1
ATOM 3112 C CA . LEU A 1 392 ? -0.189 3.436 45.454 1.00 89.31 392 LEU A CA 1
ATOM 3113 C C . LEU A 1 392 ? -0.077 2.833 46.870 1.00 89.31 392 LEU A C 1
ATOM 3115 O O . LEU A 1 392 ? 1.018 2.611 47.395 1.00 89.31 392 LEU A O 1
ATOM 3119 N N . ARG A 1 393 ? -1.219 2.605 47.529 1.00 87.81 393 ARG A N 1
ATOM 3120 C CA . ARG A 1 393 ? -1.296 2.048 48.890 1.00 87.81 393 ARG A CA 1
ATOM 3121 C C . ARG A 1 393 ? -0.982 0.554 48.929 1.00 87.81 393 ARG A C 1
ATOM 3123 O O . ARG A 1 393 ? -0.578 0.037 49.976 1.00 87.81 393 ARG A O 1
ATOM 3130 N N . LEU A 1 394 ? -1.176 -0.151 47.819 1.00 87.81 394 LEU A N 1
ATOM 3131 C CA . LEU A 1 394 ? -0.888 -1.573 47.702 1.00 87.81 394 LEU A CA 1
ATOM 3132 C C . LEU A 1 394 ? 0.617 -1.779 47.532 1.00 87.81 394 LEU A C 1
ATOM 3134 O O . LEU A 1 394 ? 1.231 -1.309 46.581 1.00 87.81 394 LEU A O 1
ATOM 3138 N N . LYS A 1 395 ? 1.227 -2.502 48.478 1.00 84.75 395 LYS A N 1
ATOM 3139 C CA . LYS A 1 395 ? 2.686 -2.693 48.523 1.00 84.75 395 LYS A CA 1
ATOM 3140 C C . LYS A 1 395 ? 3.193 -3.619 47.422 1.00 84.75 395 LYS A C 1
ATOM 3142 O O . LYS A 1 395 ? 4.315 -3.443 46.961 1.00 84.75 395 LYS A O 1
ATOM 3147 N N . ASN A 1 396 ? 2.401 -4.624 47.051 1.00 85.56 396 ASN A N 1
ATOM 3148 C CA . ASN A 1 396 ? 2.734 -5.545 45.971 1.00 85.56 396 ASN A CA 1
ATOM 3149 C C . ASN A 1 396 ? 1.483 -5.874 45.134 1.00 85.56 396 ASN A C 1
ATOM 3151 O O . ASN A 1 396 ? 0.896 -6.942 45.322 1.00 85.56 396 ASN A O 1
ATOM 3155 N N . PRO A 1 397 ? 1.071 -4.963 44.230 1.00 86.50 397 PRO A N 1
ATOM 3156 C CA . PRO A 1 397 ? -0.055 -5.170 43.320 1.00 86.50 397 PRO A CA 1
ATOM 3157 C C . PRO A 1 397 ? 0.081 -6.438 42.475 1.00 86.50 397 PRO A C 1
ATOM 3159 O O . PRO A 1 397 ? -0.878 -7.187 42.339 1.00 86.50 397 PRO A O 1
ATOM 3162 N N . ALA A 1 398 ? 1.294 -6.721 41.987 1.00 87.00 398 ALA A N 1
ATOM 3163 C CA . ALA A 1 398 ? 1.568 -7.868 41.126 1.00 87.00 398 ALA A CA 1
ATOM 3164 C C . ALA A 1 398 ? 1.303 -9.215 41.819 1.00 87.00 398 ALA A C 1
ATOM 3166 O O . ALA A 1 398 ? 0.906 -10.169 41.162 1.00 87.00 398 ALA A O 1
ATOM 3167 N N . SER A 1 399 ? 1.499 -9.310 43.140 1.00 86.56 399 SER A N 1
ATOM 3168 C CA . SER A 1 399 ? 1.105 -10.511 43.897 1.00 86.56 399 SER A CA 1
ATOM 3169 C C . SER A 1 399 ? -0.410 -10.684 43.901 1.00 86.56 399 SER A C 1
ATOM 3171 O O . SER A 1 399 ? -0.874 -11.771 43.608 1.00 86.56 399 SER A O 1
ATOM 3173 N N . ILE A 1 400 ? -1.191 -9.619 44.112 1.00 86.06 400 ILE A N 1
ATOM 3174 C CA . ILE A 1 400 ? -2.661 -9.710 44.049 1.00 86.06 400 ILE A CA 1
ATOM 3175 C C . ILE A 1 400 ? -3.107 -10.154 42.651 1.00 86.06 400 ILE A C 1
ATOM 3177 O O . ILE A 1 400 ? -3.951 -11.040 42.532 1.00 86.06 400 ILE A O 1
ATOM 3181 N N . GLU A 1 401 ? -2.518 -9.561 41.605 1.00 90.06 401 GLU A N 1
ATOM 3182 C CA . GLU A 1 401 ? -2.825 -9.918 40.219 1.00 90.06 401 GLU A CA 1
ATOM 3183 C C . GLU A 1 401 ? -2.542 -11.400 39.951 1.00 90.06 401 GLU A C 1
ATOM 3185 O O . GLU A 1 401 ? -3.422 -12.109 39.472 1.00 90.06 401 GLU A O 1
ATOM 3190 N N . ASN A 1 402 ? -1.355 -11.891 40.312 1.00 88.12 402 ASN A N 1
ATOM 3191 C CA . ASN A 1 402 ? -0.934 -13.261 40.014 1.00 88.12 402 ASN A CA 1
ATOM 3192 C C . ASN A 1 402 ? -1.586 -14.324 40.912 1.00 88.12 402 ASN A C 1
ATOM 3194 O O . ASN A 1 402 ? -1.826 -15.432 40.443 1.00 88.12 402 ASN A O 1
ATOM 3198 N N . ASP A 1 403 ? -1.847 -14.015 42.185 1.00 85.50 403 ASP A N 1
ATOM 3199 C CA . ASP A 1 403 ? -2.348 -14.991 43.162 1.00 85.50 403 ASP A CA 1
ATOM 3200 C C . ASP A 1 403 ? -3.849 -15.274 42.974 1.00 85.50 403 ASP A C 1
ATOM 3202 O O . ASP A 1 403 ? -4.328 -16.360 43.307 1.00 85.50 403 ASP A O 1
ATOM 3206 N N . ILE A 1 404 ? -4.606 -14.299 42.457 1.00 84.56 404 ILE A N 1
ATOM 3207 C CA . ILE A 1 404 ? -6.068 -14.396 42.311 1.00 84.56 404 ILE A CA 1
ATOM 3208 C C . ILE A 1 404 ? -6.475 -14.709 40.869 1.00 84.56 404 ILE A C 1
ATOM 3210 O O . ILE A 1 404 ? -7.443 -15.460 40.666 1.00 84.56 404 ILE A O 1
ATOM 3214 N N . SER A 1 405 ? -5.741 -14.171 39.884 1.00 85.12 405 SER A N 1
ATOM 3215 C CA . SER A 1 405 ? -5.991 -14.488 38.478 1.00 85.12 405 SER A CA 1
ATOM 3216 C C . SER A 1 405 ? -5.792 -15.980 38.245 1.00 85.12 405 SER A C 1
ATOM 3218 O O . SER A 1 405 ? -4.805 -16.570 38.679 1.00 85.12 405 SER A O 1
ATOM 3220 N N . ALA A 1 406 ? -6.749 -16.601 37.568 1.00 78.50 406 ALA A N 1
ATOM 3221 C CA . ALA A 1 406 ? -6.741 -18.032 37.320 1.00 78.50 406 ALA A CA 1
ATOM 3222 C C . ALA A 1 406 ? -7.153 -18.288 35.867 1.00 78.50 406 ALA A C 1
ATOM 3224 O O . ALA A 1 406 ? -8.284 -17.953 35.505 1.00 78.50 406 ALA A O 1
ATOM 3225 N N . PRO A 1 407 ? -6.264 -18.871 35.045 1.00 65.88 407 PRO A N 1
ATOM 3226 C CA . PRO A 1 407 ? -6.638 -19.426 33.756 1.00 65.88 407 PRO A CA 1
ATOM 3227 C C . PRO A 1 407 ? -7.279 -20.794 34.018 1.00 65.88 407 PRO A C 1
ATOM 3229 O O . PRO A 1 407 ? -6.596 -21.816 34.040 1.00 65.88 407 PRO A O 1
ATOM 3232 N N . ASP A 1 408 ? -8.566 -20.793 34.342 1.00 70.38 408 ASP A N 1
ATOM 3233 C CA . ASP A 1 408 ? -9.381 -22.004 34.444 1.00 70.38 408 ASP A CA 1
ATOM 3234 C C . ASP A 1 408 ? -10.154 -22.177 33.129 1.00 70.38 408 ASP A C 1
ATOM 3236 O O . ASP A 1 408 ? -10.598 -21.181 32.555 1.00 70.38 408 ASP A O 1
ATOM 3240 N N . ASP A 1 409 ? -10.312 -23.415 32.654 1.00 62.38 409 ASP A N 1
ATOM 3241 C CA . ASP A 1 409 ? -10.992 -23.699 31.380 1.00 62.38 409 ASP A CA 1
ATOM 3242 C C . ASP A 1 409 ? -12.491 -23.344 31.447 1.00 62.38 409 ASP A C 1
ATOM 3244 O O . ASP A 1 409 ? -13.089 -22.993 30.428 1.00 62.38 409 ASP A O 1
ATOM 3248 N N . ASP A 1 410 ? -13.083 -23.387 32.647 1.00 80.00 410 ASP A N 1
ATOM 3249 C CA . ASP A 1 410 ? -14.517 -23.149 32.856 1.00 80.00 410 ASP A CA 1
ATOM 3250 C C . ASP A 1 410 ? -14.851 -21.718 33.325 1.00 80.00 410 ASP A C 1
ATOM 3252 O O . ASP A 1 410 ? -15.975 -21.255 33.116 1.00 80.00 410 ASP A O 1
ATOM 3256 N N . PHE A 1 411 ? -13.914 -21.019 33.982 1.00 86.75 411 PHE A N 1
ATOM 3257 C CA . PHE A 1 411 ? -14.144 -19.675 34.531 1.00 86.75 411 PHE A CA 1
ATOM 3258 C C . PHE A 1 411 ? -12.845 -18.865 34.683 1.00 86.75 411 PHE A C 1
ATOM 3260 O O . PHE A 1 411 ? -12.084 -19.045 35.640 1.00 86.75 411 PHE A O 1
ATOM 3267 N N . GLU A 1 412 ? -12.592 -17.939 33.761 1.00 90.94 412 GLU A N 1
ATOM 3268 C CA . GLU A 1 412 ? -11.366 -17.138 33.750 1.00 90.94 412 GLU A CA 1
ATOM 3269 C C . GLU A 1 412 ? -11.479 -15.932 34.690 1.00 90.94 412 GLU A C 1
ATOM 3271 O O . GLU A 1 412 ? -12.415 -15.136 34.599 1.00 90.94 412 GLU A O 1
ATOM 3276 N N . VAL A 1 413 ? -10.481 -15.751 35.559 1.00 92.75 413 VAL A N 1
ATOM 3277 C CA . VAL A 1 413 ? -10.401 -14.583 36.447 1.00 92.75 413 VAL A CA 1
ATOM 3278 C C . VAL A 1 413 ? -9.190 -13.741 36.100 1.00 92.75 413 VAL A C 1
ATOM 3280 O O . VAL A 1 413 ? -8.065 -14.243 36.066 1.00 92.75 413 VAL A O 1
ATOM 3283 N N . ILE A 1 414 ? -9.424 -12.448 35.899 1.00 95.19 414 ILE A N 1
ATOM 3284 C CA . ILE A 1 414 ? -8.418 -11.456 35.534 1.00 95.19 414 ILE A CA 1
ATOM 3285 C C . ILE A 1 414 ? -8.460 -10.341 36.567 1.00 95.19 414 ILE A C 1
ATOM 3287 O O . ILE A 1 414 ? -9.452 -9.627 36.672 1.00 95.19 414 ILE A O 1
ATOM 3291 N N . VAL A 1 415 ? -7.365 -10.139 37.292 1.00 95.38 415 VAL A N 1
ATOM 3292 C CA . VAL A 1 415 ? -7.235 -9.017 38.225 1.00 95.38 415 VAL A CA 1
ATOM 3293 C C . VAL A 1 415 ? -6.304 -7.960 37.643 1.00 95.38 415 VAL A C 1
ATOM 3295 O O . VAL A 1 415 ? -5.230 -8.275 37.136 1.00 95.38 415 VAL A O 1
ATOM 3298 N N . ILE A 1 416 ? -6.726 -6.699 37.716 1.00 95.44 416 ILE A N 1
ATOM 3299 C CA . ILE A 1 416 ? -6.000 -5.545 37.189 1.00 95.44 416 ILE A CA 1
ATOM 3300 C C . ILE A 1 416 ? -5.902 -4.501 38.286 1.00 95.44 416 ILE A C 1
ATOM 3302 O O . ILE A 1 416 ? -6.912 -3.936 38.698 1.00 95.44 416 ILE A O 1
ATOM 3306 N N . VAL A 1 417 ? -4.686 -4.190 38.717 1.00 94.44 417 VAL A N 1
ATOM 3307 C CA . VAL A 1 417 ? -4.422 -3.103 39.653 1.00 94.44 417 VAL A CA 1
ATOM 3308 C C . VAL A 1 417 ? -3.802 -1.933 38.894 1.00 94.44 417 VAL A C 1
ATOM 3310 O O . VAL A 1 417 ? -2.762 -2.063 38.246 1.00 94.44 417 VAL A O 1
ATOM 3313 N N . SER A 1 418 ? -4.433 -0.760 38.967 1.00 94.00 418 SER A N 1
ATOM 3314 C CA . SER A 1 418 ? -3.967 0.437 38.259 1.00 94.00 418 SER A CA 1
ATOM 3315 C C . SER A 1 418 ? -4.066 1.691 39.131 1.00 94.00 418 SER A C 1
ATOM 3317 O O . SER A 1 418 ? -5.066 1.857 39.826 1.00 94.00 418 SER A O 1
ATOM 3319 N N . PRO A 1 419 ? -3.101 2.630 39.074 1.00 90.69 419 PRO A N 1
ATOM 3320 C CA . PRO A 1 419 ? -1.879 2.612 38.269 1.00 90.69 419 PRO A CA 1
ATOM 3321 C C . PRO A 1 419 ? -0.854 1.574 38.738 1.00 90.69 419 PRO A C 1
ATOM 3323 O O . PRO A 1 419 ? -0.668 1.352 39.931 1.00 90.69 419 PRO A O 1
ATOM 3326 N N . LYS A 1 420 ? -0.111 1.002 37.784 1.00 80.06 420 LYS A N 1
ATOM 3327 C CA . LYS A 1 420 ? 1.078 0.197 38.086 1.00 80.06 420 LYS A CA 1
ATOM 3328 C C . LYS A 1 420 ? 2.172 1.130 38.625 1.00 80.06 420 LYS A C 1
ATOM 3330 O O . LYS A 1 420 ? 2.508 2.131 37.985 1.00 80.06 420 LYS A O 1
ATOM 3335 N N . GLY A 1 421 ? 2.686 0.836 39.822 1.00 62.69 421 GLY A N 1
ATOM 3336 C CA . GLY A 1 421 ? 3.843 1.534 40.389 1.00 62.69 421 GLY A CA 1
ATOM 3337 C C . GLY A 1 421 ? 5.026 1.452 39.421 1.00 62.69 421 GLY A C 1
ATOM 3338 O O . GLY A 1 421 ? 5.249 0.405 38.816 1.00 62.69 421 GLY A O 1
ATOM 3339 N N . LYS A 1 422 ? 5.727 2.570 39.216 1.00 41.69 422 LYS A N 1
ATOM 3340 C CA . LYS A 1 422 ? 6.949 2.602 38.403 1.00 41.69 422 LYS A CA 1
ATOM 3341 C C . LYS A 1 422 ? 8.115 1.928 39.102 1.00 41.69 422 LYS A C 1
ATOM 3343 O O . LYS A 1 422 ? 8.240 2.141 40.329 1.00 41.69 422 LYS A O 1
#

Sequence (422 aa):
MDEPLVQSFAKVADDLRRYIEANTVLPDPDAGFSLFVGRTRCLDNAVVSQLPGWPAGAGLKHPQELACFGYLVALSGDYGQAMHGDWKASLAANLTRNLFPIDRQSFTYRPVEVLGLAVGVNALIGQDDRLRSDFADVVQQCRERGCTDTTSSWMYWLAESTLDKSTTSRPNIGDSNLPINVAALIYWIVSRPELRSSVDPDLMLALEDVLLTQSATRGIAIRDLPNASVTLASLEVSVQRRLRSRLDETTIVPSTTKDAIELVKRISENFPLFARQLLRRRKDVKVRGKKDKHSRPTVVMSDEYDVQDSLHAILRLFFNDVRDEIWTPSYADNQNRIDFVLPDFEIAIEVKHTGHSLTQRKIADQLIVDKEYYRQDTNCKHLICFVYDPELRLKNPASIENDISAPDDDFEVIVIVSPKGK

pLDDT: mean 85.68, std 13.8, range [37.06, 98.75]

Radius of gyration: 32.51 Å; chains: 1; bounding box: 64×63×92 Å

Foldseek 3Di:
DPQAFPDDLVVLLVVLVVVLVVPLDPPALLNLLLVLLQVLQLDPDPDDDDDDAHDPPDALQALRSLLSVLSVCLVPVCRVVVCLVVSLVNLVVLLVDDQQDPVQPHCLQVLSSLQSNLSSCLSRPDLPDPSLVSSLVSLVVSCVRYDDDLLSNQSSLLSNCSSPVVRDDHDDPPDLQDDLLSLLSVLSSCSRPSNVVPDDPVSNVSSLCNLVVCCGRPNDDDDGSNSSSSSSSRSVNSVVVVVVVVVVVCLLAPPALVSVVVVLQVCLQCVLVVQVVQVDDDDFDDDPPDPDGHRDDTQHCQFQVSVLVVSQVVVVSHAVDKDFDDQDDDDPDDRPGFSIDRPVNLETEAEGECHPPDAPVNVLVVLVVVQVCCLPPGSHQEYEYRYEYNPPRHPCQVCSQVVRADPDPRHGYGYHYPDDDD

Organism: NCBI:txid1265738